Protein AF-0000000080312761 (afdb_homodimer)

pLDDT: mean 96.15, std 4.7, range [46.03, 98.94]

Secondary structure (DSSP, 8-state):
-EEE-TTS-EEEEEEE---SEEEEEE--TT--GGGGHHHHHT---TTEEEEEEPPTTSTTS---SS--SHHHHHHHHHHHHHHTT-SSEEEEEETHHHHHHHHHHHH-TTTEEEEEEESPPPTT-----HHHHHHHHT-TT-HHHHHHHHHHH-SS--HHHHHHHHHHHHHS-HHHHHHHHHHHHH---GGGGGG--S-EEEEE-S-SSS-HHHHIIIIITTSTTEEEEE--S--S-HHHHSHHHHHHHHHHHHHHS-S--/-EEE-TTS-EEEEEEE---SEEEEEE--TT--GGGGHHHHHT---TTEEEEEEPPTTSTTS---SS--SHHHHHHHHHHHHHHTT-SSEEEEEETHHHHHHHHHHHH-TTTEEEEEEESPPPTT-----HHHHHHHHT-TT-HHHHHHHHHHH-SS--HHHHHHHHHHHHHS-HHHHHHHHHHHHH---GGGGGG--S-EEEEE-S-SSS-HHHHIIIIITTSTTEEEEE--S--S-HHHHSHHHHHHHHHHHHHHS-S--

Sequence (522 aa):
MRVRTSDGHELSVRTIGEGRLPVLFVHGWMVSSSVWDEMLEAMQPRDQRWILPDLRGTGASDRPSQGHGIEQHAEDLIAVADAVGASRFAIVGHSMGGQLAQLLAARHPDRVLGVVLLSPVPASGIPLPPEVVELFSTCAGDRAKQTGILGAACKDLSEASRERLLEHSLQTSDAAIREGFDSWRAGGFAHELAAVRAPVLCVACDDPFLPPEFLRATVVDPIARGTLVHLPGPGHYLPNERPRETAAIVAAFLAALPTDAMRVRTSDGHELSVRTIGEGRLPVLFVHGWMVSSSVWDEMLEAMQPRDQRWILPDLRGTGASDRPSQGHGIEQHAEDLIAVADAVGASRFAIVGHSMGGQLAQLLAARHPDRVLGVVLLSPVPASGIPLPPEVVELFSTCAGDRAKQTGILGAACKDLSEASRERLLEHSLQTSDAAIREGFDSWRAGGFAHELAAVRAPVLCVACDDPFLPPEFLRATVVDPIARGTLVHLPGPGHYLPNERPRETAAIVAAFLAALPTDA

Radius of gyration: 24.12 Å; Cα contacts (8 Å, |Δi|>4): 1260; chains: 2; bounding box: 36×73×58 Å

Nearest PDB structures (foldseek):
  8ynv-assembly4_D  TM=8.781E-01  e=1.503E-18  Bacillus thuringiensis
  3om8-assembly1_B  TM=8.484E-01  e=5.953E-19  Pseudomonas aeruginosa PAO1
  8ynw-assembly4_D  TM=8.602E-01  e=4.860E-18  Bacillus thuringiensis
  4f5z-assembly1_A  TM=8.083E-01  e=1.643E-16  Rhodococcus rhodochrous
  8zex-assembly1_A  TM=7.132E-01  e=3.766E-14  Escherichia coli

Structure (mmCIF, N/CA/C/O backbone):
data_AF-0000000080312761-model_v1
#
loop_
_entity.id
_entity.type
_entity.pdbx_description
1 polymer 'Hydrolase, alpha/beta fold family'
#
loop_
_atom_site.group_PDB
_atom_site.id
_atom_site.type_symbol
_atom_site.label_atom_id
_atom_site.label_alt_id
_atom_site.label_comp_id
_atom_site.label_asym_id
_atom_site.label_entity_id
_atom_site.label_seq_id
_atom_site.pdbx_PDB_ins_code
_atom_site.Cartn_x
_atom_site.Cartn_y
_atom_site.Cartn_z
_atom_site.occupancy
_atom_site.B_iso_or_equiv
_atom_site.auth_seq_id
_atom_site.auth_comp_id
_atom_site.auth_asym_id
_atom_site.auth_atom_id
_atom_site.pdbx_PDB_model_num
ATOM 1 N N . MET A 1 1 ? 18.453 21.719 4.539 1 96.19 1 MET A N 1
ATOM 2 C CA . MET A 1 1 ? 18.578 23.031 3.916 1 96.19 1 MET A CA 1
ATOM 3 C C . MET A 1 1 ? 17.562 24.016 4.492 1 96.19 1 MET A C 1
ATOM 5 O O . MET A 1 1 ? 16.641 23.609 5.215 1 96.19 1 MET A O 1
ATOM 9 N N . ARG A 1 2 ? 17.703 25.219 4.176 1 98.06 2 ARG A N 1
ATOM 10 C CA . ARG A 1 2 ? 16.766 26.266 4.562 1 98.06 2 ARG A CA 1
ATOM 11 C C . ARG A 1 2 ? 16.062 26.844 3.34 1 98.06 2 ARG A C 1
ATOM 13 O O . ARG A 1 2 ? 16.688 27.062 2.301 1 98.06 2 ARG A O 1
ATOM 20 N N . VAL A 1 3 ? 14.82 27.016 3.488 1 98.31 3 VAL A N 1
ATOM 21 C CA . VAL A 1 3 ? 14.023 27.578 2.406 1 98.31 3 VAL A CA 1
ATOM 22 C C . VAL A 1 3 ? 13.352 28.875 2.879 1 98.31 3 VAL A C 1
ATOM 24 O O . VAL A 1 3 ? 12.703 28.891 3.928 1 98.31 3 VAL A O 1
ATOM 27 N N . ARG A 1 4 ? 13.477 29.891 2.15 1 97.56 4 ARG A N 1
ATOM 28 C CA . ARG A 1 4 ? 12.867 31.172 2.494 1 97.56 4 ARG A CA 1
ATOM 29 C C . ARG A 1 4 ? 11.438 31.234 1.981 1 97.56 4 ARG A C 1
ATOM 31 O O . ARG A 1 4 ? 11.164 30.922 0.821 1 97.56 4 ARG A O 1
ATOM 38 N N . THR A 1 5 ? 10.602 31.609 2.871 1 96.25 5 THR A N 1
ATOM 39 C CA . THR A 1 5 ? 9.195 31.75 2.516 1 96.25 5 THR A CA 1
ATOM 40 C C . THR A 1 5 ? 8.922 33.125 1.935 1 96.25 5 THR A C 1
ATOM 42 O O . THR A 1 5 ? 9.789 34 1.966 1 96.25 5 THR A O 1
ATOM 45 N N . SER A 1 6 ? 7.734 33.281 1.391 1 92.5 6 SER A N 1
ATOM 46 C CA . SER A 1 6 ? 7.375 34.531 0.718 1 92.5 6 SER A CA 1
ATOM 47 C C . SER A 1 6 ? 7.34 35.688 1.699 1 92.5 6 SER A C 1
ATOM 49 O O . SER A 1 6 ? 7.598 36.812 1.319 1 92.5 6 SER A O 1
ATOM 51 N N . ASP A 1 7 ? 7.051 35.375 2.959 1 94.62 7 ASP A N 1
ATOM 52 C CA . ASP A 1 7 ? 6.941 36.438 3.938 1 94.62 7 ASP A CA 1
ATOM 53 C C . ASP A 1 7 ? 8.219 36.562 4.762 1 94.62 7 ASP A C 1
ATOM 55 O O . ASP A 1 7 ? 8.227 37.219 5.816 1 94.62 7 ASP A O 1
ATOM 59 N N . GLY A 1 8 ? 9.258 35.906 4.367 1 95.12 8 GLY A N 1
ATOM 60 C CA . GLY A 1 8 ? 10.594 36.25 4.836 1 95.12 8 GLY A CA 1
ATOM 61 C C . GLY A 1 8 ? 11.086 35.312 5.926 1 95.12 8 GLY A C 1
ATOM 62 O O . GLY A 1 8 ? 12.18 35.5 6.469 1 95.12 8 GLY A O 1
ATOM 63 N N . HIS A 1 9 ? 10.398 34.281 6.25 1 97.12 9 HIS A N 1
ATOM 64 C CA . HIS A 1 9 ? 10.852 33.312 7.246 1 97.12 9 HIS A CA 1
ATOM 65 C C . HIS A 1 9 ? 11.609 32.156 6.59 1 97.12 9 HIS A C 1
ATOM 67 O O . HIS A 1 9 ? 11.586 32 5.367 1 97.12 9 HIS A O 1
ATOM 73 N N . GLU A 1 10 ? 12.234 31.422 7.457 1 98.31 10 GLU A N 1
ATOM 74 C CA . GLU A 1 10 ? 13.016 30.297 6.949 1 98.31 10 GLU A CA 1
ATOM 75 C C . GLU A 1 10 ? 12.484 28.984 7.492 1 98.31 10 GLU A C 1
ATOM 77 O O . GLU A 1 10 ? 12.258 28.844 8.695 1 98.31 10 GLU A O 1
ATOM 82 N N . LEU A 1 11 ? 12.336 28.078 6.625 1 98.75 11 LEU A N 1
ATOM 83 C CA . LEU A 1 11 ? 11.953 26.719 6.988 1 98.75 11 LEU A CA 1
ATOM 84 C C . LEU A 1 11 ? 13.141 25.766 6.898 1 98.75 11 LEU A C 1
ATOM 86 O O . LEU A 1 11 ? 13.945 25.859 5.969 1 98.75 11 LEU A O 1
ATOM 90 N N . SER A 1 12 ? 13.234 24.953 7.918 1 98.75 12 SER A N 1
ATOM 91 C CA . SER A 1 12 ? 14.195 23.844 7.848 1 98.75 12 SER A CA 1
ATOM 92 C C . SER A 1 12 ? 13.633 22.672 7.051 1 98.75 12 SER A C 1
ATOM 94 O O . SER A 1 12 ? 12.492 22.25 7.281 1 98.75 12 SER A O 1
ATOM 96 N N . VAL A 1 13 ? 14.422 22.141 6.094 1 98.69 13 VAL A N 1
ATOM 97 C CA . VAL A 1 13 ? 13.984 21.047 5.23 1 98.69 13 VAL A CA 1
ATOM 98 C C . VAL A 1 13 ? 15.062 19.969 5.164 1 98.69 13 VAL A C 1
ATOM 100 O O . VAL A 1 13 ? 16.203 20.25 4.785 1 98.69 13 VAL A O 1
ATOM 103 N N . ARG A 1 14 ? 14.711 18.766 5.605 1 97.94 14 ARG A N 1
ATOM 104 C CA . ARG A 1 14 ? 15.555 17.594 5.395 1 97.94 14 ARG A CA 1
ATOM 105 C C . ARG A 1 14 ? 15.25 16.922 4.062 1 97.94 14 ARG A C 1
ATOM 107 O O . ARG A 1 14 ? 14.086 16.828 3.666 1 97.94 14 ARG A O 1
ATOM 114 N N . THR A 1 15 ? 16.297 16.516 3.357 1 96.56 15 THR A N 1
ATOM 115 C CA . THR A 1 15 ? 16.125 15.75 2.123 1 96.56 15 THR A CA 1
ATOM 116 C C . THR A 1 15 ? 16.844 14.406 2.209 1 96.56 15 THR A C 1
ATOM 118 O O . THR A 1 15 ? 17.969 14.336 2.703 1 96.56 15 THR A O 1
ATOM 121 N N . ILE A 1 16 ? 16.203 13.391 1.831 1 96.12 16 ILE A N 1
ATOM 122 C CA . ILE A 1 16 ? 16.75 12.039 1.834 1 96.12 16 ILE A CA 1
ATOM 123 C C . ILE A 1 16 ? 16.547 11.398 0.466 1 96.12 16 ILE A C 1
ATOM 125 O O . ILE A 1 16 ? 15.43 11.398 -0.067 1 96.12 16 ILE A O 1
ATOM 129 N N . GLY A 1 17 ? 17.578 10.844 -0.113 1 93.88 17 GLY A N 1
ATOM 130 C CA . GLY A 1 17 ? 17.484 10.211 -1.421 1 93.88 17 GLY A CA 1
ATOM 131 C C . GLY A 1 17 ? 17.703 11.18 -2.566 1 93.88 17 GLY A C 1
ATOM 132 O O . GLY A 1 17 ? 17.656 12.398 -2.371 1 93.88 17 GLY A O 1
ATOM 133 N N . GLU A 1 18 ? 17.938 10.656 -3.768 1 90.88 18 GLU A N 1
ATOM 134 C CA . GLU A 1 18 ? 18.234 11.461 -4.949 1 90.88 18 GLU A CA 1
ATOM 135 C C . GLU A 1 18 ? 17.391 11.008 -6.141 1 90.88 18 GLU A C 1
ATOM 137 O O . GLU A 1 18 ? 17.703 11.336 -7.289 1 90.88 18 GLU A O 1
ATOM 142 N N . GLY A 1 19 ? 16.375 10.305 -5.855 1 91.38 19 GLY A N 1
ATOM 143 C CA . GLY A 1 19 ? 15.57 9.734 -6.926 1 91.38 19 GLY A CA 1
ATOM 144 C C . GLY A 1 19 ? 14.742 10.766 -7.672 1 91.38 19 GLY A C 1
ATOM 145 O O . GLY A 1 19 ? 14.766 11.953 -7.332 1 91.38 19 GLY A O 1
ATOM 146 N N . ARG A 1 20 ? 14.039 10.289 -8.695 1 91.75 20 ARG A N 1
ATOM 147 C CA . ARG A 1 20 ? 13.367 11.164 -9.656 1 91.75 20 ARG A CA 1
ATOM 148 C C . ARG A 1 20 ? 11.977 11.555 -9.164 1 91.75 20 ARG A C 1
ATOM 150 O O . ARG A 1 20 ? 11.383 12.508 -9.664 1 91.75 20 ARG A O 1
ATOM 157 N N . LEU A 1 21 ? 11.445 10.828 -8.211 1 95 21 LEU A N 1
ATOM 158 C CA . LEU A 1 21 ? 10.133 11.156 -7.676 1 95 21 LEU A CA 1
ATOM 159 C C . LEU A 1 21 ? 10.258 11.945 -6.375 1 95 21 LEU A C 1
ATOM 161 O O . LEU A 1 21 ? 10.523 11.375 -5.316 1 95 21 LEU A O 1
ATOM 165 N N . PRO A 1 22 ? 10.102 13.25 -6.406 1 97.12 22 PRO A N 1
ATOM 166 C CA . PRO A 1 22 ? 10.039 14 -5.152 1 97.12 22 PRO A CA 1
ATOM 167 C C . PRO A 1 22 ? 8.781 13.688 -4.34 1 97.12 22 PRO A C 1
ATOM 169 O O . PRO A 1 22 ? 7.68 13.641 -4.898 1 97.12 22 PRO A O 1
ATOM 172 N N . VAL A 1 23 ? 8.969 13.414 -3.113 1 98.25 23 VAL A N 1
ATOM 173 C CA . VAL A 1 23 ? 7.859 13.148 -2.209 1 98.25 23 VAL A CA 1
ATOM 174 C C . VAL A 1 23 ? 7.91 14.117 -1.025 1 98.25 23 VAL A C 1
ATOM 176 O O . VAL A 1 23 ? 8.875 14.102 -0.252 1 98.25 23 VAL A O 1
ATOM 179 N N . LEU A 1 24 ? 6.934 14.969 -0.883 1 98.75 24 LEU A N 1
ATOM 180 C CA . LEU A 1 24 ? 6.812 15.891 0.24 1 98.75 24 LEU A CA 1
ATOM 181 C C . LEU A 1 24 ? 6.133 15.211 1.427 1 98.75 24 LEU A C 1
ATOM 183 O O . LEU A 1 24 ? 5 14.734 1.312 1 98.75 24 LEU A O 1
ATOM 187 N N . PHE A 1 25 ? 6.809 15.078 2.551 1 98.88 25 PHE A N 1
ATOM 188 C CA . PHE A 1 25 ? 6.238 14.57 3.791 1 98.88 25 PHE A CA 1
ATOM 189 C C . PHE A 1 25 ? 5.809 15.711 4.703 1 98.88 25 PHE A C 1
ATOM 191 O O . PHE A 1 25 ? 6.648 16.453 5.207 1 98.88 25 PHE A O 1
ATOM 198 N N . VAL A 1 26 ? 4.523 15.805 4.977 1 98.94 26 VAL A N 1
ATOM 199 C CA . VAL A 1 26 ? 3.975 16.953 5.703 1 98.94 26 VAL A CA 1
ATOM 200 C C . VAL A 1 26 ? 3.416 16.484 7.047 1 98.94 26 VAL A C 1
ATOM 202 O O . VAL A 1 26 ? 2.424 15.758 7.098 1 98.94 26 VAL A O 1
ATOM 205 N N . HIS A 1 27 ? 4.023 16.938 8.141 1 98.69 27 HIS A N 1
ATOM 206 C CA . HIS A 1 27 ? 3.654 16.484 9.477 1 98.69 27 HIS A CA 1
ATOM 207 C C . HIS A 1 27 ? 2.434 17.234 10 1 98.69 27 HIS A C 1
ATOM 209 O O . HIS A 1 27 ? 2.014 18.234 9.398 1 98.69 27 HIS A O 1
ATOM 215 N N . GLY A 1 28 ? 1.877 16.766 11.07 1 98.06 28 GLY A N 1
ATOM 216 C CA . GLY A 1 28 ? 0.645 17.281 11.633 1 98.06 28 GLY A CA 1
ATOM 217 C C . GLY A 1 28 ? 0.881 18.297 12.734 1 98.06 28 GLY A C 1
ATOM 218 O O . GLY A 1 28 ? 1.947 18.906 12.805 1 98.06 28 GLY A O 1
ATOM 219 N N . TRP A 1 29 ? -0.114 18.5 13.539 1 96.75 29 TRP A N 1
ATOM 220 C CA . TRP A 1 29 ? -0.174 19.469 14.625 1 96.75 29 TRP A CA 1
ATOM 221 C C . TRP A 1 29 ? 0.663 19.016 15.812 1 96.75 29 TRP A C 1
ATOM 223 O O . TRP A 1 29 ? 0.652 17.828 16.172 1 96.75 29 TRP A O 1
ATOM 233 N N . MET A 1 30 ? 1.502 19.828 16.422 1 96.12 30 MET A N 1
ATOM 234 C CA . MET A 1 30 ? 2.234 19.656 17.672 1 96.12 30 MET A CA 1
ATOM 235 C C . MET A 1 30 ? 3.404 18.688 17.484 1 96.12 30 MET A C 1
ATOM 237 O O . MET A 1 30 ? 3.807 18.016 18.438 1 96.12 30 MET A O 1
ATOM 241 N N . VAL A 1 31 ? 3.84 18.5 16.266 1 96.44 31 VAL A N 1
ATOM 242 C CA . VAL A 1 31 ? 5.023 17.688 16 1 96.44 31 VAL A CA 1
ATOM 243 C C . VAL A 1 31 ? 5.891 18.359 14.945 1 96.44 31 VAL A C 1
ATOM 245 O O . VAL A 1 31 ? 5.648 19.516 14.578 1 96.44 31 VAL A O 1
ATOM 248 N N . SER A 1 32 ? 6.977 17.688 14.531 1 97.38 32 SER A N 1
ATOM 249 C CA . SER A 1 32 ? 7.895 18.109 13.469 1 97.38 32 SER A CA 1
ATOM 250 C C . SER A 1 32 ? 8.141 16.969 12.477 1 97.38 32 SER A C 1
ATOM 252 O O . SER A 1 32 ? 7.496 15.922 12.555 1 97.38 32 SER A O 1
ATOM 254 N N . SER A 1 33 ? 9.047 17.203 11.555 1 97.81 33 SER A N 1
ATOM 255 C CA . SER A 1 33 ? 9.344 16.203 10.539 1 97.81 33 SER A CA 1
ATOM 256 C C . SER A 1 33 ? 9.914 14.93 11.172 1 97.81 33 SER A C 1
ATOM 258 O O . SER A 1 33 ? 9.969 13.883 10.531 1 97.81 33 SER A O 1
ATOM 260 N N . SER A 1 34 ? 10.297 14.961 12.43 1 95.25 34 SER A N 1
ATOM 261 C CA . SER A 1 34 ? 10.859 13.805 13.109 1 95.25 34 SER A CA 1
ATOM 262 C C . SER A 1 34 ? 9.805 12.719 13.312 1 95.25 34 SER A C 1
ATOM 264 O O . SER A 1 34 ? 10.133 11.57 13.625 1 95.25 34 SER A O 1
ATOM 266 N N . VAL A 1 35 ? 8.539 13.094 13.172 1 97.25 35 VAL A N 1
ATOM 267 C CA . VAL A 1 35 ? 7.449 12.141 13.336 1 97.25 35 VAL A CA 1
ATOM 268 C C . VAL A 1 35 ? 7.582 11.016 12.312 1 97.25 35 VAL A C 1
ATOM 270 O O . VAL A 1 35 ? 7.094 9.906 12.531 1 97.25 35 VAL A O 1
ATOM 273 N N . TRP A 1 36 ? 8.297 11.289 11.242 1 97.94 36 TRP A N 1
ATOM 274 C CA . TRP A 1 36 ? 8.398 10.359 10.125 1 97.94 36 TRP A CA 1
ATOM 275 C C . TRP A 1 36 ? 9.539 9.375 10.328 1 97.94 36 TRP A C 1
ATOM 277 O O . TRP A 1 36 ? 9.617 8.352 9.641 1 97.94 36 TRP A O 1
ATOM 287 N N . ASP A 1 37 ? 10.461 9.586 11.266 1 96.25 37 ASP A N 1
ATOM 288 C CA . ASP A 1 37 ? 11.766 8.938 11.305 1 96.25 37 ASP A CA 1
ATOM 289 C C . ASP A 1 37 ? 11.625 7.422 11.438 1 96.25 37 ASP A C 1
ATOM 291 O O . ASP A 1 37 ? 12.25 6.668 10.695 1 96.25 37 ASP A O 1
ATOM 295 N N . GLU A 1 38 ? 10.766 6.973 12.328 1 95.56 38 GLU A N 1
ATOM 296 C CA . GLU A 1 38 ? 10.609 5.535 12.547 1 95.56 38 GLU A CA 1
ATOM 297 C C . GLU A 1 38 ? 10.055 4.848 11.305 1 95.56 38 GLU A C 1
ATOM 299 O O . GLU A 1 38 ? 10.516 3.771 10.922 1 95.56 38 GLU A O 1
ATOM 304 N N . MET A 1 39 ? 9.07 5.453 10.711 1 96.94 39 MET A N 1
ATOM 305 C CA . MET A 1 39 ? 8.461 4.895 9.508 1 96.94 39 MET A CA 1
ATOM 306 C C . MET A 1 39 ? 9.445 4.879 8.352 1 96.94 39 MET A C 1
ATOM 308 O O . MET A 1 39 ? 9.562 3.881 7.633 1 96.94 39 MET A O 1
ATOM 312 N N . LEU A 1 40 ? 10.18 5.977 8.148 1 96.94 40 LEU A N 1
ATOM 313 C CA . LEU A 1 40 ? 11.078 6.121 7.012 1 96.94 40 LEU A CA 1
ATOM 314 C C . LEU A 1 40 ? 12.266 5.172 7.141 1 96.94 40 LEU A C 1
ATOM 316 O O . LEU A 1 40 ? 12.828 4.73 6.133 1 96.94 40 LEU A O 1
ATOM 320 N N . GLU A 1 41 ? 12.633 4.852 8.406 1 94.69 41 GLU A N 1
ATOM 321 C CA . GLU A 1 41 ? 13.695 3.873 8.617 1 94.69 41 GLU A CA 1
ATOM 322 C C . GLU A 1 41 ? 13.328 2.518 8.023 1 94.69 41 GLU A C 1
ATOM 324 O O . GLU A 1 41 ? 14.203 1.754 7.613 1 94.69 41 GLU A O 1
ATOM 329 N N . ALA A 1 42 ? 12.07 2.281 7.949 1 92.94 42 ALA A N 1
ATOM 330 C CA . ALA A 1 42 ? 11.586 1.001 7.441 1 92.94 42 ALA A CA 1
ATOM 331 C C . ALA A 1 42 ? 11.398 1.046 5.926 1 92.94 42 ALA A C 1
ATOM 333 O O . ALA A 1 42 ? 11.07 0.034 5.305 1 92.94 42 ALA A O 1
ATOM 334 N N . MET A 1 43 ? 11.594 2.197 5.328 1 93.25 43 MET A N 1
ATOM 335 C CA . MET A 1 43 ? 11.422 2.371 3.889 1 93.25 43 MET A CA 1
ATOM 336 C C . MET A 1 43 ? 12.758 2.59 3.199 1 93.25 43 MET A C 1
ATOM 338 O O . MET A 1 43 ? 13.734 2.992 3.84 1 93.25 43 MET A O 1
ATOM 342 N N . GLN A 1 44 ? 12.852 2.205 2.016 1 82.38 44 GLN A N 1
ATOM 343 C CA . GLN A 1 44 ? 14 2.539 1.174 1 82.38 44 GLN A CA 1
ATOM 344 C C . GLN A 1 44 ? 13.578 3.418 -0 1 82.38 44 GLN A C 1
ATOM 346 O O . GLN A 1 44 ? 12.641 3.086 -0.728 1 82.38 44 GLN A O 1
ATOM 351 N N . PRO A 1 45 ? 14.156 4.523 -0.069 1 77.94 45 PRO A N 1
ATOM 352 C CA . PRO A 1 45 ? 13.766 5.395 -1.179 1 77.94 45 PRO A CA 1
ATOM 353 C C . PRO A 1 45 ? 14.359 4.957 -2.514 1 77.94 45 PRO A C 1
ATOM 355 O O . PRO A 1 45 ? 15.352 5.535 -2.971 1 77.94 45 PRO A O 1
ATOM 358 N N . ARG A 1 46 ? 13.805 3.91 -3.041 1 79.19 46 ARG A N 1
ATOM 359 C CA . ARG A 1 46 ? 14.266 3.617 -4.395 1 79.19 46 ARG A CA 1
ATOM 360 C C . ARG A 1 46 ? 13.641 4.574 -5.402 1 79.19 46 ARG A C 1
ATOM 362 O O . ARG A 1 46 ? 12.422 4.758 -5.422 1 79.19 46 ARG A O 1
ATOM 369 N N . ASP A 1 47 ? 14.398 5.402 -6.098 1 88.56 47 ASP A N 1
ATOM 370 C CA . ASP A 1 47 ? 14.016 6.328 -7.156 1 88.56 47 ASP A CA 1
ATOM 371 C C . ASP A 1 47 ? 13.164 7.469 -6.609 1 88.56 47 ASP A C 1
ATOM 373 O O . ASP A 1 47 ? 12.266 7.961 -7.285 1 88.56 47 ASP A O 1
ATOM 377 N N . GLN A 1 48 ? 13.273 7.676 -5.281 1 94.88 48 GLN A N 1
ATOM 378 C CA . GLN A 1 48 ? 12.523 8.758 -4.648 1 94.88 48 GLN A CA 1
ATOM 379 C C . GLN A 1 48 ? 13.461 9.758 -3.984 1 94.88 48 GLN A C 1
ATOM 381 O O . GLN A 1 48 ? 14.594 9.422 -3.637 1 94.88 48 GLN A O 1
ATOM 386 N N . ARG A 1 49 ? 13.023 10.898 -3.875 1 96.06 49 ARG A N 1
ATOM 387 C CA . ARG A 1 49 ? 13.609 11.961 -3.064 1 96.06 49 ARG A CA 1
ATOM 388 C C . ARG A 1 49 ? 12.609 12.484 -2.039 1 96.06 49 ARG A C 1
ATOM 390 O O . ARG A 1 49 ? 11.594 13.086 -2.402 1 96.06 49 ARG A O 1
ATOM 397 N N . TRP A 1 50 ? 12.93 12.172 -0.773 1 98.06 50 TRP A N 1
ATOM 398 C CA . TRP A 1 50 ? 12.031 12.578 0.298 1 98.06 50 TRP A CA 1
ATOM 399 C C . TRP A 1 50 ? 12.344 13.992 0.771 1 98.06 50 TRP A C 1
ATOM 401 O O . TRP A 1 50 ? 13.5 14.32 1.051 1 98.06 50 TRP A O 1
ATOM 411 N N . ILE A 1 51 ? 11.359 14.844 0.738 1 98.5 51 ILE A N 1
ATOM 412 C CA . ILE A 1 51 ? 11.438 16.219 1.204 1 98.5 51 ILE A CA 1
ATOM 413 C C . ILE A 1 51 ? 10.633 16.375 2.496 1 98.5 51 ILE A C 1
ATOM 415 O O . ILE A 1 51 ? 9.406 16.234 2.494 1 98.5 51 ILE A O 1
ATOM 419 N N . LEU A 1 52 ? 11.336 16.672 3.627 1 98.62 52 LEU A N 1
ATOM 420 C CA . LEU A 1 52 ? 10.727 16.672 4.953 1 98.62 52 LEU A CA 1
ATOM 421 C C . LEU A 1 52 ? 10.852 18.047 5.602 1 98.62 52 LEU A C 1
ATOM 423 O O . LEU A 1 52 ? 11.766 18.297 6.395 1 98.62 52 LEU A O 1
ATOM 427 N N . PRO A 1 53 ? 9.945 18.922 5.383 1 98.81 53 PRO A N 1
ATOM 428 C CA . PRO A 1 53 ? 9.992 20.234 6.035 1 98.81 53 PRO A CA 1
ATOM 429 C C . PRO A 1 53 ? 9.484 20.203 7.473 1 98.81 53 PRO A C 1
ATOM 431 O O . PRO A 1 53 ? 8.555 19.453 7.785 1 98.81 53 PRO A O 1
ATOM 434 N N . ASP A 1 54 ? 10.094 20.984 8.312 1 98.75 54 ASP A N 1
ATOM 435 C CA . ASP A 1 54 ? 9.43 21.469 9.531 1 98.75 54 ASP A CA 1
ATOM 436 C C . ASP A 1 54 ? 8.516 22.641 9.227 1 98.75 54 ASP A C 1
ATOM 438 O O . ASP A 1 54 ? 8.961 23.672 8.734 1 98.75 54 ASP A O 1
ATOM 442 N N . LEU A 1 55 ? 7.301 22.469 9.484 1 98.62 55 LEU A N 1
ATOM 443 C CA . LEU A 1 55 ? 6.402 23.609 9.312 1 98.62 55 LEU A CA 1
ATOM 444 C C . LEU A 1 55 ? 6.812 24.766 10.211 1 98.62 55 LEU A C 1
ATOM 446 O O . LEU A 1 55 ? 7.465 24.562 11.242 1 98.62 55 LEU A O 1
ATOM 450 N N . ARG A 1 56 ? 6.453 25.984 9.812 1 98.5 56 ARG A N 1
ATOM 451 C CA . ARG A 1 56 ? 6.77 27.141 10.656 1 98.5 56 ARG A CA 1
ATOM 452 C C . ARG A 1 56 ? 6.25 26.922 12.078 1 98.5 56 ARG A C 1
ATOM 454 O O . ARG A 1 56 ? 5.164 26.375 12.273 1 98.5 56 ARG A O 1
ATOM 461 N N . GLY A 1 57 ? 7.074 27.328 13.047 1 98.12 57 GLY A N 1
ATOM 462 C CA . GLY A 1 57 ? 6.711 27.188 14.445 1 98.12 57 GLY A CA 1
ATOM 463 C C . GLY A 1 57 ? 7.098 25.844 15.031 1 98.12 57 GLY A C 1
ATOM 464 O O . GLY A 1 57 ? 6.914 25.594 16.219 1 98.12 57 GLY A O 1
ATOM 465 N N . THR A 1 58 ? 7.695 24.922 14.227 1 97.88 58 THR A N 1
ATOM 466 C CA . THR A 1 58 ? 8.039 23.578 14.688 1 97.88 58 THR A CA 1
ATOM 467 C C . THR A 1 58 ? 9.484 23.25 14.336 1 97.88 58 THR A C 1
ATOM 469 O O . THR A 1 58 ? 10.078 23.875 13.461 1 97.88 58 THR A O 1
ATOM 472 N N . GLY A 1 59 ? 10.055 22.281 15.117 1 97.38 59 GLY A N 1
ATOM 473 C CA . GLY A 1 59 ? 11.383 21.781 14.812 1 97.38 59 GLY A CA 1
ATOM 474 C C . GLY A 1 59 ? 12.43 22.875 14.711 1 97.38 59 GLY A C 1
ATOM 475 O O . GLY A 1 59 ? 12.547 23.703 15.609 1 97.38 59 GLY A O 1
ATOM 476 N N . ALA A 1 60 ? 13.125 22.891 13.523 1 97.62 60 ALA A N 1
ATOM 477 C CA . ALA A 1 60 ? 14.242 23.812 13.367 1 97.62 60 ALA A CA 1
ATOM 478 C C . ALA A 1 60 ? 13.852 25 12.5 1 97.62 60 ALA A C 1
ATOM 480 O O . ALA A 1 60 ? 14.703 25.812 12.125 1 97.62 60 ALA A O 1
ATOM 481 N N . SER A 1 61 ? 12.578 25.125 12.195 1 98.56 61 SER A N 1
ATOM 482 C CA . SER A 1 61 ? 12.094 26.25 11.398 1 98.56 61 SER A CA 1
ATOM 483 C C . SER A 1 61 ? 11.859 27.484 12.266 1 98.56 61 SER A C 1
ATOM 485 O O . SER A 1 61 ? 11.812 27.391 13.492 1 98.56 61 SER A O 1
ATOM 487 N N . ASP A 1 62 ? 11.711 28.609 11.57 1 98.25 62 ASP A N 1
ATOM 488 C CA . ASP A 1 62 ? 11.414 29.859 12.273 1 98.25 62 ASP A CA 1
ATOM 489 C C . ASP A 1 62 ? 10.086 29.766 13.023 1 98.25 62 ASP A C 1
ATOM 491 O O . ASP A 1 62 ? 9.203 29 12.633 1 98.25 62 ASP A O 1
ATOM 495 N N . ARG A 1 63 ? 9.961 30.578 14.023 1 97.44 63 ARG A N 1
ATOM 496 C CA . ARG A 1 63 ? 8.789 30.578 14.891 1 97.44 63 ARG A CA 1
ATOM 497 C C . ARG A 1 63 ? 8.133 31.953 14.922 1 97.44 63 ARG A C 1
ATOM 499 O O . ARG A 1 63 ? 8.109 32.625 15.961 1 97.44 63 ARG A O 1
ATOM 506 N N . PRO A 1 64 ? 7.586 32.312 13.82 1 97.25 64 PRO A N 1
ATOM 507 C CA . PRO A 1 64 ? 6.887 33.594 13.812 1 97.25 64 PRO A CA 1
ATOM 508 C C . PRO A 1 64 ? 5.777 33.656 14.859 1 97.25 64 PRO A C 1
ATOM 510 O O . PRO A 1 64 ? 5.207 32.625 15.227 1 97.25 64 PRO A O 1
ATOM 513 N N . SER A 1 65 ? 5.422 34.875 15.273 1 96.5 65 SER A N 1
ATOM 514 C CA . SER A 1 65 ? 4.426 35.062 16.312 1 96.5 65 SER A CA 1
ATOM 515 C C . SER A 1 65 ? 3.01 34.906 15.773 1 96.5 65 SER A C 1
ATOM 517 O O . SER A 1 65 ? 2.051 34.812 16.531 1 96.5 65 SER A O 1
ATOM 519 N N . GLN A 1 66 ? 2.928 34.906 14.43 1 96.25 66 GLN A N 1
ATOM 520 C CA . GLN A 1 66 ? 1.63 34.75 13.781 1 96.25 66 GLN A CA 1
ATOM 521 C C . GLN A 1 66 ? 1.774 34.094 12.414 1 96.25 66 GLN A C 1
ATOM 523 O O . GLN A 1 66 ? 2.889 33.812 11.977 1 96.25 66 GLN A O 1
ATOM 528 N N . GLY A 1 67 ? 0.619 33.719 11.758 1 96.81 67 GLY A N 1
ATOM 529 C CA . GLY A 1 67 ? 0.653 33.188 10.406 1 96.81 67 GLY A CA 1
ATOM 530 C C . GLY A 1 67 ? 0.771 31.688 10.352 1 96.81 67 GLY A C 1
ATOM 531 O O . GLY A 1 67 ? 1.515 31.141 9.531 1 96.81 67 GLY A O 1
ATOM 532 N N . HIS A 1 68 ? 0.063 30.984 11.242 1 97.38 68 HIS A N 1
ATOM 533 C CA . HIS A 1 68 ? 0.157 29.531 11.305 1 97.38 68 HIS A CA 1
ATOM 534 C C . HIS A 1 68 ? -1.118 28.875 10.781 1 97.38 68 HIS A C 1
ATOM 536 O O . HIS A 1 68 ? -1.457 27.766 11.188 1 97.38 68 HIS A O 1
ATOM 542 N N . GLY A 1 69 ? -1.8 29.562 9.898 1 97.12 69 GLY A N 1
ATOM 543 C CA . GLY A 1 69 ? -2.99 29 9.281 1 97.12 69 GLY A CA 1
ATOM 544 C C . GLY A 1 69 ? -2.684 28.094 8.102 1 97.12 69 GLY A C 1
ATOM 545 O O . GLY A 1 69 ? -1.549 28.062 7.621 1 97.12 69 GLY A O 1
ATOM 546 N N . ILE A 1 70 ? -3.705 27.375 7.629 1 97.19 70 ILE A N 1
ATOM 547 C CA . ILE A 1 70 ? -3.535 26.359 6.598 1 97.19 70 ILE A CA 1
ATOM 548 C C . ILE A 1 70 ? -3.096 27.016 5.293 1 97.19 70 ILE A C 1
ATOM 550 O O . ILE A 1 70 ? -2.303 26.453 4.535 1 97.19 70 ILE A O 1
ATOM 554 N N . GLU A 1 71 ? -3.551 28.266 5.031 1 97.25 71 GLU A N 1
ATOM 555 C CA . GLU A 1 71 ? -3.205 28.953 3.799 1 97.25 71 GLU A CA 1
ATOM 556 C C . GLU A 1 71 ? -1.72 29.297 3.758 1 97.25 71 GLU A C 1
ATOM 558 O O . GLU A 1 71 ? -1.059 29.109 2.736 1 97.25 71 GLU A O 1
ATOM 563 N N . GLN A 1 72 ? -1.267 29.812 4.82 1 97.88 72 GLN A N 1
ATOM 564 C CA . GLN A 1 72 ? 0.148 30.172 4.891 1 97.88 72 GLN A CA 1
ATOM 565 C C . GLN A 1 72 ? 1.025 28.922 4.82 1 97.88 72 GLN A C 1
ATOM 567 O O . GLN A 1 72 ? 2.062 28.922 4.152 1 97.88 72 GLN A O 1
ATOM 572 N N . HIS A 1 73 ? 0.665 27.859 5.539 1 98.38 73 HIS A N 1
ATOM 573 C CA . HIS A 1 73 ? 1.398 26.609 5.457 1 98.38 73 HIS A CA 1
ATOM 574 C C . HIS A 1 73 ? 1.459 26.094 4.02 1 98.38 73 HIS A C 1
ATOM 576 O O . HIS A 1 73 ? 2.496 25.594 3.578 1 98.38 73 HIS A O 1
ATOM 582 N N . ALA A 1 74 ? 0.308 26.188 3.314 1 98.38 74 ALA A N 1
ATOM 583 C CA . ALA A 1 74 ? 0.258 25.75 1.925 1 98.38 74 ALA A CA 1
ATOM 584 C C . ALA A 1 74 ? 1.237 26.531 1.06 1 98.38 74 ALA A C 1
ATOM 586 O O . ALA A 1 74 ? 1.958 25.953 0.244 1 98.38 74 ALA A O 1
ATOM 587 N N . GLU A 1 75 ? 1.264 27.828 1.258 1 98.19 75 GLU A N 1
ATOM 588 C CA . GLU A 1 75 ? 2.209 28.672 0.529 1 98.19 75 GLU A CA 1
ATOM 589 C C . GLU A 1 75 ? 3.65 28.281 0.849 1 98.19 75 GLU A C 1
ATOM 591 O O . GLU A 1 75 ? 4.5 28.234 -0.044 1 98.19 75 GLU A O 1
ATOM 596 N N . ASP A 1 76 ? 3.902 28.062 2.084 1 98.75 76 ASP A N 1
ATOM 597 C CA . ASP A 1 76 ? 5.23 27.641 2.518 1 98.75 76 ASP A CA 1
ATOM 598 C C . ASP A 1 76 ? 5.652 26.344 1.827 1 98.75 76 ASP A C 1
ATOM 600 O O . ASP A 1 76 ? 6.793 26.219 1.38 1 98.75 76 ASP A O 1
ATOM 604 N N . LEU A 1 77 ? 4.746 25.391 1.761 1 98.75 77 LEU A N 1
ATOM 605 C CA . LEU A 1 77 ? 5.062 24.094 1.202 1 98.75 77 LEU A CA 1
ATOM 606 C C . LEU A 1 77 ? 5.332 24.188 -0.295 1 98.75 77 LEU A C 1
ATOM 608 O O . LEU A 1 77 ? 6.18 23.469 -0.826 1 98.75 77 LEU A O 1
ATOM 612 N N . ILE A 1 78 ? 4.621 25.047 -1.01 1 98.44 78 ILE A N 1
ATOM 613 C CA . ILE A 1 78 ? 4.887 25.266 -2.426 1 98.44 78 ILE A CA 1
ATOM 614 C C . ILE A 1 78 ? 6.262 25.906 -2.598 1 98.44 78 ILE A C 1
ATOM 616 O O . ILE A 1 78 ? 7.016 25.547 -3.502 1 98.44 78 ILE A O 1
ATOM 620 N N . ALA A 1 79 ? 6.586 26.828 -1.675 1 98.44 79 ALA A N 1
ATOM 621 C CA . ALA A 1 79 ? 7.922 27.422 -1.7 1 98.44 79 ALA A CA 1
ATOM 622 C C . ALA A 1 79 ? 9 26.359 -1.517 1 98.44 79 ALA A C 1
ATOM 624 O O . ALA A 1 79 ? 10.055 26.406 -2.158 1 98.44 79 ALA A O 1
ATOM 625 N N . VAL A 1 80 ? 8.75 25.422 -0.65 1 98.69 80 VAL A N 1
ATOM 626 C CA . VAL A 1 80 ? 9.688 24.328 -0.423 1 98.69 80 VAL A CA 1
ATOM 627 C C . VAL A 1 80 ? 9.836 23.5 -1.698 1 98.69 80 VAL A C 1
ATOM 629 O O . VAL A 1 80 ? 10.953 23.203 -2.127 1 98.69 80 VAL A O 1
ATOM 632 N N . ALA A 1 81 ? 8.68 23.094 -2.311 1 98.12 81 ALA A N 1
ATOM 633 C CA . ALA A 1 81 ? 8.719 22.328 -3.547 1 98.12 81 ALA A CA 1
ATOM 634 C C . ALA A 1 81 ? 9.516 23.047 -4.629 1 98.12 81 ALA A C 1
ATOM 636 O O . ALA A 1 81 ? 10.352 22.438 -5.301 1 98.12 81 ALA A O 1
ATOM 637 N N . ASP A 1 82 ? 9.297 24.344 -4.75 1 97.56 82 ASP A N 1
ATOM 638 C CA . ASP A 1 82 ? 9.992 25.141 -5.75 1 97.56 82 ASP A CA 1
ATOM 639 C C . ASP A 1 82 ? 11.492 25.203 -5.457 1 97.56 82 ASP A C 1
ATOM 641 O O . ASP A 1 82 ? 12.312 25.094 -6.367 1 97.56 82 ASP A O 1
ATOM 645 N N . ALA A 1 83 ? 11.789 25.375 -4.238 1 97.44 83 ALA A N 1
ATOM 646 C CA . ALA A 1 83 ? 13.18 25.531 -3.836 1 97.44 83 ALA A CA 1
ATOM 647 C C . ALA A 1 83 ? 13.984 24.266 -4.141 1 97.44 83 ALA A C 1
ATOM 649 O O . ALA A 1 83 ? 15.172 24.344 -4.461 1 97.44 83 ALA A O 1
ATOM 650 N N . VAL A 1 84 ? 13.352 23.109 -4.086 1 95.88 84 VAL A N 1
ATOM 651 C CA . VAL A 1 84 ? 14.078 21.859 -4.309 1 95.88 84 VAL A CA 1
ATOM 652 C C . VAL A 1 84 ? 13.945 21.438 -5.77 1 95.88 84 VAL A C 1
ATOM 654 O O . VAL A 1 84 ? 14.398 20.359 -6.148 1 95.88 84 VAL A O 1
ATOM 657 N N . GLY A 1 85 ? 13.242 22.203 -6.504 1 95.69 85 GLY A N 1
ATOM 658 C CA . GLY A 1 85 ? 13.133 21.938 -7.93 1 95.69 85 GLY A CA 1
ATOM 659 C C . GLY A 1 85 ? 12.094 20.875 -8.273 1 95.69 85 GLY A C 1
ATOM 660 O O . GLY A 1 85 ? 12.211 20.203 -9.289 1 95.69 85 GLY A O 1
ATOM 661 N N . ALA A 1 86 ? 11.141 20.703 -7.438 1 96.06 86 ALA A N 1
ATOM 662 C CA . ALA A 1 86 ? 10.086 19.719 -7.68 1 96.06 86 ALA A CA 1
ATOM 663 C C . ALA A 1 86 ? 8.883 20.359 -8.367 1 96.06 86 ALA A C 1
ATOM 665 O O . ALA A 1 86 ? 7.957 20.828 -7.703 1 96.06 86 ALA A O 1
ATOM 666 N N . SER A 1 87 ? 8.891 20.312 -9.68 1 96.25 87 SER A N 1
ATOM 667 C CA . SER A 1 87 ? 7.762 20.859 -10.422 1 96.25 87 SER A CA 1
ATOM 668 C C . SER A 1 87 ? 6.508 20.016 -10.219 1 96.25 87 SER A C 1
ATOM 670 O O . SER A 1 87 ? 5.398 20.547 -10.164 1 96.25 87 SER A O 1
ATOM 672 N N . ARG A 1 88 ? 6.727 18.75 -10.188 1 97.38 88 ARG A N 1
ATOM 673 C CA . ARG A 1 88 ? 5.695 17.781 -9.812 1 97.38 88 ARG A CA 1
ATOM 674 C C . ARG A 1 88 ? 6.156 16.922 -8.641 1 97.38 88 ARG A C 1
ATOM 676 O O . ARG A 1 88 ? 7.352 16.656 -8.492 1 97.38 88 ARG A O 1
ATOM 683 N N . PHE A 1 89 ? 5.254 16.547 -7.781 1 97.94 89 PHE A N 1
ATOM 684 C CA . PHE A 1 89 ? 5.652 15.828 -6.578 1 97.94 89 PHE A CA 1
ATOM 685 C C . PHE A 1 89 ? 4.48 15.039 -6 1 97.94 89 PHE A C 1
ATOM 687 O O . PHE A 1 89 ? 3.324 15.312 -6.332 1 97.94 89 PHE A O 1
ATOM 694 N N . ALA A 1 90 ? 4.754 14.008 -5.258 1 98.5 90 ALA A N 1
ATOM 695 C CA . ALA A 1 90 ? 3.777 13.32 -4.418 1 98.5 90 ALA A CA 1
ATOM 696 C C . ALA A 1 90 ? 3.762 13.906 -3.008 1 98.5 90 ALA A C 1
ATOM 698 O O . ALA A 1 90 ? 4.699 14.602 -2.607 1 98.5 90 ALA A O 1
ATOM 699 N N . ILE A 1 91 ? 2.701 13.664 -2.258 1 98.88 91 ILE A N 1
ATOM 700 C CA . ILE A 1 91 ? 2.598 14.188 -0.9 1 98.88 91 ILE A CA 1
ATOM 701 C C . ILE A 1 91 ? 2.168 13.07 0.052 1 98.88 91 ILE A C 1
ATOM 703 O O . ILE A 1 91 ? 1.261 12.297 -0.259 1 98.88 91 ILE A O 1
ATOM 707 N N . VAL A 1 92 ? 2.838 12.938 1.103 1 98.94 92 VAL A N 1
ATOM 708 C CA . VAL A 1 92 ? 2.404 12.148 2.254 1 98.94 92 VAL A CA 1
ATOM 709 C C . VAL A 1 92 ? 2.107 13.078 3.43 1 98.94 92 VAL A C 1
ATOM 711 O O . VAL A 1 92 ? 3 13.773 3.918 1 98.94 92 VAL A O 1
ATOM 714 N N . GLY A 1 93 ? 0.882 13.094 3.861 1 98.94 93 GLY A N 1
ATOM 715 C CA . GLY A 1 93 ? 0.48 13.977 4.945 1 98.94 93 GLY A CA 1
ATOM 716 C C . GLY A 1 93 ? -0.169 13.242 6.102 1 98.94 93 GLY A C 1
ATOM 717 O O . GLY A 1 93 ? -0.958 12.32 5.895 1 98.94 93 GLY A O 1
ATOM 718 N N . HIS A 1 94 ? 0.121 13.641 7.316 1 98.75 94 HIS A N 1
ATOM 719 C CA . HIS A 1 94 ? -0.475 13.07 8.523 1 98.75 94 HIS A CA 1
ATOM 720 C C . HIS A 1 94 ? -1.295 14.117 9.273 1 98.75 94 HIS A C 1
ATOM 722 O O . HIS A 1 94 ? -0.821 15.227 9.516 1 98.75 94 HIS A O 1
ATOM 728 N N . SER A 1 95 ? -2.543 13.703 9.625 1 98.25 95 SER A N 1
ATOM 729 C CA . SER A 1 95 ? -3.396 14.547 10.461 1 98.25 95 SER A CA 1
ATOM 730 C C . SER A 1 95 ? -3.596 15.922 9.836 1 98.25 95 SER A C 1
ATOM 732 O O . SER A 1 95 ? -4.07 16.031 8.703 1 98.25 95 SER A O 1
ATOM 734 N N . MET A 1 96 ? -3.129 17.047 10.43 1 98.31 96 MET A N 1
ATOM 735 C CA . MET A 1 96 ? -3.156 18.391 9.852 1 98.31 96 MET A CA 1
ATOM 736 C C . MET A 1 96 ? -2.373 18.438 8.539 1 98.31 96 MET A C 1
ATOM 738 O O . MET A 1 96 ? -2.773 19.125 7.598 1 98.31 96 MET A O 1
ATOM 742 N N . GLY A 1 97 ? -1.259 17.703 8.492 1 98.81 97 GLY A N 1
ATOM 743 C CA . GLY A 1 97 ? -0.5 17.594 7.262 1 98.81 97 GLY A CA 1
ATOM 744 C C . GLY A 1 97 ? -1.281 16.938 6.137 1 98.81 97 GLY A C 1
ATOM 745 O O . GLY A 1 97 ? -1.067 17.25 4.961 1 98.81 97 GLY A O 1
ATOM 746 N N . GLY A 1 98 ? -2.162 16 6.512 1 98.88 98 GLY A N 1
ATOM 747 C CA . GLY A 1 98 ? -3.076 15.43 5.539 1 98.88 98 GLY A CA 1
ATOM 748 C C . GLY A 1 98 ? -4.078 16.422 4.996 1 98.88 98 GLY A C 1
ATOM 749 O O . GLY A 1 98 ? -4.441 16.375 3.82 1 98.88 98 GLY A O 1
ATOM 750 N N . GLN A 1 99 ? -4.566 17.312 5.855 1 98.88 99 GLN A N 1
ATOM 751 C CA . GLN A 1 99 ? -5.445 18.391 5.402 1 98.88 99 GLN A CA 1
ATOM 752 C C . GLN A 1 99 ? -4.727 19.312 4.422 1 98.88 99 GLN A C 1
ATOM 754 O O . GLN A 1 99 ? -5.285 19.688 3.385 1 98.88 99 GLN A O 1
ATOM 759 N N . LEU A 1 100 ? -3.496 19.609 4.711 1 98.81 100 LEU A N 1
ATOM 760 C CA . LEU A 1 100 ? -2.674 20.438 3.836 1 98.81 100 LEU A CA 1
ATOM 761 C C . LEU A 1 100 ? -2.441 19.75 2.498 1 98.81 100 LEU A C 1
ATOM 763 O O . LEU A 1 100 ? -2.477 20.391 1.446 1 98.81 100 LEU A O 1
ATOM 767 N N . ALA A 1 101 ? -2.234 18.484 2.543 1 98.94 101 ALA A N 1
ATOM 768 C CA . ALA A 1 101 ? -2.043 17.703 1.321 1 98.94 101 ALA A CA 1
ATOM 769 C C . ALA A 1 101 ? -3.281 17.766 0.432 1 98.94 101 ALA A C 1
ATOM 771 O O . ALA A 1 101 ? -3.17 17.891 -0.789 1 98.94 101 ALA A O 1
ATOM 772 N N . GLN A 1 102 ? -4.438 17.641 1.068 1 98.94 102 GLN A N 1
ATOM 773 C CA . GLN A 1 102 ? -5.691 17.797 0.334 1 98.94 102 GLN A CA 1
ATOM 774 C C . GLN A 1 102 ? -5.77 19.156 -0.355 1 98.94 102 GLN A C 1
ATOM 776 O O . GLN A 1 102 ? -6.129 19.234 -1.53 1 98.94 102 GLN A O 1
ATOM 781 N N . LEU A 1 103 ? -5.414 20.141 0.357 1 98.88 103 LEU A N 1
ATOM 782 C CA . LEU A 1 103 ? -5.473 21.5 -0.164 1 98.88 103 LEU A CA 1
ATOM 783 C C . LEU A 1 103 ? -4.527 21.672 -1.35 1 98.88 103 LEU A C 1
ATOM 785 O O . LEU A 1 103 ? -4.918 22.203 -2.391 1 98.88 103 LEU A O 1
ATOM 789 N N . LEU A 1 104 ? -3.293 21.188 -1.203 1 98.88 104 LEU A N 1
ATOM 790 C CA . LEU A 1 104 ? -2.314 21.297 -2.281 1 98.88 104 LEU A CA 1
ATOM 791 C C . LEU A 1 104 ? -2.781 20.531 -3.512 1 98.88 104 LEU A C 1
ATOM 793 O O . LEU A 1 104 ? -2.645 21 -4.641 1 98.88 104 LEU A O 1
ATOM 797 N N . ALA A 1 105 ? -3.35 19.391 -3.322 1 98.88 105 ALA A N 1
ATOM 798 C CA . ALA A 1 105 ? -3.814 18.562 -4.441 1 98.88 105 ALA A CA 1
ATOM 799 C C . ALA A 1 105 ? -4.969 19.25 -5.172 1 98.88 105 ALA A C 1
ATOM 801 O O . ALA A 1 105 ? -5.098 19.125 -6.395 1 98.88 105 ALA A O 1
ATOM 802 N N . ALA A 1 106 ? -5.797 19.922 -4.43 1 98.88 106 ALA A N 1
ATOM 803 C CA . ALA A 1 106 ? -6.953 20.594 -5.016 1 98.88 106 ALA A CA 1
ATOM 804 C C . ALA A 1 106 ? -6.527 21.844 -5.797 1 98.88 106 ALA A C 1
ATOM 806 O O . ALA A 1 106 ? -7.062 22.109 -6.875 1 98.88 106 ALA A O 1
ATOM 807 N N . ARG A 1 107 ? -5.566 22.516 -5.305 1 98.75 107 ARG A N 1
ATOM 808 C CA . ARG A 1 107 ? -5.242 23.828 -5.848 1 98.75 107 ARG A CA 1
ATOM 809 C C . ARG A 1 107 ? -4.105 23.734 -6.863 1 98.75 107 ARG A C 1
ATOM 811 O O . ARG A 1 107 ? -3.891 24.656 -7.648 1 98.75 107 ARG A O 1
ATOM 818 N N . HIS A 1 108 ? -3.35 22.672 -6.805 1 98.44 108 HIS A N 1
ATOM 819 C CA . HIS A 1 108 ? -2.26 22.438 -7.742 1 98.44 108 HIS A CA 1
ATOM 820 C C . HIS A 1 108 ? -2.381 21.062 -8.398 1 98.44 108 HIS A C 1
ATOM 822 O O . HIS A 1 108 ? -1.426 20.281 -8.391 1 98.44 108 HIS A O 1
ATOM 828 N N . PRO A 1 109 ? -3.527 20.812 -9.07 1 98.12 109 PRO A N 1
ATOM 829 C CA . PRO A 1 109 ? -3.768 19.484 -9.625 1 98.12 109 PRO A CA 1
ATOM 830 C C . PRO A 1 109 ? -2.746 19.094 -10.695 1 98.12 109 PRO A C 1
ATOM 832 O O . PRO A 1 109 ? -2.531 17.906 -10.953 1 98.12 109 PRO A O 1
ATOM 835 N N . ASP A 1 110 ? -2.049 20.047 -11.25 1 97.31 110 ASP A N 1
ATOM 836 C CA . ASP A 1 110 ? -1.076 19.781 -12.305 1 97.31 110 ASP A CA 1
ATOM 837 C C . ASP A 1 110 ? 0.287 19.422 -11.711 1 97.31 110 ASP A C 1
ATOM 839 O O . ASP A 1 110 ? 1.145 18.875 -12.398 1 97.31 110 ASP A O 1
ATOM 843 N N . ARG A 1 111 ? 0.475 19.703 -10.438 1 97.69 111 ARG A N 1
ATOM 844 C CA . ARG A 1 111 ? 1.783 19.5 -9.828 1 97.69 111 ARG A CA 1
ATOM 845 C C . ARG A 1 111 ? 1.79 18.234 -8.969 1 97.69 111 ARG A C 1
ATOM 847 O O . ARG A 1 111 ? 2.846 17.656 -8.727 1 97.69 111 ARG A O 1
ATOM 854 N N . VAL A 1 112 ? 0.622 17.844 -8.508 1 98.25 112 VAL A N 1
ATOM 855 C CA . VAL A 1 112 ? 0.567 16.75 -7.547 1 98.25 112 VAL A CA 1
ATOM 856 C C . VAL A 1 112 ? 0.347 15.43 -8.281 1 98.25 112 VAL A C 1
ATOM 858 O O . VAL A 1 112 ? -0.665 15.25 -8.961 1 98.25 112 VAL A O 1
ATOM 861 N N . LEU A 1 113 ? 1.242 14.469 -8.062 1 97.5 113 LEU A N 1
ATOM 862 C CA . LEU A 1 113 ? 1.253 13.203 -8.797 1 97.5 113 LEU A CA 1
ATOM 863 C C . LEU A 1 113 ? 0.453 12.141 -8.047 1 97.5 113 LEU A C 1
ATOM 865 O O . LEU A 1 113 ? -0.036 11.188 -8.656 1 97.5 113 LEU A O 1
ATOM 869 N N . GLY A 1 114 ? 0.37 12.242 -6.746 1 98.31 114 GLY A N 1
ATOM 870 C CA . GLY A 1 114 ? -0.286 11.312 -5.844 1 98.31 114 GLY A CA 1
ATOM 871 C C . GLY A 1 114 ? -0.272 11.773 -4.398 1 98.31 114 GLY A C 1
ATOM 872 O O . GLY A 1 114 ? 0.585 12.562 -4 1 98.31 114 GLY A O 1
ATOM 873 N N . VAL A 1 115 ? -1.22 11.312 -3.648 1 98.88 115 VAL A N 1
ATOM 874 C CA . VAL A 1 115 ? -1.354 11.781 -2.271 1 98.88 115 VAL A CA 1
ATOM 875 C C . VAL A 1 115 ? -1.632 10.594 -1.353 1 98.88 115 VAL A C 1
ATOM 877 O O . VAL A 1 115 ? -2.518 9.773 -1.63 1 98.88 115 VAL A O 1
ATOM 880 N N . VAL A 1 116 ? -0.859 10.461 -0.307 1 98.94 116 VAL A N 1
ATOM 881 C CA . VAL A 1 116 ? -1.162 9.555 0.792 1 98.94 116 VAL A CA 1
ATOM 882 C C . VAL A 1 116 ? -1.558 10.352 2.031 1 98.94 116 VAL A C 1
ATOM 884 O O . VAL A 1 116 ? -0.809 11.227 2.479 1 98.94 116 VAL A O 1
ATOM 887 N N . LEU A 1 117 ? -2.688 10.047 2.541 1 98.94 117 LEU A N 1
ATOM 888 C CA . LEU A 1 117 ? -3.209 10.695 3.74 1 98.94 117 LEU A CA 1
ATOM 889 C C . LEU A 1 117 ? -3.248 9.719 4.91 1 98.94 117 LEU A C 1
ATOM 891 O O . LEU A 1 117 ? -3.977 8.727 4.871 1 98.94 117 LEU A O 1
ATOM 895 N N . LEU A 1 118 ? -2.51 10 5.914 1 98.81 118 LEU A N 1
ATOM 896 C CA . LEU A 1 118 ? -2.479 9.18 7.125 1 98.81 118 LEU A CA 1
ATOM 897 C C . LEU A 1 118 ? -3.301 9.828 8.234 1 98.81 118 LEU A C 1
ATOM 899 O O . LEU A 1 118 ? -2.902 10.844 8.797 1 98.81 118 LEU A O 1
ATOM 903 N N . SER A 1 119 ? -4.504 9.289 8.539 1 98.38 119 SER A N 1
ATOM 904 C CA . SER A 1 119 ? -5.426 9.844 9.531 1 98.38 119 SER A CA 1
ATOM 905 C C . SER A 1 119 ? -5.605 11.344 9.336 1 98.38 119 SER A C 1
ATOM 907 O O . SER A 1 119 ? -5.422 12.125 10.273 1 98.38 119 SER A O 1
ATOM 909 N N . PRO A 1 120 ? -6.086 11.711 8.164 1 98.75 120 PRO A N 1
ATOM 910 C CA . PRO A 1 120 ? -6.105 13.133 7.828 1 98.75 120 PRO A CA 1
ATOM 911 C C . PRO A 1 120 ? -7.258 13.883 8.5 1 98.75 120 PRO A C 1
ATOM 913 O O . PRO A 1 120 ? -8.359 13.344 8.633 1 98.75 120 PRO A O 1
ATOM 916 N N . VAL A 1 121 ? -6.957 15.109 8.859 1 98.56 121 VAL A N 1
ATOM 917 C CA . VAL A 1 121 ? -8.047 16.047 9.102 1 98.56 121 VAL A CA 1
ATOM 918 C C . VAL A 1 121 ? -8.758 16.359 7.789 1 98.56 121 VAL A C 1
ATOM 920 O O . VAL A 1 121 ? -8.117 16.656 6.781 1 98.56 121 VAL A O 1
ATOM 923 N N . PRO A 1 122 ? -10.07 16.297 7.766 1 98.69 122 PRO A N 1
ATOM 924 C CA . PRO A 1 122 ? -10.797 16.609 6.527 1 98.69 122 PRO A CA 1
ATOM 925 C C . PRO A 1 122 ? -10.719 18.078 6.148 1 98.69 122 PRO A C 1
ATOM 927 O O . PRO A 1 122 ? -10.516 18.938 7.016 1 98.69 122 PRO A O 1
ATOM 930 N N . ALA A 1 123 ? -10.969 18.359 4.895 1 98.69 123 ALA A N 1
ATOM 931 C CA . ALA A 1 123 ? -11.023 19.719 4.371 1 98.69 123 ALA A CA 1
ATOM 932 C C . ALA A 1 123 ? -12.133 20.516 5.047 1 98.69 123 ALA A C 1
ATOM 934 O O . ALA A 1 123 ? -12.07 21.75 5.113 1 98.69 123 ALA A O 1
ATOM 935 N N . SER A 1 124 ? -13.117 19.844 5.555 1 97.75 124 SER A N 1
ATOM 936 C CA . SER A 1 124 ? -14.25 20.484 6.227 1 97.75 124 SER A CA 1
ATOM 937 C C . SER A 1 124 ? -13.914 20.812 7.676 1 97.75 124 SER A C 1
ATOM 939 O O . SER A 1 124 ? -14.688 21.5 8.352 1 97.75 124 SER A O 1
ATOM 941 N N . GLY A 1 125 ? -12.773 20.375 8.102 1 97.06 125 GLY A N 1
ATOM 942 C CA . GLY A 1 125 ? -12.484 20.438 9.523 1 97.06 125 GLY A CA 1
ATOM 943 C C . GLY A 1 125 ? -13.102 19.281 10.305 1 97.06 125 GLY A C 1
ATOM 944 O O . GLY A 1 125 ? -13.539 18.297 9.719 1 97.06 125 GLY A O 1
ATOM 945 N N . ILE A 1 126 ? -12.93 19.391 11.641 1 94.88 126 ILE A N 1
ATOM 946 C CA . ILE A 1 126 ? -13.414 18.328 12.516 1 94.88 126 ILE A CA 1
ATOM 947 C C . ILE A 1 126 ? -14.219 18.938 13.664 1 94.88 126 ILE A C 1
ATOM 949 O O . ILE A 1 126 ? -13.711 19.766 14.414 1 94.88 126 ILE A O 1
ATOM 953 N N . PRO A 1 127 ? -15.43 18.547 13.711 1 90.31 127 PRO A N 1
ATOM 954 C CA . PRO A 1 127 ? -16.156 18.922 14.922 1 90.31 127 PRO A CA 1
ATOM 955 C C . PRO A 1 127 ? -15.68 18.188 16.172 1 90.31 127 PRO A C 1
ATOM 957 O O . PRO A 1 127 ? -15.57 16.953 16.156 1 90.31 127 PRO A O 1
ATOM 960 N N . LEU A 1 128 ? -15.258 18.906 17.172 1 92.12 128 LEU A N 1
ATOM 961 C CA . LEU A 1 128 ? -14.789 18.312 18.406 1 92.12 128 LEU A CA 1
ATOM 962 C C . LEU A 1 128 ? -15.672 18.734 19.578 1 92.12 128 LEU A C 1
ATOM 964 O O . LEU A 1 128 ? -16.203 19.844 19.594 1 92.12 128 LEU A O 1
ATOM 968 N N . PRO A 1 129 ? -15.773 17.859 20.547 1 92.06 129 PRO A N 1
ATOM 969 C CA . PRO A 1 129 ? -16.484 18.266 21.766 1 92.06 129 PRO A CA 1
ATOM 970 C C . PRO A 1 129 ? -15.82 19.438 22.484 1 92.06 129 PRO A C 1
ATOM 972 O O . PRO A 1 129 ? -14.594 19.578 22.438 1 92.06 129 PRO A O 1
ATOM 975 N N . PRO A 1 130 ? -16.625 20.203 23.188 1 93.75 130 PRO A N 1
ATOM 976 C CA . PRO A 1 130 ? -16.094 21.391 23.844 1 93.75 130 PRO A CA 1
ATOM 977 C C . PRO A 1 130 ? -14.938 21.078 24.797 1 93.75 130 PRO A C 1
ATOM 979 O O . PRO A 1 130 ? -13.984 21.859 24.891 1 93.75 130 PRO A O 1
ATOM 982 N N . GLU A 1 131 ? -15.023 19.969 25.469 1 92.81 131 GLU A N 1
ATOM 983 C CA . GLU A 1 131 ? -13.969 19.609 26.406 1 92.81 131 GLU A CA 1
ATOM 984 C C . GLU A 1 131 ? -12.648 19.328 25.703 1 92.81 131 GLU A C 1
ATOM 986 O O . GLU A 1 131 ? -11.578 19.656 26.219 1 92.81 131 GLU A O 1
ATOM 991 N N . VAL A 1 132 ? -12.727 18.781 24.547 1 92.56 132 VAL A N 1
ATOM 992 C CA . VAL A 1 132 ? -11.539 18.5 23.734 1 92.56 132 VAL A CA 1
ATOM 993 C C . VAL A 1 132 ? -10.977 19.797 23.172 1 92.56 132 VAL A C 1
ATOM 995 O O . VAL A 1 132 ? -9.758 20 23.172 1 92.56 132 VAL A O 1
ATOM 998 N N . VAL A 1 133 ? -11.906 20.656 22.734 1 94.44 133 VAL A N 1
ATOM 999 C CA . VAL A 1 133 ? -11.484 21.953 22.219 1 94.44 133 VAL A CA 1
ATOM 1000 C C . VAL A 1 133 ? -10.711 22.719 23.281 1 94.44 133 VAL A C 1
ATOM 1002 O O . VAL A 1 133 ? -9.664 23.312 23 1 94.44 133 VAL A O 1
ATOM 1005 N N . GLU A 1 134 ? -11.258 22.703 24.438 1 94.75 134 GLU A N 1
ATOM 1006 C CA . GLU A 1 134 ? -10.602 23.391 25.547 1 94.75 134 GLU A CA 1
ATOM 1007 C C . GLU A 1 134 ? -9.227 22.812 25.828 1 94.75 134 GLU A C 1
ATOM 1009 O O . GLU A 1 134 ? -8.25 23.547 26 1 94.75 134 GLU A O 1
ATOM 1014 N N . LEU A 1 135 ? -9.156 21.531 25.891 1 95 135 LEU A N 1
ATOM 1015 C CA . LEU A 1 135 ? -7.898 20.844 26.141 1 95 135 LEU A CA 1
ATOM 1016 C C . LEU A 1 135 ? -6.867 21.172 25.062 1 95 135 LEU A C 1
ATOM 1018 O O . LEU A 1 135 ? -5.73 21.531 25.375 1 95 135 LEU A O 1
ATOM 1022 N N . PHE A 1 136 ? -7.227 21.094 23.797 1 95.69 136 PHE A N 1
ATOM 1023 C CA . PHE A 1 136 ? -6.32 21.297 22.672 1 95.69 136 PHE A CA 1
ATOM 1024 C C . PHE A 1 136 ? -5.891 22.75 22.578 1 95.69 136 PHE A C 1
ATOM 1026 O O . PHE A 1 136 ? -4.73 23.047 22.281 1 95.69 136 PHE A O 1
ATOM 1033 N N . SER A 1 137 ? -6.812 23.688 22.938 1 95.06 137 SER A N 1
ATOM 1034 C CA . SER A 1 137 ? -6.539 25.109 22.797 1 95.06 137 SER A CA 1
ATOM 1035 C C . SER A 1 137 ? -5.617 25.625 23.906 1 95.06 137 SER A C 1
ATOM 1037 O O . SER A 1 137 ? -4.992 26.672 23.766 1 95.06 137 SER A O 1
ATOM 1039 N N . THR A 1 138 ? -5.48 24.828 25.016 1 95.88 138 THR A N 1
ATOM 1040 C CA . THR A 1 138 ? -4.738 25.344 26.156 1 95.88 138 THR A CA 1
ATOM 1041 C C . THR A 1 138 ? -3.527 24.453 26.453 1 95.88 138 THR A C 1
ATOM 1043 O O . THR A 1 138 ? -2.926 24.562 27.531 1 95.88 138 THR A O 1
ATOM 1046 N N . CYS A 1 139 ? -3.184 23.656 25.547 1 96.5 139 CYS A N 1
ATOM 1047 C CA . CYS A 1 139 ? -2.203 22.625 25.875 1 96.5 139 CYS A CA 1
ATOM 1048 C C . CYS A 1 139 ? -0.784 23.125 25.625 1 96.5 139 CYS A C 1
ATOM 1050 O O . CYS A 1 139 ? 0.186 22.453 25.984 1 96.5 139 CYS A O 1
ATOM 1052 N N . ALA A 1 140 ? -0.59 24.344 25.016 1 95.31 140 ALA A N 1
ATOM 1053 C CA . ALA A 1 140 ? 0.745 24.828 24.688 1 95.31 140 ALA A CA 1
ATOM 1054 C C . ALA A 1 140 ? 1.621 24.922 25.922 1 95.31 140 ALA A C 1
ATOM 1056 O O . ALA A 1 140 ? 1.23 25.531 26.922 1 95.31 140 ALA A O 1
ATOM 1057 N N . GLY A 1 141 ? 2.771 24.219 25.875 1 93.75 141 GLY A N 1
ATOM 1058 C CA . GLY A 1 141 ? 3.748 24.281 26.953 1 93.75 141 GLY A CA 1
ATOM 1059 C C . GLY A 1 141 ? 3.35 23.469 28.156 1 93.75 141 GLY A C 1
ATOM 1060 O O . GLY A 1 141 ? 4.047 23.484 29.172 1 93.75 141 GLY A O 1
ATOM 1061 N N . ASP A 1 142 ? 2.256 22.766 28.109 1 96.75 142 ASP A N 1
ATOM 1062 C CA . ASP A 1 142 ? 1.751 22 29.25 1 96.75 142 ASP A CA 1
ATOM 1063 C C . ASP A 1 142 ? 1.968 20.5 29.047 1 96.75 142 ASP A C 1
ATOM 1065 O O . ASP A 1 142 ? 1.148 19.844 28.406 1 96.75 142 ASP A O 1
ATOM 1069 N N . ARG A 1 143 ? 2.918 20.031 29.672 1 96.62 143 ARG A N 1
ATOM 1070 C CA . ARG A 1 143 ? 3.32 18.641 29.484 1 96.62 143 ARG A CA 1
ATOM 1071 C C . ARG A 1 143 ? 2.189 17.688 29.859 1 96.62 143 ARG A C 1
ATOM 1073 O O . ARG A 1 143 ? 1.961 16.688 29.188 1 96.62 143 ARG A O 1
ATOM 1080 N N . ALA A 1 144 ? 1.55 17.953 30.922 1 97.12 144 ALA A N 1
ATOM 1081 C CA . ALA A 1 144 ? 0.479 17.078 31.406 1 97.12 144 ALA A CA 1
ATOM 1082 C C . ALA A 1 144 ? -0.668 17.016 30.391 1 97.12 144 ALA A C 1
ATOM 1084 O O . ALA A 1 144 ? -1.184 15.938 30.094 1 97.12 144 ALA A O 1
ATOM 1085 N N . LYS A 1 145 ? -1.052 18.125 29.922 1 97.12 145 LYS A N 1
ATOM 1086 C CA . LYS A 1 145 ? -2.133 18.172 28.938 1 97.12 145 LYS A CA 1
ATOM 1087 C C . LYS A 1 145 ? -1.719 17.484 27.641 1 97.12 145 LYS A C 1
ATOM 1089 O O . LYS A 1 145 ? -2.496 16.734 27.047 1 97.12 145 LYS A O 1
ATOM 1094 N N . GLN A 1 146 ? -0.509 17.766 27.188 1 96.88 146 GLN A N 1
ATOM 1095 C CA . GLN A 1 146 ? -0.024 17.156 25.953 1 96.88 146 GLN A CA 1
ATOM 1096 C C . GLN A 1 146 ? 0.109 15.641 26.094 1 96.88 146 GLN A C 1
ATOM 1098 O O . GLN A 1 146 ? -0.17 14.898 25.156 1 96.88 146 GLN A O 1
ATOM 1103 N N . THR A 1 147 ? 0.5 15.203 27.312 1 96.12 147 THR A N 1
ATOM 1104 C CA . THR A 1 147 ? 0.532 13.773 27.609 1 96.12 147 THR A CA 1
ATOM 1105 C C . THR A 1 147 ? -0.868 13.172 27.516 1 96.12 147 THR A C 1
ATOM 1107 O O . THR A 1 147 ? -1.047 12.078 26.984 1 96.12 147 THR A O 1
ATOM 1110 N N . GLY A 1 148 ? -1.776 13.883 28.094 1 94.69 148 GLY A N 1
ATOM 1111 C CA . GLY A 1 148 ? -3.158 13.438 28.031 1 94.69 148 GLY A CA 1
ATOM 1112 C C . GLY A 1 148 ? -3.686 13.328 26.609 1 94.69 148 GLY A C 1
ATOM 1113 O O . GLY A 1 148 ? -4.391 12.375 26.281 1 94.69 148 GLY A O 1
ATOM 1114 N N . ILE A 1 149 ? -3.361 14.273 25.734 1 94.88 149 ILE A N 1
ATOM 1115 C CA . ILE A 1 149 ? -3.781 14.289 24.344 1 94.88 149 ILE A CA 1
ATOM 1116 C C . ILE A 1 149 ? -3.193 13.078 23.609 1 94.88 149 ILE A C 1
ATOM 1118 O O . ILE A 1 149 ? -3.912 12.344 22.938 1 94.88 149 ILE A O 1
ATOM 1122 N N . LEU A 1 150 ? -1.886 12.844 23.781 1 94.31 150 LEU A N 1
ATOM 1123 C CA . LEU A 1 150 ? -1.223 11.703 23.156 1 94.31 150 LEU A CA 1
ATOM 1124 C C . LEU A 1 150 ? -1.816 10.391 23.641 1 94.31 150 LEU A C 1
ATOM 1126 O O . LEU A 1 150 ? -1.979 9.445 22.875 1 94.31 150 LEU A O 1
ATOM 1130 N N . GLY A 1 151 ? -2.09 10.32 24.938 1 93.38 151 GLY A N 1
ATOM 1131 C CA . GLY A 1 151 ? -2.697 9.133 25.516 1 93.38 151 GLY A CA 1
ATOM 1132 C C . GLY A 1 151 ? -4.066 8.828 24.938 1 93.38 151 GLY A C 1
ATOM 1133 O O . GLY A 1 151 ? -4.41 7.66 24.734 1 93.38 151 GLY A O 1
ATOM 1134 N N . ALA A 1 152 ? -4.82 9.883 24.672 1 92 152 ALA A N 1
ATOM 1135 C CA . ALA A 1 152 ? -6.156 9.719 24.109 1 92 152 ALA A CA 1
ATOM 1136 C C . ALA A 1 152 ? -6.09 9.359 22.625 1 92 152 ALA A C 1
ATOM 1138 O O . ALA A 1 152 ? -6.961 8.648 22.125 1 92 152 ALA A O 1
ATOM 1139 N N . ALA A 1 153 ? -5.086 9.781 21.969 1 93.81 153 ALA A N 1
ATOM 1140 C CA . ALA A 1 153 ? -4.992 9.672 20.516 1 93.81 153 ALA A CA 1
ATOM 1141 C C . ALA A 1 153 ? -4.348 8.344 20.109 1 93.81 153 ALA A C 1
ATOM 1143 O O . ALA A 1 153 ? -4.559 7.863 19 1 93.81 153 ALA A O 1
ATOM 1144 N N . CYS A 1 154 ? -3.562 7.699 21 1 95.38 154 CYS A N 1
ATOM 1145 C CA . CYS A 1 154 ? -2.771 6.523 20.641 1 95.38 154 CYS A CA 1
ATOM 1146 C C . CYS A 1 154 ? -3.34 5.27 21.312 1 95.38 154 CYS A C 1
ATOM 1148 O O . CYS A 1 154 ? -4.07 5.359 22.297 1 95.38 154 CYS A O 1
ATOM 1150 N N . LYS A 1 155 ? -3.012 4.133 20.766 1 93.94 155 LYS A N 1
ATOM 1151 C CA . LYS A 1 155 ? -3.447 2.852 21.312 1 93.94 155 LYS A CA 1
ATOM 1152 C C . LYS A 1 155 ? -2.254 1.994 21.719 1 93.94 155 LYS A C 1
ATOM 1154 O O . LYS A 1 155 ? -2.316 1.274 22.719 1 93.94 155 LYS A O 1
ATOM 1159 N N . ASP A 1 156 ? -1.254 1.986 20.906 1 90.06 156 ASP A N 1
ATOM 1160 C CA . ASP A 1 156 ? -0.087 1.136 21.125 1 90.06 156 ASP A CA 1
ATOM 1161 C C . ASP A 1 156 ? 1.207 1.897 20.844 1 90.06 156 ASP A C 1
ATOM 1163 O O . ASP A 1 156 ? 1.983 1.513 19.969 1 90.06 156 ASP A O 1
ATOM 1167 N N . LEU A 1 157 ? 1.457 2.857 21.609 1 93.56 157 LEU A N 1
ATOM 1168 C CA . LEU A 1 157 ? 2.654 3.676 21.453 1 93.56 157 LEU A CA 1
ATOM 1169 C C . LEU A 1 157 ? 3.717 3.281 22.469 1 93.56 157 LEU A C 1
ATOM 1171 O O . LEU A 1 157 ? 3.443 3.227 23.672 1 93.56 157 LEU A O 1
ATOM 1175 N N . SER A 1 158 ? 4.867 2.963 22 1 94.06 158 SER A N 1
ATOM 1176 C CA . SER A 1 158 ? 5.953 2.646 22.922 1 94.06 158 SER A CA 1
ATOM 1177 C C . SER A 1 158 ? 6.309 3.846 23.797 1 94.06 158 SER A C 1
ATOM 1179 O O . SER A 1 158 ? 6.078 4.992 23.406 1 94.06 158 SER A O 1
ATOM 1181 N N . GLU A 1 159 ? 6.887 3.592 24.922 1 95 159 GLU A N 1
ATOM 1182 C CA . GLU A 1 159 ? 7.301 4.672 25.812 1 95 159 GLU A CA 1
ATOM 1183 C C . GLU A 1 159 ? 8.328 5.578 25.141 1 95 159 GLU A C 1
ATOM 1185 O O . GLU A 1 159 ? 8.289 6.797 25.297 1 95 159 GLU A O 1
ATOM 1190 N N . ALA A 1 160 ? 9.203 4.949 24.406 1 95.06 160 ALA A N 1
ATOM 1191 C CA . ALA A 1 160 ? 10.227 5.719 23.703 1 95.06 160 ALA A CA 1
ATOM 1192 C C . ALA A 1 160 ? 9.617 6.656 22.672 1 95.06 160 ALA A C 1
ATOM 1194 O O . ALA A 1 160 ? 10.008 7.82 22.578 1 95.06 160 ALA A O 1
ATOM 1195 N N . SER A 1 161 ? 8.695 6.176 21.922 1 95.25 161 SER A N 1
ATOM 1196 C CA . SER A 1 161 ? 8.023 6.996 20.922 1 95.25 161 SER A CA 1
ATOM 1197 C C . SER A 1 161 ? 7.184 8.086 21.578 1 95.25 161 SER A C 1
ATOM 1199 O O . SER A 1 161 ? 7.117 9.211 21.078 1 95.25 161 SER A O 1
ATOM 1201 N N . ARG A 1 162 ? 6.562 7.742 22.672 1 95.19 162 ARG A N 1
ATOM 1202 C CA . ARG A 1 162 ? 5.758 8.719 23.406 1 95.19 162 ARG A CA 1
ATOM 1203 C C . ARG A 1 162 ? 6.609 9.891 23.875 1 95.19 162 ARG A C 1
ATOM 1205 O O . ARG A 1 162 ? 6.223 11.047 23.703 1 95.19 162 ARG A O 1
ATOM 1212 N N . GLU A 1 163 ? 7.699 9.57 24.438 1 95.88 163 GLU A N 1
ATOM 1213 C CA . GLU A 1 163 ? 8.586 10.617 24.938 1 95.88 163 GLU A CA 1
ATOM 1214 C C . GLU A 1 163 ? 9.102 11.5 23.812 1 95.88 163 GLU A C 1
ATOM 1216 O O . GLU A 1 163 ? 9.203 12.719 23.969 1 95.88 163 GLU A O 1
ATOM 1221 N N . ARG A 1 164 ? 9.383 10.891 22.719 1 95 164 ARG A N 1
ATOM 1222 C CA . ARG A 1 164 ? 9.859 11.656 21.578 1 95 164 ARG A CA 1
ATOM 1223 C C . ARG A 1 164 ? 8.781 12.609 21.062 1 95 164 ARG A C 1
ATOM 1225 O O . ARG A 1 164 ? 9.062 13.773 20.781 1 95 164 ARG A O 1
ATOM 1232 N N . LEU A 1 165 ? 7.621 12.109 20.938 1 95.56 165 LEU A N 1
ATOM 1233 C CA . LEU A 1 165 ? 6.512 12.93 20.469 1 95.56 165 LEU A CA 1
ATOM 1234 C C . LEU A 1 165 ? 6.23 14.07 21.438 1 95.56 165 LEU A C 1
ATOM 1236 O O . LEU A 1 165 ? 5.953 15.195 21 1 95.56 165 LEU A O 1
ATOM 1240 N N . LEU A 1 166 ? 6.293 13.75 22.703 1 95.69 166 LEU A N 1
ATOM 1241 C CA . LEU A 1 166 ? 6.051 14.766 23.734 1 95.69 166 LEU A CA 1
ATOM 1242 C C . LEU A 1 166 ? 7.113 15.852 23.672 1 95.69 166 LEU A C 1
ATOM 1244 O O . LEU A 1 166 ? 6.805 17.047 23.828 1 95.69 166 LEU A O 1
ATOM 1248 N N . GLU A 1 167 ? 8.305 15.422 23.484 1 95.19 167 GLU A N 1
ATOM 1249 C CA . GLU A 1 167 ? 9.383 16.391 23.375 1 95.19 167 GLU A CA 1
ATOM 1250 C C . GLU A 1 167 ? 9.148 17.344 22.219 1 95.19 167 GLU A C 1
ATOM 1252 O O . GLU A 1 167 ? 9.367 18.562 22.344 1 95.19 167 GLU A O 1
ATOM 1257 N N . HIS A 1 168 ? 8.711 16.891 21.109 1 93.12 168 HIS A N 1
ATOM 1258 C CA . HIS A 1 168 ? 8.422 17.719 19.938 1 93.12 168 HIS A CA 1
ATOM 1259 C C . HIS A 1 168 ? 7.25 18.656 20.219 1 93.12 168 HIS A C 1
ATOM 1261 O O . HIS A 1 168 ? 7.281 19.828 19.828 1 93.12 168 HIS A O 1
ATOM 1267 N N . SER A 1 169 ? 6.301 18.094 20.875 1 95.12 169 SER A N 1
ATOM 1268 C CA . SER A 1 169 ? 5.129 18.891 21.219 1 95.12 169 SER A CA 1
ATOM 1269 C C . SER A 1 169 ? 5.508 20.078 22.109 1 95.12 169 SER A C 1
ATOM 1271 O O . SER A 1 169 ? 5.035 21.188 21.891 1 95.12 169 SER A O 1
ATOM 1273 N N . LEU A 1 170 ? 6.383 19.766 23 1 95.31 170 LEU A N 1
ATOM 1274 C CA . LEU A 1 170 ? 6.785 20.797 23.953 1 95.31 170 LEU A CA 1
ATOM 1275 C C . LEU A 1 170 ? 7.668 21.844 23.297 1 95.31 170 LEU A C 1
ATOM 1277 O O . LEU A 1 170 ? 7.785 22.969 23.797 1 95.31 170 LEU A O 1
ATOM 1281 N N . GLN A 1 171 ? 8.242 21.469 22.156 1 95.06 171 GLN A N 1
ATOM 1282 C CA . GLN A 1 171 ? 9.125 22.391 21.453 1 95.06 171 GLN A CA 1
ATOM 1283 C C . GLN A 1 171 ? 8.359 23.203 20.406 1 95.06 171 GLN A C 1
ATOM 1285 O O . GLN A 1 171 ? 8.906 24.125 19.812 1 95.06 171 GLN A O 1
ATOM 1290 N N . THR A 1 172 ? 7.137 22.906 20.141 1 97.19 172 THR A N 1
ATOM 1291 C CA . THR A 1 172 ? 6.305 23.656 19.203 1 97.19 172 THR A CA 1
ATOM 1292 C C . THR A 1 172 ? 5.887 25 19.797 1 97.19 172 THR A C 1
ATOM 1294 O O . THR A 1 172 ? 5.535 25.062 20.984 1 97.19 172 THR A O 1
ATOM 1297 N N . SER A 1 173 ? 5.906 26.094 19.016 1 97.44 173 SER A N 1
ATOM 1298 C CA . SER A 1 173 ? 5.578 27.406 19.547 1 97.44 173 SER A CA 1
ATOM 1299 C C . SER A 1 173 ? 4.113 27.5 19.953 1 97.44 173 SER A C 1
ATOM 1301 O O . SER A 1 173 ? 3.258 26.844 19.344 1 97.44 173 SER A O 1
ATOM 1303 N N . ASP A 1 174 ? 3.852 28.328 20.922 1 97 174 ASP A N 1
ATOM 1304 C CA . ASP A 1 174 ? 2.486 28.531 21.391 1 97 174 ASP A CA 1
ATOM 1305 C C . ASP A 1 174 ? 1.577 29 20.25 1 97 174 ASP A C 1
ATOM 1307 O O . ASP A 1 174 ? 0.451 28.516 20.109 1 97 174 ASP A O 1
ATOM 1311 N N . ALA A 1 175 ? 2.115 29.938 19.469 1 97.31 175 ALA A N 1
ATOM 1312 C CA . ALA A 1 175 ? 1.331 30.484 18.359 1 97.31 175 ALA A CA 1
ATOM 1313 C C . AL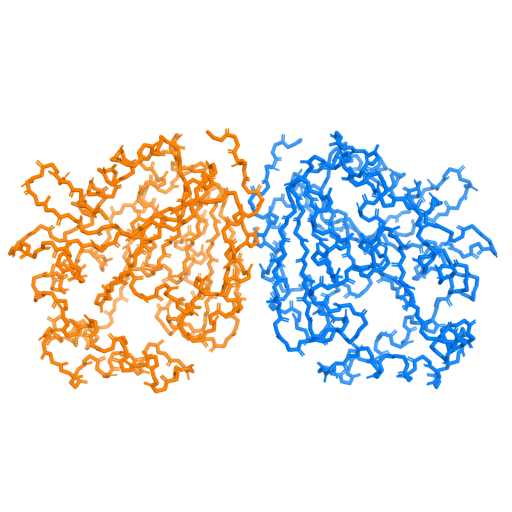A A 1 175 ? 0.982 29.406 17.344 1 97.31 175 ALA A C 1
ATOM 1315 O O . ALA A 1 175 ? -0.138 29.359 16.828 1 97.31 175 ALA A O 1
ATOM 1316 N N . ALA A 1 176 ? 1.916 28.547 17.031 1 97.88 176 ALA A N 1
ATOM 1317 C CA . ALA A 1 176 ? 1.688 27.469 16.078 1 97.88 176 ALA A CA 1
ATOM 1318 C C . ALA A 1 176 ? 0.623 26.5 16.594 1 97.88 176 ALA A C 1
ATOM 1320 O O . ALA A 1 176 ? -0.202 26.016 15.82 1 97.88 176 ALA A O 1
ATOM 1321 N N . ILE A 1 177 ? 0.649 26.203 17.906 1 97.75 177 ILE A N 1
ATOM 1322 C CA . ILE A 1 177 ? -0.324 25.297 18.5 1 97.75 177 ILE A CA 1
ATOM 1323 C C . ILE A 1 177 ? -1.715 25.922 18.453 1 97.75 177 ILE A C 1
ATOM 1325 O O . ILE A 1 177 ? -2.664 25.312 17.953 1 97.75 177 ILE A O 1
ATOM 1329 N N . ARG A 1 178 ? -1.834 27.156 18.844 1 96.56 178 ARG A N 1
ATOM 1330 C CA . ARG A 1 178 ? -3.141 27.781 18.984 1 96.56 178 ARG A CA 1
ATOM 1331 C C . ARG A 1 178 ? -3.742 28.109 17.625 1 96.56 178 ARG A C 1
ATOM 1333 O O . ARG A 1 178 ? -4.871 27.719 17.328 1 96.56 178 ARG A O 1
ATOM 1340 N N . GLU A 1 179 ? -2.965 28.828 16.828 1 97.62 179 GLU A N 1
ATOM 1341 C CA . GLU A 1 179 ? -3.469 29.219 15.516 1 97.62 179 GLU A CA 1
ATOM 1342 C C . GLU A 1 179 ? -3.646 28.016 14.602 1 97.62 179 GLU A C 1
ATOM 1344 O O . GLU A 1 179 ? -4.598 27.953 13.82 1 97.62 179 GLU A O 1
ATOM 1349 N N . GLY A 1 180 ? -2.699 27.094 14.656 1 97.5 180 GLY A N 1
ATOM 1350 C CA . GLY A 1 180 ? -2.824 25.859 13.891 1 97.5 180 GLY A CA 1
ATOM 1351 C C . GLY A 1 180 ? -4.09 25.094 14.203 1 97.5 180 GLY A C 1
ATOM 1352 O O . GLY A 1 180 ? -4.832 24.703 13.297 1 97.5 180 GLY A O 1
ATOM 1353 N N . PHE A 1 181 ? -4.332 24.938 15.516 1 97.81 181 PHE A N 1
ATOM 1354 C CA . PHE A 1 181 ? -5.508 24.203 15.961 1 97.81 181 PHE A CA 1
ATOM 1355 C C . PHE A 1 181 ? -6.785 24.859 15.453 1 97.81 181 PHE A C 1
ATOM 1357 O O . PHE A 1 181 ? -7.66 24.188 14.906 1 97.81 181 PHE A O 1
ATOM 1364 N N . ASP A 1 182 ? -6.871 26.172 15.594 1 96.75 182 ASP A N 1
ATOM 1365 C CA . ASP A 1 182 ? -8.055 26.891 15.141 1 96.75 182 ASP A CA 1
ATOM 1366 C C . ASP A 1 182 ? -8.258 26.734 13.641 1 96.75 182 ASP A C 1
ATOM 1368 O O . ASP A 1 182 ? -9.383 26.562 13.172 1 96.75 182 ASP A O 1
ATOM 1372 N N . SER A 1 183 ? -7.246 26.75 12.938 1 97.5 183 SER A N 1
ATOM 1373 C CA . SER A 1 183 ? -7.293 26.719 11.484 1 97.5 183 SER A CA 1
ATOM 1374 C C . SER A 1 183 ? -7.691 25.344 10.961 1 97.5 183 SER A C 1
ATOM 1376 O O . SER A 1 183 ? -8.602 25.219 10.141 1 97.5 183 SER A O 1
ATOM 1378 N N . TRP A 1 184 ? -7.023 24.297 11.43 1 96.38 184 TRP A N 1
ATOM 1379 C CA . TRP A 1 184 ? -7.312 22.984 10.859 1 96.38 184 TRP A CA 1
ATOM 1380 C C . TRP A 1 184 ? -8.672 22.469 11.328 1 96.38 184 TRP A C 1
ATOM 1382 O O . TRP A 1 184 ? -9.352 21.734 10.602 1 96.38 184 TRP A O 1
ATOM 1392 N N . ARG A 1 185 ? -9.078 22.859 12.539 1 97.25 185 ARG A N 1
ATOM 1393 C CA . ARG A 1 185 ? -10.398 22.484 13.023 1 97.25 185 ARG A CA 1
ATOM 1394 C C . ARG A 1 185 ? -11.492 23.125 12.18 1 97.25 185 ARG A C 1
ATOM 1396 O O . ARG A 1 185 ? -12.547 22.531 11.953 1 97.25 185 ARG A O 1
ATOM 1403 N N . ALA A 1 186 ? -11.266 24.328 11.734 1 96.88 186 ALA A N 1
ATOM 1404 C CA . ALA A 1 186 ? -12.258 25.078 10.977 1 96.88 186 ALA A CA 1
ATOM 1405 C C . ALA A 1 186 ? -12.375 24.547 9.547 1 96.88 186 ALA A C 1
ATOM 1407 O O . ALA A 1 186 ? -13.477 24.453 9 1 96.88 186 ALA A O 1
ATOM 1408 N N . GLY A 1 187 ? -11.25 24.203 8.984 1 97.06 187 GLY A N 1
ATOM 1409 C CA . GLY A 1 187 ? -11.242 23.797 7.586 1 97.06 187 GLY A CA 1
ATOM 1410 C C . GLY A 1 187 ? -11.891 24.812 6.668 1 97.06 187 GLY A C 1
ATOM 1411 O O . GLY A 1 187 ? -11.547 26 6.699 1 97.06 187 GLY A O 1
ATOM 1412 N N . GLY A 1 188 ? -12.781 24.359 5.797 1 97.19 188 GLY A N 1
ATOM 1413 C CA . GLY A 1 188 ? -13.578 25.328 5.055 1 97.19 188 GLY A CA 1
ATOM 1414 C C . GLY A 1 188 ? -13.344 25.266 3.557 1 97.19 188 GLY A C 1
ATOM 1415 O O . GLY A 1 188 ? -13.695 26.203 2.83 1 97.19 188 GLY A O 1
ATOM 1416 N N . PHE A 1 189 ? -12.68 24.188 3.039 1 98.38 189 PHE A N 1
ATOM 1417 C CA . PHE A 1 189 ? -12.398 24.141 1.608 1 98.38 189 PHE A CA 1
ATOM 1418 C C . PHE A 1 189 ? -12.812 22.812 1.007 1 98.38 189 PHE A C 1
ATOM 1420 O O . PHE A 1 189 ? -12.227 22.359 0.021 1 98.38 189 PHE A O 1
ATOM 1427 N N . ALA A 1 190 ? -13.812 22.156 1.667 1 98.44 190 ALA A N 1
ATOM 1428 C CA . ALA A 1 190 ? -14.312 20.875 1.201 1 98.44 190 ALA A CA 1
ATOM 1429 C C . ALA A 1 190 ? -14.781 20.953 -0.247 1 98.44 190 ALA A C 1
ATOM 1431 O O . ALA A 1 190 ? -14.656 19.984 -1.006 1 98.44 190 ALA A O 1
ATOM 1432 N N . HIS A 1 191 ? -15.234 22.062 -0.617 1 97.94 191 HIS A N 1
ATOM 1433 C CA . HIS A 1 191 ? -15.766 22.25 -1.959 1 97.94 191 HIS A CA 1
ATOM 1434 C C . HIS A 1 191 ? -14.664 22.188 -3.008 1 97.94 191 HIS A C 1
ATOM 1436 O O . HIS A 1 191 ? -14.93 21.984 -4.191 1 97.94 191 HIS A O 1
ATOM 1442 N N . GLU A 1 192 ? -13.43 22.359 -2.635 1 98.62 192 GLU A N 1
ATOM 1443 C CA . GLU A 1 192 ? -12.312 22.375 -3.568 1 98.62 192 GLU A CA 1
ATOM 1444 C C . GLU A 1 192 ? -11.836 20.953 -3.893 1 98.62 192 GLU A C 1
ATOM 1446 O O . GLU A 1 192 ? -11.078 20.75 -4.84 1 98.62 192 GLU A O 1
ATOM 1451 N N . LEU A 1 193 ? -12.312 19.922 -3.229 1 98.69 193 LEU A N 1
ATOM 1452 C CA . LEU A 1 193 ? -11.773 18.578 -3.346 1 98.69 193 LEU A CA 1
ATOM 1453 C C . LEU A 1 193 ? -12.117 17.969 -4.699 1 98.69 193 LEU A C 1
ATOM 1455 O O . LEU A 1 193 ? -11.43 17.062 -5.172 1 98.69 193 LEU A O 1
ATOM 1459 N N . ALA A 1 194 ? -13.133 18.484 -5.332 1 98.19 194 ALA A N 1
ATOM 1460 C CA . ALA A 1 194 ? -13.539 17.969 -6.641 1 98.19 194 ALA A CA 1
ATOM 1461 C C . ALA A 1 194 ? -12.477 18.25 -7.695 1 98.19 194 ALA A C 1
ATOM 1463 O O . ALA A 1 194 ? -12.461 17.625 -8.758 1 98.19 194 ALA A O 1
ATOM 1464 N N . ALA A 1 195 ? -11.562 19.188 -7.383 1 98.56 195 ALA A N 1
ATOM 1465 C CA . ALA A 1 195 ? -10.531 19.594 -8.336 1 98.56 195 ALA A CA 1
ATOM 1466 C C . ALA A 1 195 ? -9.336 18.656 -8.289 1 98.56 195 ALA A C 1
ATOM 1468 O O . ALA A 1 195 ? -8.469 18.703 -9.172 1 98.56 195 ALA A O 1
ATOM 1469 N N . VAL A 1 196 ? -9.312 17.766 -7.316 1 98.62 196 VAL A N 1
ATOM 1470 C CA . VAL A 1 196 ? -8.195 16.844 -7.18 1 98.62 196 VAL A CA 1
ATOM 1471 C C . VAL A 1 196 ? -8.195 15.844 -8.336 1 98.62 196 VAL A C 1
ATOM 1473 O O . VAL A 1 196 ? -9.211 15.195 -8.609 1 98.62 196 VAL A O 1
ATOM 1476 N N . ARG A 1 197 ? -7.047 15.734 -8.977 1 97.19 197 ARG A N 1
ATOM 1477 C CA . ARG A 1 197 ? -6.938 14.836 -10.133 1 97.19 197 ARG A CA 1
ATOM 1478 C C . ARG A 1 197 ? -6.055 13.641 -9.805 1 97.19 197 ARG A C 1
ATOM 1480 O O . ARG A 1 197 ? -6.234 12.562 -10.383 1 97.19 197 ARG A O 1
ATOM 1487 N N . ALA A 1 198 ? -5.148 13.859 -8.906 1 97.25 198 ALA A N 1
ATOM 1488 C CA . ALA A 1 198 ? -4.184 12.82 -8.555 1 97.25 198 ALA A CA 1
ATOM 1489 C C . ALA A 1 198 ? -4.859 11.672 -7.816 1 97.25 198 ALA A C 1
ATOM 1491 O O . ALA A 1 198 ? -5.898 11.859 -7.18 1 97.25 198 ALA A O 1
ATOM 1492 N N . PRO A 1 199 ? -4.355 10.422 -7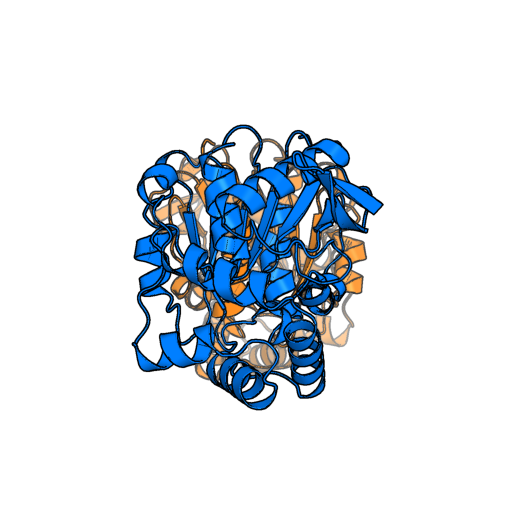.938 1 97.44 199 PRO A N 1
ATOM 1493 C CA . PRO A 1 199 ? -4.816 9.383 -7.012 1 97.44 199 PRO A CA 1
ATOM 1494 C C . PRO A 1 199 ? -4.551 9.734 -5.551 1 97.44 199 PRO A C 1
ATOM 1496 O O . PRO A 1 199 ? -3.5 10.297 -5.227 1 97.44 199 PRO A O 1
ATOM 1499 N N . VAL A 1 200 ? -5.535 9.445 -4.711 1 98.56 200 VAL A N 1
ATOM 1500 C CA . VAL A 1 200 ? -5.438 9.727 -3.283 1 98.56 200 VAL A CA 1
ATOM 1501 C C . VAL A 1 200 ? -5.695 8.453 -2.482 1 98.56 200 VAL A C 1
ATOM 1503 O O . VAL A 1 200 ? -6.711 7.785 -2.684 1 98.56 200 VAL A O 1
ATOM 1506 N N . LEU A 1 201 ? -4.781 8.148 -1.658 1 98.5 201 LEU A N 1
ATOM 1507 C CA . LEU A 1 201 ? -4.938 7.062 -0.699 1 98.5 201 LEU A CA 1
ATOM 1508 C C . LEU A 1 201 ? -5.156 7.605 0.709 1 98.5 201 LEU A C 1
ATOM 1510 O O . LEU A 1 201 ? -4.301 8.312 1.244 1 98.5 201 LEU A O 1
ATOM 1514 N N . CYS A 1 202 ? -6.246 7.312 1.274 1 98.69 202 CYS A N 1
ATOM 1515 C CA . CYS A 1 202 ? -6.52 7.617 2.674 1 98.69 202 CYS A CA 1
ATOM 1516 C C . CYS A 1 202 ? -6.344 6.379 3.547 1 98.69 202 CYS A C 1
ATOM 1518 O O . CYS A 1 202 ? -7.027 5.371 3.348 1 98.69 202 CYS A O 1
ATOM 1520 N N . VAL A 1 203 ? -5.445 6.449 4.461 1 98.69 203 VAL A N 1
ATOM 1521 C CA . VAL A 1 203 ? -5.207 5.359 5.398 1 98.69 203 VAL A CA 1
ATOM 1522 C C . VAL A 1 203 ? -5.891 5.664 6.727 1 98.69 203 VAL A C 1
ATOM 1524 O O . VAL A 1 203 ? -5.453 6.543 7.473 1 98.69 203 VAL A O 1
ATOM 1527 N N . ALA A 1 204 ? -6.938 4.926 6.957 1 98.06 204 ALA A N 1
ATOM 1528 C CA . ALA A 1 204 ? -7.613 4.992 8.25 1 98.06 204 ALA A CA 1
ATOM 1529 C C . ALA A 1 204 ? -7.055 3.953 9.219 1 98.06 204 ALA A C 1
ATOM 1531 O O . ALA A 1 204 ? -6.469 2.955 8.789 1 98.06 204 ALA A O 1
ATOM 1532 N N . CYS A 1 205 ? -7.18 4.262 10.406 1 97.38 205 CYS A N 1
ATOM 1533 C CA . CYS A 1 205 ? -6.824 3.35 11.492 1 97.38 205 CYS A CA 1
ATOM 1534 C C . CYS A 1 205 ? -7.867 3.391 12.602 1 97.38 205 CYS A C 1
ATOM 1536 O O . CYS A 1 205 ? -9.016 3.771 12.367 1 97.38 205 CYS A O 1
ATOM 1538 N N . ASP A 1 206 ? -7.5 2.861 13.758 1 96.56 206 ASP A N 1
ATOM 1539 C CA . ASP A 1 206 ? -8.453 2.846 14.859 1 96.56 206 ASP A CA 1
ATOM 1540 C C . ASP A 1 206 ? -8.367 4.133 15.68 1 96.56 206 ASP A C 1
ATOM 1542 O O . ASP A 1 206 ? -8.336 4.086 16.906 1 96.56 206 ASP A O 1
ATOM 1546 N N . ASP A 1 207 ? -8.227 5.223 14.961 1 94.19 207 ASP A N 1
ATOM 1547 C CA . ASP A 1 207 ? -8.219 6.57 15.523 1 94.19 207 ASP A CA 1
ATOM 1548 C C . ASP A 1 207 ? -9.594 6.926 16.094 1 94.19 207 ASP A C 1
ATOM 1550 O O . ASP A 1 207 ? -10.594 6.91 15.383 1 94.19 207 ASP A O 1
ATOM 1554 N N . PRO A 1 208 ? -9.664 7.297 17.375 1 90.69 208 PRO A N 1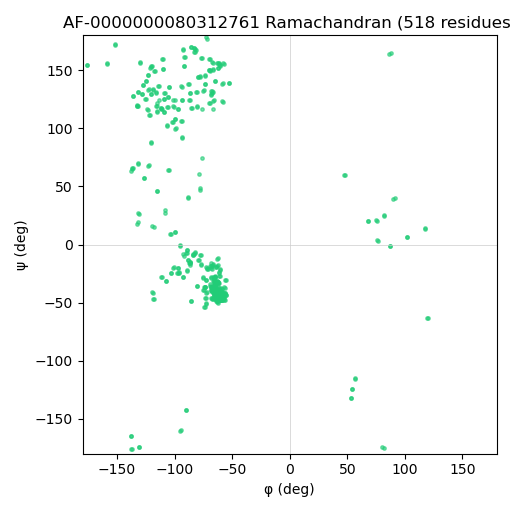
ATOM 1555 C CA . PRO A 1 208 ? -10.961 7.594 17.984 1 90.69 208 PRO A CA 1
ATOM 1556 C C . PRO A 1 208 ? -11.602 8.859 17.406 1 90.69 208 PRO A C 1
ATOM 1558 O O . PRO A 1 208 ? -12.828 9.023 17.484 1 90.69 208 PRO A O 1
ATOM 1561 N N . PHE A 1 209 ? -10.82 9.734 16.812 1 91.62 209 PHE A N 1
ATOM 1562 C CA . PHE A 1 209 ? -11.312 11.023 16.344 1 91.62 209 PHE A CA 1
ATOM 1563 C C . PHE A 1 209 ? -11.672 10.961 14.867 1 91.62 209 PHE A C 1
ATOM 1565 O O . PHE A 1 209 ? -12.438 11.797 14.375 1 91.62 209 PHE A O 1
ATOM 1572 N N . LEU A 1 210 ? -11.086 10.055 14.18 1 95.56 210 LEU A N 1
ATOM 1573 C CA . LEU A 1 210 ? -11.211 9.984 12.727 1 95.56 210 LEU A CA 1
ATOM 1574 C C . LEU A 1 210 ? -11.547 8.562 12.281 1 95.56 210 LEU A C 1
ATOM 1576 O O . LEU A 1 210 ? -10.742 7.918 11.594 1 95.56 210 LEU A O 1
ATOM 1580 N N . PRO A 1 211 ? -12.766 8.117 12.586 1 95.12 211 PRO A N 1
ATOM 1581 C CA . PRO A 1 211 ? -13.117 6.75 12.203 1 95.12 211 PRO A CA 1
ATOM 1582 C C . PRO A 1 211 ? -13.211 6.57 10.688 1 95.12 211 PRO A C 1
ATOM 1584 O O . PRO A 1 211 ? -13.508 7.523 9.969 1 95.12 211 PRO A O 1
ATOM 1587 N N . PRO A 1 212 ? -13.055 5.387 10.227 1 96.69 212 PRO A N 1
ATOM 1588 C CA . PRO A 1 212 ? -13 5.105 8.789 1 96.69 212 PRO A CA 1
ATOM 1589 C C . PRO A 1 212 ? -14.227 5.613 8.039 1 96.69 212 PRO A C 1
ATOM 1591 O O . PRO A 1 212 ? -14.102 6.188 6.957 1 96.69 212 PRO A O 1
ATOM 1594 N N . GLU A 1 213 ? -15.383 5.449 8.5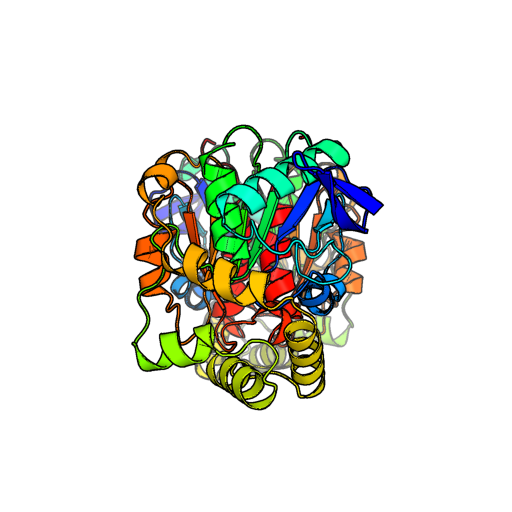94 1 96.5 213 GLU A N 1
ATOM 1595 C CA . GLU A 1 213 ? -16.594 5.863 7.898 1 96.5 213 GLU A CA 1
ATOM 1596 C C . GLU A 1 213 ? -16.656 7.383 7.746 1 96.5 213 GLU A C 1
ATOM 1598 O O . GLU A 1 213 ? -17.141 7.891 6.734 1 96.5 213 GLU A O 1
ATOM 1603 N N . PHE A 1 214 ? -16.203 8.023 8.766 1 97.25 214 PHE A N 1
ATOM 1604 C CA . PHE A 1 214 ? -16.141 9.484 8.727 1 97.25 214 PHE A CA 1
ATOM 1605 C C . PHE A 1 214 ? -15.172 9.945 7.641 1 97.25 214 PHE A C 1
ATOM 1607 O O . PHE A 1 214 ? -15.484 10.836 6.855 1 97.25 214 PHE A O 1
ATOM 1614 N N . LEU A 1 215 ? -14.039 9.32 7.551 1 98.06 215 LEU A N 1
ATOM 1615 C CA . LEU A 1 215 ? -13.031 9.672 6.555 1 98.06 215 LEU A CA 1
ATOM 1616 C C . LEU A 1 215 ? -13.516 9.32 5.148 1 98.06 215 LEU A C 1
ATOM 1618 O O . LEU A 1 215 ? -13.227 10.047 4.191 1 98.06 215 LEU A O 1
ATOM 1622 N N . ARG A 1 216 ? -14.219 8.258 5 1 97.44 216 ARG A N 1
ATOM 1623 C CA . ARG A 1 216 ? -14.789 7.898 3.707 1 97.44 216 ARG A CA 1
ATOM 1624 C C . ARG A 1 216 ? -15.695 9.008 3.184 1 97.44 216 ARG A C 1
ATOM 1626 O O . ARG A 1 216 ? -15.555 9.445 2.043 1 97.44 216 ARG A O 1
ATOM 1633 N N . ALA A 1 217 ? -16.547 9.492 4.074 1 97.69 217 ALA A N 1
ATOM 1634 C CA . ALA A 1 217 ? -17.562 10.461 3.68 1 97.69 217 ALA A CA 1
ATOM 1635 C C . ALA A 1 217 ? -16.938 11.828 3.428 1 97.69 217 ALA A C 1
ATOM 1637 O O . ALA A 1 217 ? -17.344 12.539 2.506 1 97.69 217 ALA A O 1
ATOM 1638 N N . THR A 1 218 ? -15.945 12.172 4.223 1 98.12 218 THR A N 1
ATOM 1639 C CA . THR A 1 218 ? -15.516 13.562 4.238 1 98.12 218 THR A CA 1
ATOM 1640 C C . THR A 1 218 ? -14.25 13.75 3.408 1 98.12 218 THR A C 1
ATOM 1642 O O . THR A 1 218 ? -13.93 14.867 3.002 1 98.12 218 THR A O 1
ATOM 1645 N N . VAL A 1 219 ? -13.5 12.664 3.146 1 98.5 219 VAL A N 1
ATOM 1646 C CA . VAL A 1 219 ? -12.219 12.797 2.457 1 98.5 219 VAL A CA 1
ATOM 1647 C C . VAL A 1 219 ? -12.266 12.031 1.135 1 98.5 219 VAL A C 1
ATOM 1649 O O . VAL A 1 219 ? -12.031 12.609 0.071 1 98.5 219 VAL A O 1
ATOM 1652 N N . VAL A 1 220 ? -12.734 10.844 1.147 1 98 220 VAL A N 1
ATOM 1653 C CA . VAL A 1 220 ? -12.555 9.93 0.02 1 98 220 VAL A CA 1
ATOM 1654 C C . VAL A 1 220 ? -13.656 10.164 -1.011 1 98 220 VAL A C 1
ATOM 1656 O O . VAL A 1 220 ? -13.375 10.359 -2.195 1 98 220 VAL A O 1
ATOM 1659 N N . ASP A 1 221 ? -14.875 10.227 -0.601 1 97.12 221 ASP A N 1
ATOM 1660 C CA . ASP A 1 221 ? -16.031 10.273 -1.497 1 97.12 221 ASP A CA 1
ATOM 1661 C C . ASP A 1 221 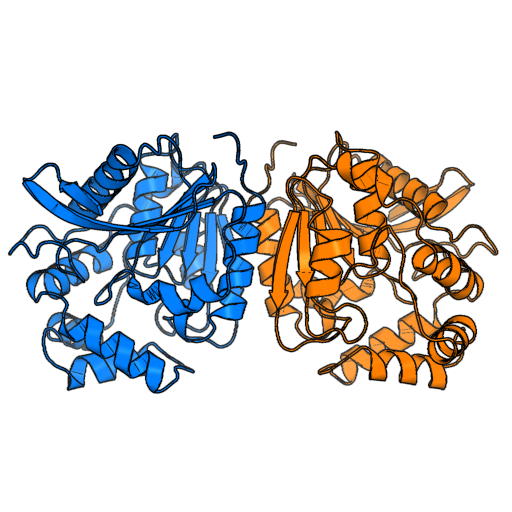? -15.992 11.523 -2.371 1 97.12 221 ASP A C 1
ATOM 1663 O O . ASP A 1 221 ? -16.359 11.477 -3.549 1 97.12 221 ASP A O 1
ATOM 1667 N N . PRO A 1 222 ? -15.469 12.68 -1.845 1 97.94 222 PRO A N 1
ATOM 1668 C CA . PRO A 1 222 ? -15.469 13.891 -2.662 1 97.94 222 PRO A CA 1
ATOM 1669 C C . PRO A 1 222 ? -14.367 13.891 -3.717 1 97.94 222 PRO A C 1
ATOM 1671 O O . PRO A 1 222 ? -14.32 14.781 -4.574 1 97.94 222 PRO A O 1
ATOM 1674 N N . ILE A 1 223 ? -13.461 12.969 -3.682 1 97.38 223 ILE A N 1
ATOM 1675 C CA . ILE A 1 223 ? -12.312 12.906 -4.582 1 97.38 223 ILE A CA 1
ATOM 1676 C C . ILE A 1 223 ? -12.523 11.797 -5.609 1 97.38 223 ILE A C 1
ATOM 1678 O O . ILE A 1 223 ? -12.766 10.641 -5.246 1 97.38 223 ILE A O 1
ATOM 1682 N N . ALA A 1 224 ? -12.406 12.086 -6.867 1 94.44 224 ALA A N 1
ATOM 1683 C CA . ALA A 1 224 ? -12.734 11.164 -7.953 1 94.44 224 ALA A CA 1
ATOM 1684 C C . ALA A 1 224 ? -11.906 9.883 -7.855 1 94.44 224 ALA A C 1
ATOM 1686 O O . ALA A 1 224 ? -12.438 8.781 -8.016 1 94.44 224 ALA A O 1
ATOM 1687 N N . ARG A 1 225 ? -10.648 10.039 -7.52 1 95.06 225 ARG A N 1
ATOM 1688 C CA . ARG A 1 225 ? -9.75 8.883 -7.453 1 95.06 225 ARG A CA 1
ATOM 1689 C C . ARG A 1 225 ? -9.273 8.648 -6.023 1 95.06 225 ARG A C 1
ATOM 1691 O O . ARG A 1 225 ? -8.078 8.461 -5.785 1 95.06 225 ARG A O 1
ATOM 1698 N N . GLY A 1 226 ? -10.234 8.695 -5.129 1 96.69 226 GLY A N 1
ATOM 1699 C CA . GLY A 1 226 ? -9.93 8.438 -3.729 1 96.69 226 GLY A CA 1
ATOM 1700 C C . GLY A 1 226 ? -10.148 6.992 -3.328 1 96.69 226 GLY A C 1
ATOM 1701 O O . GLY A 1 226 ? -11.141 6.379 -3.727 1 96.69 226 GLY A O 1
ATOM 1702 N N . THR A 1 227 ? -9.227 6.441 -2.586 1 96.69 227 THR A N 1
ATOM 1703 C CA . THR A 1 227 ? -9.312 5.094 -2.031 1 96.69 227 THR A CA 1
ATOM 1704 C C . THR A 1 227 ? -9.062 5.109 -0.526 1 96.69 227 THR A C 1
ATOM 1706 O O . THR A 1 227 ? -8.164 5.805 -0.048 1 96.69 227 THR A O 1
ATOM 1709 N N . LEU A 1 228 ? -9.852 4.363 0.204 1 97.69 228 LEU A N 1
ATOM 1710 C CA . LEU A 1 228 ? -9.641 4.207 1.639 1 97.69 228 LEU A CA 1
ATOM 1711 C C . LEU A 1 228 ? -9.125 2.809 1.965 1 97.69 228 LEU A C 1
ATOM 1713 O O . LEU A 1 228 ? -9.656 1.815 1.459 1 97.69 228 LEU A O 1
ATOM 1717 N N . VAL A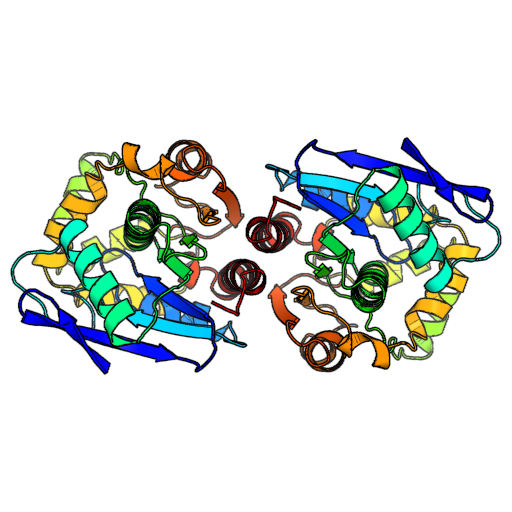 1 229 ? -8.094 2.754 2.721 1 97.25 229 VAL A N 1
ATOM 1718 C CA . VAL A 1 229 ? -7.668 1.494 3.324 1 97.25 229 VAL A CA 1
ATOM 1719 C C . VAL A 1 229 ? -7.664 1.627 4.844 1 97.25 229 VAL A C 1
ATOM 1721 O O . VAL A 1 229 ? -7.543 2.732 5.379 1 97.25 229 VAL A O 1
ATOM 1724 N N . HIS A 1 230 ? -7.852 0.551 5.5 1 97 230 HIS A N 1
ATOM 1725 C CA . HIS A 1 230 ? -7.867 0.536 6.957 1 97 230 HIS A CA 1
ATOM 1726 C C . HIS A 1 230 ? -6.719 -0.3 7.512 1 97 230 HIS A C 1
ATOM 1728 O O . HIS A 1 230 ? -6.578 -1.476 7.168 1 97 230 HIS A O 1
ATOM 1734 N N . LEU A 1 231 ? -5.863 0.242 8.25 1 96.75 231 LEU A N 1
ATOM 1735 C CA . LEU A 1 231 ? -4.867 -0.456 9.055 1 96.75 231 LEU A CA 1
ATOM 1736 C C . LEU A 1 231 ? -5.375 -0.672 10.477 1 96.75 231 LEU A C 1
ATOM 1738 O O . LEU A 1 231 ? -5.461 0.275 11.266 1 96.75 231 LEU A O 1
ATOM 1742 N N . PRO A 1 232 ? -5.734 -1.849 10.844 1 94.69 232 PRO A N 1
ATOM 1743 C CA . PRO A 1 232 ? -6.254 -2.076 12.195 1 94.69 232 PRO A CA 1
ATOM 1744 C C . PRO A 1 232 ? -5.16 -2.027 13.266 1 94.69 232 PRO A C 1
ATOM 1746 O O . PRO A 1 232 ? -4.035 -2.469 13.016 1 94.69 232 PRO A O 1
ATOM 1749 N N . GLY A 1 233 ? -5.543 -1.516 14.438 1 95.06 233 GLY A N 1
ATOM 1750 C CA . GLY A 1 233 ? -4.633 -1.618 15.57 1 95.06 233 GLY A CA 1
ATOM 1751 C C . GLY A 1 233 ? -4.219 -0.27 16.125 1 95.06 233 GLY A C 1
ATOM 1752 O O . GLY A 1 233 ? -4.535 0.06 17.266 1 95.06 233 GLY A O 1
ATOM 1753 N N . PRO A 1 234 ? -3.51 0.502 15.242 1 97 234 PRO A N 1
ATOM 1754 C CA . PRO A 1 234 ? -2.994 1.765 15.773 1 97 234 PRO A CA 1
ATOM 1755 C C . PRO A 1 234 ? -4.078 2.834 15.914 1 97 234 PRO A C 1
ATOM 1757 O O . PRO A 1 234 ? -5.141 2.725 15.297 1 97 234 PRO A O 1
ATOM 1760 N N . GLY A 1 235 ? -3.719 3.832 16.766 1 97.19 235 GLY A N 1
ATOM 1761 C CA . GLY A 1 235 ? -4.5 5.055 16.844 1 97.19 235 GLY A CA 1
ATOM 1762 C C . GLY A 1 235 ? -4.02 6.129 15.875 1 97.19 235 GLY A C 1
ATOM 1763 O O . GLY A 1 235 ? -3.615 5.824 14.75 1 97.19 235 GLY A O 1
ATOM 1764 N N . HIS A 1 236 ? -4.043 7.383 16.297 1 97.06 236 HIS A N 1
ATOM 1765 C CA . HIS A 1 236 ? -3.875 8.562 15.453 1 97.06 236 HIS A CA 1
ATOM 1766 C C . HIS A 1 236 ? -2.467 8.641 14.875 1 97.06 236 HIS A C 1
ATOM 1768 O O . HIS A 1 236 ? -2.264 9.18 13.789 1 97.06 236 HIS A O 1
ATOM 1774 N N . TYR A 1 237 ? -1.467 8.086 15.555 1 97.75 237 TYR A N 1
ATOM 1775 C CA . TYR A 1 237 ? -0.078 8.195 15.125 1 97.75 237 TYR A CA 1
ATOM 1776 C C . TYR A 1 237 ? 0.419 6.883 14.531 1 97.75 237 TYR A C 1
ATOM 1778 O O . TYR A 1 237 ? 1.429 6.336 14.977 1 97.75 237 TYR A O 1
ATOM 1786 N N . LEU A 1 238 ? -0.17 6.516 13.469 1 97.25 238 LEU A N 1
ATOM 1787 C CA . LEU A 1 238 ? 0.121 5.234 12.836 1 97.25 238 LEU A CA 1
ATOM 1788 C C . LEU A 1 238 ? 1.576 5.168 12.383 1 97.25 238 LEU A C 1
ATOM 1790 O O . LEU A 1 238 ? 2.219 4.121 12.492 1 97.25 238 LEU A O 1
ATOM 1794 N N . PRO A 1 239 ? 2.273 6.289 11.953 1 97.56 239 PRO A N 1
ATOM 1795 C CA . PRO A 1 239 ? 3.689 6.188 11.594 1 97.56 239 PRO A CA 1
ATOM 1796 C C . PRO A 1 239 ? 4.574 5.797 12.773 1 97.56 239 PRO A C 1
ATOM 1798 O O . PRO A 1 239 ? 5.711 5.355 12.578 1 97.56 239 PRO A O 1
ATOM 1801 N N . ASN A 1 240 ? 4.062 5.992 14.008 1 97.5 240 ASN A N 1
ATOM 1802 C CA . ASN A 1 240 ? 4.859 5.727 15.203 1 97.5 240 ASN A CA 1
ATOM 1803 C C . ASN A 1 240 ? 4.387 4.469 15.922 1 97.5 240 ASN A C 1
ATOM 1805 O O . ASN A 1 240 ? 5.18 3.775 16.562 1 97.5 240 ASN A O 1
ATOM 1809 N N . GLU A 1 241 ? 3.115 4.18 15.852 1 97.69 241 GLU A N 1
ATOM 1810 C CA . GLU A 1 241 ? 2.545 3.027 16.547 1 97.69 241 GLU A CA 1
ATOM 1811 C C . GLU A 1 241 ? 2.779 1.74 15.758 1 97.69 241 GLU A C 1
ATOM 1813 O O . GLU A 1 241 ? 2.922 0.666 16.344 1 97.69 241 GLU A O 1
ATOM 1818 N N . ARG A 1 242 ? 2.73 1.864 14.43 1 97 242 ARG A N 1
ATOM 1819 C CA . ARG A 1 242 ? 2.967 0.758 13.508 1 97 242 ARG A CA 1
ATOM 1820 C C . ARG A 1 242 ? 3.85 1.195 12.344 1 97 242 ARG A C 1
ATOM 1822 O O . ARG A 1 242 ? 3.436 1.125 11.18 1 97 242 ARG A O 1
ATOM 1829 N N . PRO A 1 243 ? 5.098 1.521 12.664 1 97 243 PRO A N 1
ATOM 1830 C CA . PRO A 1 243 ? 5.953 2.139 11.648 1 97 243 PRO A CA 1
ATOM 1831 C C . PRO A 1 243 ? 6.188 1.23 10.445 1 97 243 PRO A C 1
ATOM 1833 O O . PRO A 1 243 ? 6.16 1.694 9.297 1 97 243 PRO A O 1
ATOM 1836 N N . ARG A 1 244 ? 6.371 -0.045 10.609 1 96.62 244 ARG A N 1
ATOM 1837 C CA . ARG A 1 244 ? 6.707 -0.952 9.516 1 96.62 244 ARG A CA 1
ATOM 1838 C C . ARG A 1 244 ? 5.496 -1.197 8.617 1 96.62 244 ARG A C 1
ATOM 1840 O O . ARG A 1 244 ? 5.609 -1.158 7.391 1 96.62 244 ARG A O 1
ATOM 1847 N N . GLU A 1 245 ? 4.312 -1.47 9.203 1 97.31 245 GLU A N 1
ATOM 1848 C CA . GLU A 1 245 ? 3.092 -1.672 8.43 1 97.31 245 GLU A CA 1
ATOM 1849 C C . GLU A 1 245 ? 2.703 -0.406 7.672 1 97.31 245 GLU A C 1
ATOM 1851 O O . GLU A 1 245 ? 2.309 -0.472 6.504 1 97.31 245 GLU A O 1
ATOM 1856 N N . THR A 1 246 ? 2.824 0.746 8.352 1 98.19 246 THR A N 1
ATOM 1857 C CA . THR A 1 246 ? 2.525 2.016 7.695 1 98.19 246 THR A CA 1
ATOM 1858 C C . THR A 1 246 ? 3.486 2.27 6.539 1 98.19 246 THR A C 1
ATOM 1860 O O . THR A 1 246 ? 3.066 2.684 5.457 1 98.19 246 THR A O 1
ATOM 1863 N N . ALA A 1 247 ? 4.75 2.004 6.77 1 98.12 247 ALA A N 1
ATOM 1864 C CA . ALA A 1 247 ? 5.77 2.146 5.73 1 98.12 247 ALA A CA 1
ATOM 1865 C C . ALA A 1 247 ? 5.43 1.299 4.508 1 98.12 247 ALA A C 1
ATOM 1867 O O . ALA A 1 247 ? 5.559 1.757 3.371 1 98.12 247 ALA A O 1
ATOM 1868 N N . ALA A 1 248 ? 4.988 0.101 4.738 1 98 248 ALA A N 1
ATOM 1869 C CA . ALA A 1 248 ? 4.664 -0.805 3.639 1 98 248 ALA A CA 1
ATOM 1870 C C . ALA A 1 248 ? 3.516 -0.254 2.797 1 98 248 ALA A C 1
ATOM 1872 O O . ALA A 1 248 ? 3.562 -0.303 1.564 1 98 248 ALA A O 1
ATOM 1873 N N . ILE A 1 249 ? 2.52 0.265 3.412 1 98.31 249 ILE A N 1
ATOM 1874 C CA . ILE A 1 249 ? 1.355 0.813 2.723 1 98.31 249 ILE A CA 1
ATOM 1875 C C . ILE A 1 249 ? 1.77 2.033 1.902 1 98.31 249 ILE A C 1
ATOM 1877 O O . ILE A 1 249 ? 1.435 2.137 0.72 1 98.31 249 ILE A O 1
ATOM 1881 N N . VAL A 1 250 ? 2.529 2.918 2.512 1 98.56 250 VAL A N 1
ATOM 1882 C CA . VAL A 1 250 ? 2.959 4.145 1.847 1 98.56 250 VAL A CA 1
ATOM 1883 C C . VAL A 1 250 ? 3.883 3.803 0.679 1 98.56 250 VAL A C 1
ATOM 1885 O O . VAL A 1 250 ? 3.715 4.324 -0.426 1 98.56 250 VAL A O 1
ATOM 1888 N N . ALA A 1 251 ? 4.816 2.926 0.948 1 97.88 251 ALA A N 1
ATOM 1889 C CA . ALA A 1 251 ? 5.766 2.531 -0.088 1 97.88 251 ALA A CA 1
ATOM 1890 C C . ALA A 1 251 ? 5.051 1.877 -1.268 1 97.88 251 ALA A C 1
ATOM 1892 O O . ALA A 1 251 ? 5.43 2.086 -2.422 1 97.88 251 ALA A O 1
ATOM 1893 N N . ALA A 1 252 ? 4.051 1.064 -0.965 1 97.81 252 ALA A N 1
ATOM 1894 C CA . ALA A 1 252 ? 3.285 0.407 -2.021 1 97.81 252 ALA A CA 1
ATOM 1895 C C . ALA A 1 252 ? 2.641 1.432 -2.951 1 97.81 252 ALA A C 1
ATOM 1897 O O . ALA A 1 252 ? 2.762 1.333 -4.172 1 97.81 252 ALA A O 1
ATOM 1898 N N . PHE A 1 253 ? 2.012 2.416 -2.396 1 98.06 253 PHE A N 1
ATOM 1899 C CA . PHE A 1 253 ? 1.354 3.455 -3.18 1 98.06 253 PHE A CA 1
ATOM 1900 C C . PHE A 1 253 ? 2.367 4.211 -4.031 1 98.06 253 PHE A C 1
ATOM 1902 O O . PHE A 1 253 ? 2.162 4.391 -5.234 1 98.06 253 PHE A O 1
ATOM 1909 N N . LEU A 1 254 ? 3.457 4.629 -3.432 1 97.56 254 LEU A N 1
ATOM 1910 C CA . LEU A 1 254 ? 4.457 5.449 -4.105 1 97.56 254 LEU A CA 1
ATOM 1911 C C . LEU A 1 254 ? 5.137 4.664 -5.227 1 97.56 254 LEU A C 1
ATOM 1913 O O . LEU A 1 254 ? 5.512 5.238 -6.25 1 97.56 254 LEU A O 1
ATOM 1917 N N . ALA A 1 255 ? 5.254 3.35 -5.043 1 95.94 255 ALA A N 1
ATOM 1918 C CA . ALA A 1 255 ? 5.926 2.5 -6.023 1 95.94 255 ALA A CA 1
ATOM 1919 C C . ALA A 1 255 ? 5.156 2.475 -7.34 1 95.94 255 ALA A C 1
ATOM 1921 O O . ALA A 1 255 ? 5.742 2.258 -8.406 1 95.94 255 ALA A O 1
ATOM 1922 N N . ALA A 1 256 ? 3.865 2.686 -7.266 1 96.44 256 ALA A N 1
ATOM 1923 C CA . ALA A 1 256 ? 3.016 2.564 -8.445 1 96.44 256 ALA A CA 1
ATOM 1924 C C . ALA A 1 256 ? 2.963 3.877 -9.227 1 96.44 256 ALA A C 1
ATOM 1926 O O . ALA A 1 256 ? 2.502 3.91 -10.367 1 96.44 256 ALA A O 1
ATOM 1927 N N . LEU A 1 257 ? 3.377 4.984 -8.602 1 95.81 257 LEU A N 1
ATOM 1928 C CA . LEU A 1 257 ? 3.314 6.289 -9.25 1 95.81 257 LEU A CA 1
ATOM 1929 C C . LEU A 1 257 ? 4.336 6.383 -10.383 1 95.81 257 LEU A C 1
ATOM 1931 O O . LEU A 1 257 ? 5.371 5.711 -10.352 1 95.81 257 LEU A O 1
ATOM 1935 N N . PRO A 1 258 ? 4.035 7.168 -11.391 1 88.38 258 PRO A N 1
ATOM 1936 C CA . PRO A 1 258 ? 5.02 7.383 -12.453 1 88.38 258 PRO A CA 1
ATOM 1937 C C . PRO A 1 258 ? 6.266 8.117 -11.961 1 88.38 258 PRO A C 1
ATOM 1939 O O . PRO A 1 258 ? 6.176 8.961 -11.07 1 88.38 258 PRO A O 1
ATOM 1942 N N . THR A 1 259 ? 7.402 7.73 -12.422 1 76.69 259 THR A N 1
ATOM 1943 C CA . THR A 1 259 ? 8.656 8.344 -12 1 76.69 259 THR A CA 1
ATOM 1944 C C . THR A 1 259 ? 9.109 9.398 -13 1 76.69 259 THR A C 1
ATOM 1946 O O . THR A 1 259 ? 10.055 10.148 -12.734 1 76.69 259 THR A O 1
ATOM 1949 N N . ASP A 1 260 ? 8.695 9.289 -14.227 1 65.56 260 ASP A N 1
ATOM 1950 C CA . ASP A 1 260 ? 9.172 10.258 -15.219 1 65.56 260 ASP A CA 1
ATOM 1951 C C . ASP A 1 260 ? 8.43 11.586 -15.086 1 65.56 260 ASP A C 1
ATOM 1953 O O . ASP A 1 260 ? 7.945 12.133 -16.078 1 65.56 260 ASP A O 1
ATOM 1957 N N . ALA A 1 261 ? 8.352 11.969 -13.938 1 46.31 261 ALA A N 1
ATOM 1958 C CA . ALA A 1 261 ? 7.727 13.289 -13.875 1 46.31 261 ALA A CA 1
ATOM 1959 C C . ALA A 1 261 ? 8.742 14.383 -14.164 1 46.31 261 ALA A C 1
ATOM 1961 O O . ALA A 1 261 ? 9.93 14.242 -13.859 1 46.31 261 ALA A O 1
ATOM 1962 N N . MET B 1 1 ? -17.641 -17.312 -14.688 1 96 1 MET B N 1
ATOM 1963 C CA . MET B 1 1 ? -17.703 -17.656 -16.109 1 96 1 MET B CA 1
ATOM 1964 C C . MET B 1 1 ? -16.703 -18.75 -16.438 1 96 1 MET B C 1
ATOM 1966 O O . MET B 1 1 ? -15.82 -19.062 -15.625 1 96 1 MET B O 1
ATOM 1970 N N . ARG B 1 2 ? -16.812 -19.297 -17.594 1 98.06 2 ARG B N 1
ATOM 1971 C CA . ARG B 1 2 ? -15.867 -20.281 -18.109 1 98.06 2 ARG B CA 1
ATOM 1972 C C . ARG B 1 2 ? -15.094 -19.734 -19.312 1 98.06 2 ARG B C 1
ATOM 1974 O O . ARG B 1 2 ? -15.672 -19.062 -20.156 1 98.06 2 ARG B O 1
ATOM 1981 N N . VAL B 1 3 ? -13.867 -19.984 -19.281 1 98.31 3 VAL B N 1
ATOM 1982 C CA . VAL B 1 3 ? -13.008 -19.531 -20.375 1 98.31 3 VAL B CA 1
ATOM 1983 C C . VAL B 1 3 ? -12.336 -20.734 -21.031 1 98.31 3 VAL B C 1
ATOM 1985 O O . VAL B 1 3 ? -11.734 -21.562 -20.359 1 98.31 3 VAL B O 1
ATOM 1988 N N . ARG B 1 4 ? -12.422 -20.812 -22.297 1 97.5 4 ARG B N 1
ATOM 1989 C CA . ARG B 1 4 ? -11.797 -21.906 -23.031 1 97.5 4 ARG B CA 1
ATOM 1990 C C . ARG B 1 4 ? -10.344 -21.594 -23.359 1 97.5 4 ARG B C 1
ATOM 1992 O O . ARG B 1 4 ? -10.039 -20.5 -23.844 1 97.5 4 ARG B O 1
ATOM 1999 N N . THR B 1 5 ? -9.531 -22.516 -23.047 1 96.25 5 THR B N 1
ATOM 2000 C CA . THR B 1 5 ? -8.109 -22.359 -23.328 1 96.25 5 THR B CA 1
ATOM 2001 C C . THR B 1 5 ? -7.785 -22.812 -24.75 1 96.25 5 THR B C 1
ATOM 2003 O O . THR B 1 5 ? -8.633 -23.375 -25.438 1 96.25 5 THR B O 1
ATOM 2006 N N . SER B 1 6 ? -6.574 -22.5 -25.141 1 92.5 6 SER B N 1
ATOM 2007 C CA . SER B 1 6 ? -6.16 -22.781 -26.516 1 92.5 6 SER B CA 1
ATOM 2008 C C . SER B 1 6 ? -6.141 -24.281 -26.781 1 92.5 6 SER B C 1
ATOM 2010 O O . SER B 1 6 ? -6.355 -24.719 -27.922 1 92.5 6 SER B O 1
ATOM 2012 N N . ASP B 1 7 ? -5.91 -25.062 -25.719 1 94.5 7 ASP B N 1
ATOM 2013 C CA . ASP B 1 7 ? -5.82 -26.5 -25.922 1 94.5 7 ASP B CA 1
ATOM 2014 C C . ASP B 1 7 ? -7.133 -27.188 -25.547 1 94.5 7 ASP B C 1
ATOM 2016 O O . ASP B 1 7 ? -7.168 -28.406 -25.375 1 94.5 7 ASP B O 1
ATOM 2020 N N . GLY B 1 8 ? -8.156 -26.438 -25.328 1 94.94 8 GLY B N 1
ATOM 2021 C CA . GLY B 1 8 ? -9.508 -26.984 -25.344 1 94.94 8 GLY B CA 1
ATOM 2022 C C . GLY B 1 8 ? -10.07 -27.219 -23.953 1 94.94 8 GLY B C 1
ATOM 2023 O O . GLY B 1 8 ? -11.172 -27.75 -23.797 1 94.94 8 GLY B O 1
ATOM 2024 N N . HIS B 1 9 ? -9.422 -26.828 -22.922 1 97 9 HIS B N 1
ATOM 2025 C CA . HIS B 1 9 ? -9.93 -26.969 -21.562 1 97 9 HIS B CA 1
ATOM 2026 C C . HIS B 1 9 ? -10.688 -25.719 -21.125 1 97 9 HIS B C 1
ATOM 2028 O O . HIS B 1 9 ? -10.609 -24.672 -21.781 1 97 9 HIS B O 1
ATOM 2034 N N . GLU B 1 10 ? -11.375 -25.906 -20.031 1 98.31 10 GLU B N 1
ATOM 2035 C CA . GLU B 1 10 ? -12.148 -24.781 -19.531 1 98.31 10 GLU B CA 1
ATOM 2036 C C . GLU B 1 10 ? -11.672 -24.375 -18.141 1 98.31 10 GLU B C 1
ATOM 2038 O O . GLU B 1 10 ? -11.5 -25.219 -17.25 1 98.31 10 GLU B O 1
ATOM 2043 N N . LEU B 1 11 ? -11.508 -23.141 -17.984 1 98.75 11 LEU B N 1
ATOM 2044 C CA . LEU B 1 11 ? -11.164 -22.547 -16.703 1 98.75 11 LEU B CA 1
ATOM 2045 C C . LEU B 1 11 ? -12.367 -21.844 -16.078 1 98.75 11 LEU B C 1
ATOM 2047 O O . LEU B 1 11 ? -13.125 -21.188 -16.781 1 98.75 11 LEU B O 1
ATOM 2051 N N . SER B 1 12 ? -12.516 -22.094 -14.805 1 98.75 12 SER B N 1
ATOM 2052 C CA . SER B 1 12 ? -13.492 -21.328 -14.047 1 98.75 12 SER B CA 1
ATOM 2053 C C . SER B 1 12 ? -12.922 -19.969 -13.625 1 98.75 12 SER B C 1
ATOM 2055 O O . SER B 1 12 ? -11.805 -19.906 -13.102 1 98.75 12 SER B O 1
ATOM 2057 N N . VAL B 1 13 ? -13.68 -18.875 -13.852 1 98.69 13 VAL B N 1
ATOM 2058 C CA . VAL B 1 13 ? -13.227 -17.531 -13.539 1 98.69 13 VAL B CA 1
ATOM 2059 C C . VAL B 1 13 ? -14.32 -16.766 -12.797 1 98.69 13 VAL B C 1
ATOM 2061 O O . VAL B 1 13 ? -15.445 -16.641 -13.305 1 98.69 13 VAL B O 1
ATOM 2064 N N . ARG B 1 14 ? -14.008 -16.344 -11.578 1 97.88 14 ARG B N 1
ATOM 2065 C CA . ARG B 1 14 ? -14.875 -15.422 -10.852 1 97.88 14 ARG B CA 1
ATOM 2066 C C . ARG B 1 14 ? -14.516 -13.969 -11.172 1 97.88 14 ARG B C 1
ATOM 2068 O O . ARG B 1 14 ? -13.336 -13.633 -11.297 1 97.88 14 ARG B O 1
ATOM 2075 N N . THR B 1 15 ? -15.531 -13.141 -11.352 1 96.5 15 THR B N 1
ATOM 2076 C CA . THR B 1 15 ? -15.32 -11.711 -11.555 1 96.5 15 THR B CA 1
ATOM 2077 C C . THR B 1 15 ? -16.078 -10.906 -10.5 1 96.5 15 THR B C 1
ATOM 2079 O O . THR B 1 15 ? -17.219 -11.211 -10.172 1 96.5 15 THR B O 1
ATOM 2082 N N . ILE B 1 16 ? -15.438 -9.969 -9.922 1 96.06 16 ILE B N 1
ATOM 2083 C CA . ILE B 1 16 ? -16.016 -9.102 -8.906 1 96.06 16 ILE B CA 1
ATOM 2084 C C . ILE B 1 16 ? -15.766 -7.641 -9.281 1 96.06 16 ILE B C 1
ATOM 2086 O O . ILE B 1 16 ? -14.625 -7.254 -9.57 1 96.06 16 ILE B O 1
ATOM 2090 N N . GLY B 1 17 ? -16.781 -6.816 -9.273 1 93.81 17 GLY B N 1
ATOM 2091 C CA . GLY B 1 17 ? -16.656 -5.41 -9.625 1 93.81 17 GLY B CA 1
ATOM 2092 C C . GLY B 1 17 ? -16.781 -5.152 -11.117 1 93.81 17 GLY B C 1
ATOM 2093 O O . GLY B 1 17 ? -16.734 -6.082 -11.922 1 93.81 17 GLY B O 1
ATOM 2094 N N . GLU B 1 18 ? -17 -3.896 -11.484 1 90.81 18 GLU B N 1
ATOM 2095 C CA . GLU B 1 18 ? -17.219 -3.504 -12.875 1 90.81 18 GLU B CA 1
ATOM 2096 C C . GLU B 1 18 ? -16.344 -2.311 -13.25 1 90.81 18 GLU B C 1
ATOM 2098 O O . GLU B 1 18 ? -16.609 -1.627 -14.242 1 90.81 18 GLU B O 1
ATOM 2103 N N . GLY B 1 19 ? -15.344 -2.098 -12.492 1 91.38 19 GLY B N 1
ATOM 2104 C CA . GLY B 1 19 ? -14.516 -0.921 -12.695 1 91.38 19 GLY B CA 1
ATOM 2105 C C . GLY B 1 19 ? -13.633 -1.02 -13.93 1 91.38 19 GLY B C 1
ATOM 2106 O O . GLY B 1 19 ? -13.648 -2.031 -14.633 1 91.38 19 GLY B O 1
ATOM 2107 N N . ARG B 1 20 ? -12.883 0.058 -14.172 1 91.75 20 ARG B N 1
ATOM 2108 C CA . ARG B 1 20 ? -12.156 0.228 -15.43 1 91.75 20 ARG B CA 1
ATOM 2109 C C . ARG B 1 20 ? -10.781 -0.423 -15.352 1 91.75 20 ARG B C 1
ATOM 2111 O O . ARG B 1 20 ? -10.133 -0.635 -16.375 1 91.75 20 ARG B O 1
ATOM 2118 N N . LEU B 1 21 ? -10.312 -0.728 -14.164 1 95.06 21 LEU B N 1
ATOM 2119 C CA . LEU B 1 21 ? -9.016 -1.373 -14.016 1 95.06 21 LEU B CA 1
ATOM 2120 C C . LEU B 1 21 ? -9.172 -2.873 -13.797 1 95.06 21 LEU B C 1
ATOM 2122 O O . LEU B 1 21 ? -9.5 -3.312 -12.695 1 95.06 21 LEU B O 1
ATOM 2126 N N . PRO B 1 22 ? -9 -3.678 -14.82 1 97.12 22 PRO B N 1
ATOM 2127 C CA . PRO B 1 22 ? -8.969 -5.125 -14.594 1 97.12 22 PRO B CA 1
ATOM 2128 C C . PRO B 1 22 ? -7.754 -5.57 -13.781 1 97.12 22 PRO B C 1
ATOM 2130 O O . PRO B 1 22 ? -6.637 -5.121 -14.047 1 97.12 22 PRO B O 1
ATOM 2133 N N . VAL B 1 23 ? -8.008 -6.34 -12.805 1 98.25 23 VAL B N 1
ATOM 2134 C CA . VAL B 1 23 ? -6.938 -6.887 -11.977 1 98.25 23 VAL B CA 1
ATOM 2135 C C . VAL B 1 23 ? -7.023 -8.414 -11.961 1 98.25 23 VAL B C 1
ATOM 2137 O O . VAL B 1 23 ? -8.016 -8.977 -11.5 1 98.25 23 VAL B O 1
ATOM 2140 N N . LEU B 1 24 ? -6.031 -9.078 -12.469 1 98.75 24 LEU B N 1
ATOM 2141 C CA . LEU B 1 24 ? -5.938 -10.539 -12.461 1 98.75 24 LEU B CA 1
ATOM 2142 C C . LEU B 1 24 ? -5.324 -11.031 -11.156 1 98.75 24 LEU B C 1
ATOM 2144 O O . LEU B 1 24 ? -4.195 -10.664 -10.82 1 98.75 24 LEU B O 1
ATOM 2148 N N . PHE B 1 25 ? -6.051 -11.805 -10.367 1 98.88 25 PHE B N 1
ATOM 2149 C CA . PHE B 1 25 ? -5.543 -12.438 -9.156 1 98.88 25 PHE B CA 1
ATOM 2150 C C . PHE B 1 25 ? -5.129 -13.883 -9.438 1 98.88 25 PHE B C 1
ATOM 2152 O O . PHE B 1 25 ? -5.977 -14.727 -9.734 1 98.88 25 PHE B O 1
ATOM 2159 N N . VAL B 1 26 ? -3.852 -14.18 -9.281 1 98.88 26 VAL B N 1
ATOM 2160 C CA . VAL B 1 26 ? -3.312 -15.477 -9.672 1 98.88 26 VAL B CA 1
ATOM 2161 C C . VAL B 1 26 ? -2.822 -16.234 -8.438 1 98.88 26 VAL B C 1
ATOM 2163 O O . VAL B 1 26 ? -1.847 -15.82 -7.805 1 98.88 26 VAL B O 1
ATOM 2166 N N . HIS B 1 27 ? -3.463 -17.344 -8.109 1 98.69 27 HIS B N 1
ATOM 2167 C CA . HIS B 1 27 ? -3.166 -18.094 -6.891 1 98.69 27 HIS B CA 1
ATOM 2168 C C . HIS B 1 27 ? -1.954 -19 -7.082 1 98.69 27 HIS B C 1
ATOM 2170 O O . HIS B 1 27 ? -1.485 -19.188 -8.203 1 98.69 27 HIS B O 1
ATOM 2176 N N . GLY B 1 28 ? -1.455 -19.516 -6.004 1 98 28 GLY B N 1
ATOM 2177 C CA . GLY B 1 28 ? -0.24 -20.312 -5.988 1 98 28 GLY B CA 1
ATOM 2178 C C . GLY B 1 28 ? -0.503 -21.812 -6.074 1 98 28 GLY B C 1
ATOM 2179 O O . GLY B 1 28 ? -1.558 -22.234 -6.555 1 98 28 GLY B O 1
ATOM 2180 N N . TRP B 1 29 ? 0.447 -22.562 -5.664 1 96.56 29 TRP B N 1
ATOM 2181 C CA . TRP B 1 29 ? 0.479 -24.031 -5.719 1 96.56 29 TRP B CA 1
ATOM 2182 C C . TRP B 1 29 ? -0.419 -24.641 -4.648 1 96.56 29 TRP B C 1
ATOM 2184 O O . TRP B 1 29 ? -0.448 -24.156 -3.51 1 96.56 29 TRP B O 1
ATOM 2194 N N . MET B 1 30 ? -1.264 -25.594 -4.922 1 96 30 MET B N 1
ATOM 2195 C CA . MET B 1 30 ? -2.061 -26.438 -4.031 1 96 30 MET B CA 1
ATOM 2196 C C . MET B 1 30 ? -3.242 -25.656 -3.467 1 96 30 MET B C 1
ATOM 2198 O O . MET B 1 30 ? -3.721 -25.953 -2.369 1 96 30 MET B O 1
ATOM 2202 N N . VAL B 1 31 ? -3.611 -24.578 -4.113 1 96.25 31 VAL B N 1
ATOM 2203 C CA . VAL B 1 31 ? -4.793 -23.828 -3.707 1 96.25 31 VAL B CA 1
ATOM 2204 C C . VAL B 1 31 ? -5.602 -23.422 -4.938 1 96.25 31 VAL B C 1
ATOM 2206 O O . VAL B 1 31 ? -5.312 -23.875 -6.051 1 96.25 31 VAL B O 1
ATOM 2209 N N . SER B 1 32 ? -6.684 -22.656 -4.742 1 97.19 32 SER B N 1
ATOM 2210 C CA . SER B 1 32 ? -7.543 -22.094 -5.773 1 97.19 32 SER B CA 1
ATOM 2211 C C . SER B 1 32 ? -7.77 -20.594 -5.539 1 97.19 32 SER B C 1
ATOM 2213 O O . SER B 1 32 ? -7.145 -20 -4.66 1 97.19 32 SER B O 1
ATOM 2215 N N . SER B 1 33 ? -8.633 -20.016 -6.348 1 97.62 33 SER B N 1
ATOM 2216 C CA . SER B 1 33 ? -8.914 -18.594 -6.223 1 97.62 33 SER B CA 1
ATOM 2217 C C . SER B 1 33 ? -9.531 -18.266 -4.867 1 97.62 33 SER B C 1
ATOM 2219 O O . SER B 1 33 ? -9.578 -17.109 -4.465 1 97.62 33 SER B O 1
ATOM 2221 N N . SER B 1 34 ? -9.938 -19.25 -4.105 1 94.69 34 SER B N 1
ATOM 2222 C CA . SER B 1 34 ? -10.539 -19.047 -2.793 1 94.69 34 SER B CA 1
ATOM 2223 C C . SER B 1 34 ? -9.516 -18.5 -1.8 1 94.69 34 SER B C 1
ATOM 2225 O O . SER B 1 34 ? -9.883 -18 -0.739 1 94.69 34 SER B O 1
ATOM 2227 N N . VAL B 1 35 ? -8.234 -18.641 -2.113 1 97.25 35 VAL B N 1
ATOM 2228 C CA . VAL B 1 35 ? -7.172 -18.172 -1.236 1 97.25 35 VAL B CA 1
ATOM 2229 C C . VAL B 1 35 ? -7.297 -16.656 -1.038 1 97.25 35 VAL B C 1
ATOM 2231 O O . VAL B 1 35 ? -6.832 -16.125 -0.03 1 97.25 35 VAL B O 1
ATOM 2234 N N . TRP B 1 36 ? -7.98 -16.016 -1.967 1 97.94 36 TRP B N 1
ATOM 2235 C CA . TRP B 1 36 ? -8.055 -14.555 -1.98 1 97.94 36 TRP B CA 1
ATOM 2236 C C . TRP B 1 36 ? -9.227 -14.055 -1.138 1 97.94 36 TRP B C 1
ATOM 2238 O O . TRP B 1 36 ? -9.305 -12.875 -0.8 1 97.94 36 TRP B O 1
ATOM 2248 N N . ASP B 1 37 ? -10.172 -14.906 -0.738 1 96.06 37 ASP B N 1
ATOM 2249 C CA . ASP B 1 37 ? -11.492 -14.5 -0.266 1 96.06 37 ASP B CA 1
ATOM 2250 C C . ASP B 1 37 ? -11.383 -13.633 0.989 1 96.06 37 ASP B C 1
ATOM 2252 O O . ASP B 1 37 ? -11.992 -12.562 1.064 1 96.06 37 ASP B O 1
ATOM 2256 N N . GLU B 1 38 ? -10.578 -14.047 1.941 1 95.5 38 GLU B N 1
ATOM 2257 C CA . GLU B 1 38 ? -10.469 -13.297 3.189 1 95.5 38 GLU B CA 1
ATOM 2258 C C . GLU B 1 38 ? -9.867 -11.914 2.949 1 95.5 38 GLU B C 1
ATOM 2260 O O . GLU B 1 38 ? -10.336 -10.922 3.51 1 95.5 38 GLU B O 1
ATOM 2265 N N . MET B 1 39 ? -8.852 -11.859 2.145 1 96.94 39 MET B N 1
ATOM 2266 C CA . MET B 1 39 ? -8.195 -10.594 1.833 1 96.94 39 MET B CA 1
ATOM 2267 C C . MET B 1 39 ? -9.141 -9.672 1.061 1 96.94 39 MET B C 1
ATOM 2269 O O . MET B 1 39 ? -9.242 -8.484 1.366 1 96.94 39 MET B O 1
ATOM 2273 N N . LEU B 1 40 ? -9.836 -10.203 0.058 1 96.94 40 LEU B N 1
ATOM 2274 C CA . LEU B 1 40 ? -10.68 -9.406 -0.819 1 96.94 40 LEU B CA 1
ATOM 2275 C C . LEU B 1 40 ? -11.898 -8.875 -0.065 1 96.94 40 LEU B C 1
ATOM 2277 O O . LEU B 1 40 ? -12.422 -7.809 -0.398 1 96.94 40 LEU B O 1
ATOM 2281 N N . GLU B 1 41 ? -12.32 -9.633 0.986 1 94.62 41 GLU B N 1
ATOM 2282 C CA . GLU B 1 41 ? -13.414 -9.141 1.825 1 94.62 41 GLU B CA 1
ATOM 2283 C C . GLU B 1 41 ? -13.047 -7.82 2.494 1 94.62 41 GLU B C 1
ATOM 2285 O O . GLU B 1 41 ? -13.922 -7 2.779 1 94.62 41 GLU B O 1
ATOM 2290 N N . ALA B 1 42 ? -11.789 -7.641 2.678 1 92.94 42 ALA B N 1
ATOM 2291 C CA . ALA B 1 42 ? -11.305 -6.438 3.354 1 92.94 42 ALA B CA 1
ATOM 2292 C C . ALA B 1 42 ? -11.055 -5.312 2.355 1 92.94 42 ALA B C 1
ATOM 2294 O O . ALA B 1 42 ? -10.711 -4.191 2.744 1 92.94 42 ALA B O 1
ATOM 2295 N N . MET B 1 43 ? -11.203 -5.582 1.075 1 93.19 43 MET B N 1
ATOM 2296 C CA . MET B 1 43 ? -10.945 -4.598 0.029 1 93.19 43 MET B CA 1
ATOM 2297 C C . MET B 1 43 ? -12.242 -4.168 -0.645 1 93.19 43 MET B C 1
ATOM 2299 O O . MET B 1 43 ? -13.242 -4.887 -0.59 1 93.19 43 MET B O 1
ATOM 2303 N N . GLN B 1 44 ? -12.25 -3 -1.109 1 82.62 44 GLN B N 1
ATOM 2304 C CA . GLN B 1 44 ? -13.344 -2.535 -1.959 1 82.62 44 GLN B CA 1
ATOM 2305 C C . GLN B 1 44 ? -12.859 -2.26 -3.379 1 82.62 44 GLN B C 1
ATOM 2307 O O . GLN B 1 44 ? -11.844 -1.578 -3.572 1 82.62 44 GLN B O 1
ATOM 2312 N N . PRO B 1 45 ? -13.453 -2.854 -4.312 1 76.75 45 PRO B N 1
ATOM 2313 C CA . PRO B 1 45 ? -12.992 -2.637 -5.688 1 76.75 45 PRO B CA 1
ATOM 2314 C C . PRO B 1 45 ? -13.484 -1.312 -6.27 1 76.75 45 PRO B C 1
ATOM 2316 O O . PRO B 1 45 ? -14.164 -1.298 -7.297 1 76.75 45 PRO B O 1
ATOM 2319 N N . ARG B 1 46 ? -13.094 -0.265 -5.641 1 79.56 46 ARG B N 1
ATOM 2320 C CA . ARG B 1 46 ? -13.484 0.98 -6.293 1 79.56 46 ARG B CA 1
ATOM 2321 C C . ARG B 1 46 ? -12.773 1.146 -7.633 1 79.56 46 ARG B C 1
ATOM 2323 O O . ARG B 1 46 ? -11.547 1.028 -7.707 1 79.56 46 ARG B O 1
ATOM 2330 N N . ASP B 1 47 ? -13.477 1.178 -8.766 1 88.75 47 ASP B N 1
ATOM 2331 C CA . ASP B 1 47 ? -13.016 1.398 -10.133 1 88.75 47 ASP B CA 1
ATOM 2332 C C . ASP B 1 47 ? -12.164 0.233 -10.625 1 88.75 47 ASP B C 1
ATOM 2334 O O . ASP B 1 47 ? -11.211 0.43 -11.383 1 88.75 47 ASP B O 1
ATOM 2338 N N . GLN B 1 48 ? -12.328 -0.921 -9.961 1 94.88 48 GLN B N 1
ATOM 2339 C CA . GLN B 1 48 ? -11.578 -2.111 -10.352 1 94.88 48 GLN B CA 1
ATOM 2340 C C . GLN B 1 48 ? -12.523 -3.248 -10.742 1 94.88 48 GLN B C 1
ATOM 2342 O O . GLN B 1 48 ? -13.68 -3.279 -10.305 1 94.88 48 GLN B O 1
ATOM 2347 N N . ARG B 1 49 ? -12.07 -4.062 -11.531 1 96 49 ARG B N 1
ATOM 2348 C CA . ARG B 1 49 ? -12.672 -5.355 -11.852 1 96 49 ARG B CA 1
ATOM 2349 C C . ARG B 1 49 ? -11.703 -6.496 -11.555 1 96 49 ARG B C 1
ATOM 2351 O O . ARG B 1 49 ? -10.664 -6.625 -12.211 1 96 49 ARG B O 1
ATOM 2358 N N . TRP B 1 50 ? -12.086 -7.262 -10.531 1 98.06 50 TRP B N 1
ATOM 2359 C CA . TRP B 1 50 ? -11.219 -8.359 -10.117 1 98.06 50 TRP B CA 1
ATOM 2360 C C . TRP B 1 50 ? -11.523 -9.625 -10.914 1 98.06 50 TRP B C 1
ATOM 2362 O O . TRP B 1 50 ? -12.688 -10.023 -11.039 1 98.06 50 TRP B O 1
ATOM 2372 N N . ILE B 1 51 ? -10.523 -10.156 -11.531 1 98.5 51 ILE B N 1
ATOM 2373 C CA . ILE B 1 51 ? -10.586 -11.398 -12.297 1 98.5 51 ILE B CA 1
ATOM 2374 C C . ILE B 1 51 ? -9.844 -12.5 -11.555 1 98.5 51 ILE B C 1
ATOM 2376 O O . ILE B 1 51 ? -8.625 -12.438 -11.391 1 98.5 51 ILE B O 1
ATOM 2380 N N . LEU B 1 52 ? -10.586 -13.547 -11.094 1 98.62 52 LEU B N 1
ATOM 2381 C CA . LEU B 1 52 ? -10.039 -14.586 -10.219 1 98.62 52 LEU B CA 1
ATOM 2382 C C . LEU B 1 52 ? -10.164 -15.961 -10.867 1 98.62 52 LEU B C 1
ATOM 2384 O O . LEU B 1 52 ? -11.102 -16.703 -10.586 1 98.62 52 LEU B O 1
ATOM 2388 N N . PRO B 1 53 ? -9.227 -16.359 -11.641 1 98.81 53 PRO B N 1
ATOM 2389 C CA . PRO B 1 53 ? -9.281 -17.703 -12.234 1 98.81 53 PRO B CA 1
ATOM 2390 C C . PRO B 1 53 ? -8.836 -18.797 -11.273 1 98.81 53 PRO B C 1
ATOM 2392 O O . PRO B 1 53 ? -7.934 -18.578 -10.453 1 98.81 53 PRO B O 1
ATOM 2395 N N . ASP B 1 54 ? -9.469 -19.938 -11.359 1 98.75 54 ASP B N 1
ATOM 2396 C CA . ASP B 1 54 ? -8.859 -21.188 -10.922 1 98.75 54 ASP B CA 1
ATOM 2397 C C . ASP B 1 54 ? -7.906 -21.734 -11.984 1 98.75 54 ASP B C 1
ATOM 2399 O O . ASP B 1 54 ? -8.32 -22 -13.117 1 98.75 54 ASP B O 1
ATOM 2403 N N . LEU B 1 55 ? -6.699 -21.844 -11.641 1 98.62 55 LEU B N 1
ATOM 2404 C CA . LEU B 1 55 ? -5.773 -22.453 -12.586 1 98.62 55 LEU B CA 1
ATOM 2405 C C . LEU B 1 55 ? -6.195 -23.891 -12.914 1 98.62 55 LEU B C 1
ATOM 2407 O O . LEU B 1 55 ? -6.891 -24.531 -12.125 1 98.62 55 LEU B O 1
ATOM 2411 N N . ARG B 1 56 ? -5.801 -24.344 -14.102 1 98.44 56 ARG B N 1
ATOM 2412 C CA . ARG B 1 56 ? -6.129 -25.719 -14.453 1 98.44 56 ARG B CA 1
ATOM 2413 C C . ARG B 1 56 ? -5.676 -26.688 -13.367 1 98.44 56 ARG B C 1
ATOM 2415 O O . ARG B 1 56 ? -4.609 -26.516 -12.773 1 98.44 56 ARG B O 1
ATOM 2422 N N . GLY B 1 57 ? -6.543 -27.688 -13.094 1 98.06 57 GLY B N 1
ATOM 2423 C CA . GLY B 1 57 ? -6.242 -28.672 -12.078 1 98.06 57 GLY B CA 1
ATOM 2424 C C . GLY B 1 57 ? -6.676 -28.25 -10.688 1 98.06 57 GLY B C 1
ATOM 2425 O O . GLY B 1 57 ? -6.551 -29.016 -9.727 1 98.06 57 GLY B O 1
ATOM 2426 N N . THR B 1 58 ? -7.25 -27.047 -10.516 1 97.81 58 THR B N 1
ATOM 2427 C CA . THR B 1 58 ? -7.645 -26.531 -9.211 1 97.81 58 THR B CA 1
ATOM 2428 C C . THR B 1 58 ? -9.078 -26.016 -9.234 1 97.81 58 THR B C 1
ATOM 2430 O O . THR B 1 58 ? -9.625 -25.734 -10.305 1 97.81 58 THR B O 1
ATOM 2433 N N . GLY B 1 59 ? -9.695 -26 -8.023 1 97.19 59 GLY B N 1
ATOM 2434 C CA . GLY B 1 59 ? -11.023 -25.422 -7.883 1 97.19 59 GLY B CA 1
ATOM 2435 C C . GLY B 1 59 ? -12.039 -26.016 -8.836 1 97.19 59 GLY B C 1
ATOM 2436 O O . GLY B 1 59 ? -12.18 -27.234 -8.914 1 97.19 59 GLY B O 1
ATOM 2437 N N . ALA B 1 60 ? -12.688 -25.094 -9.633 1 97.44 60 ALA B N 1
ATOM 2438 C CA . ALA B 1 60 ? -13.781 -25.547 -10.492 1 97.44 60 ALA B CA 1
ATOM 2439 C C . ALA B 1 60 ? -13.328 -25.656 -11.945 1 97.44 60 ALA B C 1
ATOM 2441 O O . ALA B 1 60 ? -14.141 -25.859 -12.844 1 97.44 60 ALA B O 1
ATOM 2442 N N . SER B 1 61 ? -12.039 -25.516 -12.18 1 98.5 61 SER B N 1
ATOM 2443 C CA . SER B 1 61 ? -11.5 -25.625 -13.523 1 98.5 61 SER B CA 1
ATOM 2444 C C . SER B 1 61 ? -11.281 -27.078 -13.914 1 98.5 61 SER B C 1
ATOM 2446 O O . SER B 1 61 ? -11.281 -27.969 -13.055 1 98.5 61 SER B O 1
ATOM 2448 N N . ASP B 1 62 ? -11.07 -27.281 -15.227 1 98.19 62 ASP B N 1
ATOM 2449 C CA . ASP B 1 62 ? -10.773 -28.609 -15.727 1 98.19 62 ASP B CA 1
ATOM 2450 C C . ASP B 1 62 ? -9.484 -29.156 -15.133 1 98.19 62 ASP B C 1
ATOM 2452 O O . ASP B 1 62 ? -8.594 -28.391 -14.75 1 98.19 62 ASP B O 1
ATOM 2456 N N . ARG B 1 63 ? -9.391 -30.453 -15.102 1 97.31 63 ARG B N 1
ATOM 2457 C CA . ARG B 1 63 ? -8.258 -31.141 -14.5 1 97.31 63 ARG B CA 1
ATOM 2458 C C . ARG B 1 63 ? -7.57 -32.062 -15.516 1 97.31 63 ARG B C 1
ATOM 2460 O O . ARG B 1 63 ? -7.594 -33.281 -15.375 1 97.31 63 ARG B O 1
ATOM 2467 N N . PRO B 1 64 ? -6.961 -31.438 -16.453 1 97.06 64 PRO B N 1
ATOM 2468 C CA . PRO B 1 64 ? -6.238 -32.25 -17.422 1 97.06 64 PRO B CA 1
ATOM 2469 C C . PRO B 1 64 ? -5.176 -33.156 -16.766 1 97.06 64 PRO B C 1
ATOM 2471 O O . PRO B 1 64 ? -4.641 -32.781 -15.711 1 97.06 64 PRO B O 1
ATOM 2474 N N . SER B 1 65 ? -4.82 -34.25 -17.422 1 96.38 65 SER B N 1
ATOM 2475 C CA . SER B 1 65 ? -3.867 -35.219 -16.859 1 96.38 65 SER B CA 1
ATOM 2476 C C . SER B 1 65 ? -2.432 -34.719 -17.031 1 96.38 65 SER B C 1
ATOM 2478 O O . SER B 1 65 ? -1.51 -35.25 -16.422 1 96.38 65 SER B O 1
ATOM 2480 N N . GLN B 1 66 ? -2.291 -33.688 -17.875 1 96.06 66 GLN B N 1
ATOM 2481 C CA . GLN B 1 66 ? -0.97 -33.125 -18.109 1 96.06 66 GLN B CA 1
ATOM 2482 C C . GLN B 1 66 ? -1.067 -31.641 -18.484 1 96.06 66 GLN B C 1
ATOM 2484 O O . GLN B 1 66 ? -2.166 -31.094 -18.594 1 96.06 66 GLN B O 1
ATOM 2489 N N . GLY B 1 67 ? 0.11 -30.938 -18.578 1 96.62 67 GLY B N 1
ATOM 2490 C CA . GLY B 1 67 ? 0.123 -29.547 -19.031 1 96.62 67 GLY B CA 1
ATOM 2491 C C . GLY B 1 67 ? -0.023 -28.547 -17.922 1 96.62 67 GLY B C 1
ATOM 2492 O O . GLY B 1 67 ? -0.737 -27.547 -18.047 1 96.62 67 GLY B O 1
ATOM 2493 N N . HIS B 1 68 ? 0.619 -28.797 -16.766 1 97.25 68 HIS B N 1
ATOM 2494 C CA . HIS B 1 68 ? 0.494 -27.906 -15.625 1 97.25 68 HIS B CA 1
ATOM 2495 C C . HIS B 1 68 ? 1.777 -27.125 -15.391 1 97.25 68 HIS B C 1
ATOM 2497 O O . HIS B 1 68 ? 2.082 -26.734 -14.266 1 97.25 68 HIS B O 1
ATOM 2503 N N . GLY B 1 69 ? 2.51 -26.875 -16.453 1 96.94 69 GLY B N 1
ATOM 2504 C CA . GLY B 1 69 ? 3.715 -26.062 -16.375 1 96.94 69 GLY B CA 1
ATOM 2505 C C . GLY B 1 69 ? 3.439 -24.578 -16.438 1 96.94 69 GLY B C 1
ATOM 2506 O O . GLY B 1 69 ? 2.326 -24.156 -16.75 1 96.94 69 GLY B O 1
ATOM 2507 N N . ILE B 1 70 ? 4.473 -23.781 -16.141 1 97.06 70 ILE B N 1
ATOM 2508 C CA . ILE B 1 70 ? 4.328 -22.344 -16.031 1 97.06 70 ILE B CA 1
ATOM 2509 C C . ILE B 1 70 ? 3.953 -21.75 -17.391 1 97.06 70 ILE B C 1
ATOM 2511 O O . ILE B 1 70 ? 3.182 -20.797 -17.453 1 97.06 70 ILE B O 1
ATOM 2515 N N . GLU B 1 71 ? 4.43 -22.344 -18.484 1 97.12 71 GLU B N 1
ATOM 2516 C CA . GLU B 1 71 ? 4.152 -21.844 -19.812 1 97.12 71 GLU B CA 1
ATOM 2517 C C . GLU B 1 71 ? 2.676 -22 -20.172 1 97.12 71 GLU B C 1
ATOM 2519 O O . GLU B 1 71 ? 2.055 -21.078 -20.703 1 97.12 71 GLU B O 1
ATOM 2524 N N . GLN B 1 72 ? 2.199 -23.141 -19.906 1 97.81 72 GLN B N 1
ATOM 2525 C CA . GLN B 1 72 ? 0.789 -23.391 -20.188 1 97.81 72 GLN B CA 1
ATOM 2526 C C . GLN B 1 72 ? -0.108 -22.516 -19.312 1 97.81 72 GLN B C 1
ATOM 2528 O O . GLN B 1 72 ? -1.115 -21.984 -19.781 1 97.81 72 GLN B O 1
ATOM 2533 N N . HIS B 1 73 ? 0.198 -22.391 -18.031 1 98.31 73 HIS B N 1
ATOM 2534 C CA . HIS B 1 73 ? -0.555 -21.516 -17.156 1 98.31 73 HIS B CA 1
ATOM 2535 C C . HIS B 1 73 ? -0.561 -20.078 -17.688 1 98.31 73 HIS B C 1
ATOM 2537 O O . HIS B 1 73 ? -1.587 -19.391 -17.625 1 98.31 73 HIS B O 1
ATOM 2543 N N . ALA B 1 74 ? 0.624 -19.625 -18.156 1 98.31 74 ALA B N 1
ATOM 2544 C CA . ALA B 1 74 ? 0.725 -18.266 -18.688 1 98.31 74 ALA B CA 1
ATOM 2545 C C . ALA B 1 74 ? -0.2 -18.078 -19.891 1 98.31 74 ALA B C 1
ATOM 2547 O O . ALA B 1 74 ? -0.897 -17.078 -20 1 98.31 74 ALA B O 1
ATOM 2548 N N . GLU B 1 75 ? -0.215 -19.078 -20.766 1 98.19 75 GLU B N 1
ATOM 2549 C CA . GLU B 1 75 ? -1.111 -19.031 -21.906 1 98.19 75 GLU B CA 1
ATOM 2550 C C . GLU B 1 75 ? -2.572 -19 -21.469 1 98.19 75 GLU B C 1
ATOM 2552 O O . GLU B 1 75 ? -3.383 -18.266 -22.047 1 98.19 75 GLU B O 1
ATOM 2557 N N . ASP B 1 76 ? -2.881 -19.797 -20.516 1 98.75 76 ASP B N 1
ATOM 2558 C CA . ASP B 1 76 ? -4.234 -19.844 -19.984 1 98.75 76 ASP B CA 1
ATOM 2559 C C . ASP B 1 76 ? -4.648 -18.469 -19.453 1 98.75 76 ASP B C 1
ATOM 2561 O O . ASP B 1 76 ? -5.773 -18.031 -19.688 1 98.75 76 ASP B O 1
ATOM 2565 N N . LEU B 1 77 ? -3.76 -17.828 -18.734 1 98.75 77 LEU B N 1
ATOM 2566 C CA . LEU B 1 77 ? -4.074 -16.547 -18.094 1 98.75 77 LEU B CA 1
ATOM 2567 C C . LEU B 1 77 ? -4.277 -15.453 -19.141 1 98.75 77 LEU B C 1
ATOM 2569 O O . LEU B 1 77 ? -5.117 -14.57 -18.953 1 98.75 77 LEU B O 1
ATOM 2573 N N . ILE B 1 78 ? -3.52 -15.477 -20.219 1 98.44 78 ILE B N 1
ATOM 2574 C CA . ILE B 1 78 ? -3.719 -14.523 -21.312 1 98.44 78 ILE B CA 1
ATOM 2575 C C . ILE B 1 78 ? -5.074 -14.773 -21.969 1 98.44 78 ILE B C 1
ATOM 2577 O O . ILE B 1 78 ? -5.797 -13.836 -22.297 1 98.44 78 ILE B O 1
ATOM 2581 N N . ALA B 1 79 ? -5.422 -16.078 -22.094 1 98.44 79 ALA B N 1
ATOM 2582 C CA . ALA B 1 79 ? -6.746 -16.406 -22.625 1 98.44 79 ALA B CA 1
ATOM 2583 C C . ALA B 1 79 ? -7.848 -15.836 -21.734 1 98.44 79 ALA B C 1
ATOM 2585 O O . ALA B 1 79 ? -8.867 -15.359 -22.234 1 98.44 79 ALA B O 1
ATOM 2586 N N . VAL B 1 80 ? -7.66 -15.914 -20.453 1 98.62 80 VAL B N 1
ATOM 2587 C CA . VAL B 1 80 ? -8.625 -15.367 -19.5 1 98.62 80 VAL B CA 1
ATOM 2588 C C . VAL B 1 80 ? -8.734 -13.852 -19.688 1 98.62 80 VAL B C 1
ATOM 2590 O O . VAL B 1 80 ? -9.836 -13.312 -19.781 1 98.62 80 VAL B O 1
ATOM 2593 N N . ALA B 1 81 ? -7.559 -13.148 -19.719 1 98.12 81 ALA B N 1
ATOM 2594 C CA . ALA B 1 81 ? -7.555 -11.703 -19.922 1 98.12 81 ALA B CA 1
ATOM 2595 C C . ALA B 1 81 ? -8.289 -11.32 -21.203 1 98.12 81 ALA B C 1
ATOM 2597 O O . ALA B 1 81 ? -9.117 -10.398 -21.188 1 98.12 81 ALA B O 1
ATOM 2598 N N . ASP B 1 82 ? -8.039 -12.07 -22.266 1 97.56 82 ASP B N 1
ATOM 2599 C CA . ASP B 1 82 ? -8.68 -11.797 -23.547 1 97.56 82 ASP B CA 1
ATOM 2600 C C . ASP B 1 82 ? -10.188 -12.031 -23.469 1 97.56 82 ASP B C 1
ATOM 2602 O O . ASP B 1 82 ? -10.977 -11.234 -23.984 1 97.56 82 ASP B O 1
ATOM 2606 N N . ALA B 1 83 ? -10.539 -13.062 -22.828 1 97.38 83 ALA B N 1
ATOM 2607 C CA . ALA B 1 83 ? -11.945 -13.438 -22.734 1 97.38 83 ALA B CA 1
ATOM 2608 C C . ALA B 1 83 ? -12.758 -12.375 -22 1 97.38 83 ALA B C 1
ATOM 2610 O O . ALA B 1 83 ? -13.93 -12.156 -22.312 1 97.38 83 ALA B O 1
ATOM 2611 N N . VAL B 1 84 ? -12.148 -11.695 -21.062 1 95.81 84 VAL B N 1
ATOM 2612 C CA . VAL B 1 84 ? -12.883 -10.711 -20.281 1 95.81 84 VAL B CA 1
ATOM 2613 C C . VAL B 1 84 ? -12.695 -9.32 -20.875 1 95.81 84 VAL B C 1
ATOM 2615 O O . VAL B 1 84 ? -13.141 -8.32 -20.312 1 95.81 84 VAL B O 1
ATOM 2618 N N . GLY B 1 85 ? -11.945 -9.25 -21.906 1 95.62 85 GLY B N 1
ATOM 2619 C CA . GLY B 1 85 ? -11.773 -7.992 -22.609 1 95.62 85 GLY B CA 1
ATOM 2620 C C . GLY B 1 85 ? -10.742 -7.078 -21.969 1 95.62 85 GLY B C 1
ATOM 2621 O O . GLY B 1 85 ? -10.828 -5.855 -22.109 1 95.62 85 GLY B O 1
ATOM 2622 N N . ALA B 1 86 ? -9.836 -7.633 -21.266 1 95.94 86 ALA B N 1
ATOM 2623 C CA . ALA B 1 86 ? -8.797 -6.836 -20.625 1 95.94 86 ALA B CA 1
ATOM 2624 C C . ALA B 1 86 ? -7.547 -6.746 -21.5 1 95.94 86 ALA B C 1
ATOM 2626 O O . ALA B 1 86 ? -6.645 -7.578 -21.391 1 95.94 86 ALA B O 1
ATOM 2627 N N . SER B 1 87 ? -7.492 -5.707 -22.312 1 96.06 87 SER B N 1
ATOM 2628 C CA . SER B 1 87 ? -6.316 -5.508 -23.156 1 96.06 87 SER B CA 1
ATOM 2629 C C . SER B 1 87 ? -5.094 -5.152 -22.312 1 96.06 87 SER B C 1
ATOM 2631 O O . SER B 1 87 ? -3.975 -5.559 -22.641 1 96.06 87 SER B O 1
ATOM 2633 N N . ARG B 1 88 ? -5.34 -4.359 -21.328 1 97.31 88 ARG B N 1
ATOM 2634 C CA . ARG B 1 88 ? -4.348 -4.055 -20.297 1 97.31 88 ARG B CA 1
ATOM 2635 C C . ARG B 1 88 ? -4.875 -4.395 -18.906 1 97.31 88 ARG B C 1
ATOM 2637 O O . ARG B 1 88 ? -6.078 -4.305 -18.656 1 97.31 88 ARG B O 1
ATOM 2644 N N . PHE B 1 89 ? -4.016 -4.836 -18.031 1 97.94 89 PHE B N 1
ATOM 2645 C CA . PHE B 1 89 ? -4.484 -5.289 -16.719 1 97.94 89 PHE B CA 1
ATOM 2646 C C . PHE B 1 89 ? -3.352 -5.254 -15.703 1 97.94 89 PHE B C 1
ATOM 2648 O O . PHE B 1 89 ? -2.178 -5.195 -16.062 1 97.94 89 PHE B O 1
ATOM 2655 N N . ALA B 1 90 ? -3.684 -5.145 -14.445 1 98.5 90 ALA B N 1
ATOM 2656 C CA . ALA B 1 90 ? -2.756 -5.371 -13.344 1 98.5 90 ALA B CA 1
ATOM 2657 C C . ALA B 1 90 ? -2.793 -6.828 -12.891 1 98.5 90 ALA B C 1
ATOM 2659 O O . ALA B 1 90 ? -3.736 -7.559 -13.203 1 98.5 90 ALA B O 1
ATOM 2660 N N . ILE B 1 91 ? -1.774 -7.273 -12.18 1 98.88 91 ILE B N 1
ATOM 2661 C CA . ILE B 1 91 ? -1.72 -8.656 -11.711 1 98.88 91 ILE B CA 1
ATOM 2662 C C . ILE B 1 91 ? -1.353 -8.68 -10.227 1 98.88 91 ILE B C 1
ATOM 2664 O O . ILE B 1 91 ? -0.45 -7.965 -9.789 1 98.88 91 ILE B O 1
ATOM 2668 N N . VAL B 1 92 ? -2.07 -9.391 -9.477 1 98.94 92 VAL B N 1
ATOM 2669 C CA . VAL B 1 92 ? -1.7 -9.781 -8.125 1 98.94 92 VAL B CA 1
ATOM 2670 C C . VAL B 1 92 ? -1.438 -11.289 -8.078 1 98.94 92 VAL B C 1
ATOM 2672 O O . VAL B 1 92 ? -2.336 -12.094 -8.336 1 98.94 92 VAL B O 1
ATOM 2675 N N . GLY B 1 93 ? -0.231 -11.656 -7.762 1 98.94 93 GLY B N 1
ATOM 2676 C CA . GLY B 1 93 ? 0.143 -13.062 -7.734 1 98.94 93 GLY B CA 1
ATOM 2677 C C . GLY B 1 93 ? 0.727 -13.5 -6.402 1 98.94 93 GLY B C 1
ATOM 2678 O O . GLY B 1 93 ? 1.515 -12.773 -5.797 1 98.94 93 GLY B O 1
ATOM 2679 N N . HIS B 1 94 ? 0.388 -14.68 -5.945 1 98.75 94 HIS B N 1
ATOM 2680 C CA . HIS B 1 94 ? 0.919 -15.258 -4.715 1 98.75 94 HIS B CA 1
ATOM 2681 C C . HIS B 1 94 ? 1.726 -16.516 -5 1 98.75 94 HIS B C 1
ATOM 2683 O O . HIS B 1 94 ? 1.261 -17.406 -5.719 1 98.75 94 HIS B O 1
ATOM 2689 N N . SER B 1 95 ? 2.955 -16.547 -4.406 1 98.25 95 SER B N 1
ATOM 2690 C CA . SER B 1 95 ? 3.783 -17.75 -4.484 1 98.25 95 SER B CA 1
ATOM 2691 C C . SER B 1 95 ? 4.035 -18.156 -5.934 1 98.25 95 SER B C 1
ATOM 2693 O O . SER B 1 95 ? 4.559 -17.359 -6.719 1 98.25 95 SER B O 1
ATOM 2695 N N . MET B 1 96 ? 3.57 -19.328 -6.441 1 98.25 96 MET B N 1
ATOM 2696 C CA . MET B 1 96 ? 3.65 -19.734 -7.84 1 98.25 96 MET B CA 1
ATOM 2697 C C . MET B 1 96 ? 2.93 -18.734 -8.742 1 98.25 96 MET B C 1
ATOM 2699 O O . MET B 1 96 ? 3.383 -18.469 -9.852 1 98.25 96 MET B O 1
ATOM 2703 N N . GLY B 1 97 ? 1.803 -18.219 -8.258 1 98.75 97 GLY B N 1
ATOM 2704 C CA . GLY B 1 97 ? 1.096 -17.172 -8.992 1 98.75 97 GLY B CA 1
ATOM 2705 C C . GLY B 1 97 ? 1.913 -15.914 -9.172 1 98.75 97 GLY B C 1
ATOM 2706 O O . GLY B 1 97 ? 1.757 -15.203 -10.172 1 98.75 97 GLY B O 1
ATOM 2707 N N . GLY B 1 98 ? 2.752 -15.617 -8.172 1 98.88 98 GLY B N 1
ATOM 2708 C CA . GLY B 1 98 ? 3.695 -14.516 -8.312 1 98.88 98 GLY B CA 1
ATOM 2709 C C . GLY B 1 98 ? 4.738 -14.758 -9.383 1 98.88 98 GLY B C 1
ATOM 2710 O O . GLY B 1 98 ? 5.145 -13.828 -10.086 1 98.88 98 GLY B O 1
ATOM 2711 N N . GLN B 1 99 ? 5.207 -15.992 -9.5 1 98.88 99 GLN B N 1
ATOM 2712 C CA . GLN B 1 99 ? 6.125 -16.344 -10.578 1 98.88 99 GLN B CA 1
ATOM 2713 C C . GLN B 1 99 ? 5.469 -16.172 -11.945 1 98.88 99 GLN B C 1
ATOM 2715 O O . GLN B 1 99 ? 6.074 -15.617 -12.867 1 98.88 99 GLN B O 1
ATOM 2720 N N . LEU B 1 100 ? 4.23 -16.562 -12.039 1 98.81 100 LEU B N 1
ATOM 2721 C CA . LEU B 1 100 ? 3.465 -16.406 -13.273 1 98.81 100 LEU B CA 1
ATOM 2722 C C . LEU B 1 100 ? 3.277 -14.922 -13.602 1 98.81 100 LEU B C 1
ATOM 2724 O O . LEU B 1 100 ? 3.371 -14.523 -14.766 1 98.81 100 LEU B O 1
ATOM 2728 N N . ALA B 1 101 ? 3.045 -14.141 -12.609 1 98.94 101 ALA B N 1
ATOM 2729 C CA . ALA B 1 101 ? 2.893 -12.703 -12.805 1 98.94 101 ALA B CA 1
ATOM 2730 C C . ALA B 1 101 ? 4.172 -12.086 -13.359 1 98.94 101 ALA B C 1
ATOM 2732 O O . ALA B 1 101 ? 4.117 -11.227 -14.242 1 98.94 101 ALA B O 1
ATOM 2733 N N . GLN B 1 102 ? 5.297 -12.523 -12.812 1 98.94 102 GLN B N 1
ATOM 2734 C CA . GLN B 1 102 ? 6.586 -12.078 -13.336 1 98.94 102 GLN B CA 1
ATOM 2735 C C . GLN B 1 102 ? 6.719 -12.422 -14.82 1 98.94 102 GLN B C 1
ATOM 2737 O O . GLN B 1 102 ? 7.137 -11.578 -15.617 1 98.94 102 GLN B O 1
ATOM 2742 N N . LEU B 1 103 ? 6.355 -13.594 -15.148 1 98.88 103 LEU B N 1
ATOM 2743 C CA . LEU B 1 103 ? 6.465 -14.062 -16.516 1 98.88 103 LEU B CA 1
ATOM 2744 C C . LEU B 1 103 ? 5.574 -13.242 -17.453 1 98.88 103 LEU B C 1
ATOM 2746 O O . LEU B 1 103 ? 6.023 -12.789 -18.5 1 98.88 103 LEU B O 1
ATOM 2750 N N . LEU B 1 104 ? 4.324 -13.023 -17.031 1 98.88 104 LEU B N 1
ATOM 2751 C CA . LEU B 1 104 ? 3.395 -12.234 -17.844 1 98.88 104 LEU B CA 1
ATOM 2752 C C . LEU B 1 104 ? 3.9 -10.805 -18.016 1 98.88 104 LEU B C 1
ATOM 2754 O O . LEU B 1 104 ? 3.82 -10.242 -19.109 1 98.88 104 LEU B O 1
ATOM 2758 N N . ALA B 1 105 ? 4.434 -10.234 -17 1 98.88 105 ALA B N 1
ATOM 2759 C CA . ALA B 1 105 ? 4.934 -8.867 -17.062 1 98.88 105 ALA B CA 1
ATOM 2760 C C . ALA B 1 105 ? 6.133 -8.758 -18 1 98.88 105 ALA B C 1
ATOM 2762 O O . ALA B 1 105 ? 6.316 -7.746 -18.672 1 98.88 105 ALA B O 1
ATOM 2763 N N . ALA B 1 106 ? 6.945 -9.789 -18.016 1 98.88 106 ALA B N 1
ATOM 2764 C CA . ALA B 1 106 ? 8.141 -9.789 -18.859 1 98.88 106 ALA B CA 1
ATOM 2765 C C . ALA B 1 106 ? 7.777 -9.977 -20.328 1 98.88 106 ALA B C 1
ATOM 2767 O O . ALA B 1 106 ? 8.359 -9.336 -21.203 1 98.88 106 ALA B O 1
ATOM 2768 N N . ARG B 1 107 ? 6.805 -10.766 -20.578 1 98.75 107 ARG B N 1
ATOM 2769 C CA . ARG B 1 107 ? 6.531 -11.18 -21.938 1 98.75 107 ARG B CA 1
ATOM 2770 C C . ARG B 1 107 ? 5.438 -10.32 -22.562 1 98.75 107 ARG B C 1
ATOM 2772 O O . ARG B 1 107 ? 5.277 -10.305 -23.797 1 98.75 107 ARG B O 1
ATOM 2779 N N . HIS B 1 108 ? 4.656 -9.672 -21.75 1 98.44 108 HIS B N 1
ATOM 2780 C CA . HIS B 1 108 ? 3.605 -8.773 -22.219 1 98.44 108 HIS B CA 1
ATOM 2781 C C . HIS B 1 108 ? 3.727 -7.398 -21.578 1 98.44 108 HIS B C 1
ATOM 2783 O O . HIS B 1 108 ? 2.756 -6.883 -21.016 1 98.44 108 HIS B O 1
ATOM 2789 N N . PRO B 1 109 ? 4.898 -6.75 -21.75 1 98.12 109 PRO B N 1
ATOM 2790 C CA . PRO B 1 109 ? 5.137 -5.473 -21.062 1 98.12 109 PRO B CA 1
ATOM 2791 C C . PRO B 1 109 ? 4.156 -4.383 -21.5 1 98.12 109 PRO B C 1
ATOM 2793 O O . PRO B 1 109 ? 3.924 -3.426 -20.766 1 98.12 109 PRO B O 1
ATOM 2796 N N . ASP B 1 110 ? 3.502 -4.562 -22.625 1 97.25 110 ASP B N 1
ATOM 2797 C CA . ASP B 1 110 ? 2.57 -3.557 -23.125 1 97.25 110 ASP B CA 1
ATOM 2798 C C . ASP B 1 110 ? 1.177 -3.76 -22.531 1 97.25 110 ASP B C 1
ATOM 2800 O O . ASP B 1 110 ? 0.338 -2.857 -22.594 1 97.25 110 ASP B O 1
ATOM 2804 N N . ARG B 1 111 ? 0.932 -4.91 -21.953 1 97.69 111 ARG B N 1
ATOM 2805 C CA . ARG B 1 111 ? -0.406 -5.219 -21.453 1 97.69 111 ARG B CA 1
ATOM 2806 C C . ARG B 1 111 ? -0.474 -5.074 -19.938 1 97.69 111 ARG B C 1
ATOM 2808 O O . ARG B 1 111 ? -1.55 -4.855 -19.375 1 97.69 111 ARG B O 1
ATOM 2815 N N . VAL B 1 112 ? 0.664 -5.203 -19.297 1 98.25 112 VAL B N 1
ATOM 2816 C CA . VAL B 1 112 ? 0.656 -5.242 -17.828 1 98.25 112 VAL B CA 1
ATOM 2817 C C . VAL B 1 112 ? 0.88 -3.836 -17.281 1 98.25 112 VAL B C 1
ATOM 2819 O O . VAL B 1 112 ? 1.917 -3.219 -17.531 1 98.25 112 VAL B O 1
ATOM 2822 N N . LEU B 1 113 ? -0.041 -3.365 -16.438 1 97.5 113 LEU B N 1
ATOM 2823 C CA . LEU B 1 113 ? -0.046 -1.995 -15.938 1 97.5 113 LEU B CA 1
ATOM 2824 C C . LEU B 1 113 ? 0.701 -1.901 -14.609 1 97.5 113 LEU B C 1
ATOM 2826 O O . LEU B 1 113 ? 1.201 -0.833 -14.25 1 97.5 113 LEU B O 1
ATOM 2830 N N . GLY B 1 114 ? 0.721 -2.963 -13.852 1 98.31 114 GLY B N 1
ATOM 2831 C CA . GLY B 1 114 ? 1.32 -3.074 -12.531 1 98.31 114 GLY B CA 1
ATOM 2832 C C . GLY B 1 114 ? 1.251 -4.48 -11.961 1 98.31 114 GLY B C 1
ATOM 2833 O O . GLY B 1 114 ? 0.395 -5.273 -12.359 1 98.31 114 GLY B O 1
ATOM 2834 N N . VAL B 1 115 ? 2.16 -4.785 -11.094 1 98.88 115 VAL B N 1
ATOM 2835 C CA . VAL B 1 115 ? 2.244 -6.145 -10.562 1 98.88 115 VAL B CA 1
ATOM 2836 C C . VAL B 1 115 ? 2.459 -6.094 -9.047 1 98.88 115 VAL B C 1
ATOM 2838 O O . VAL B 1 115 ? 3.338 -5.379 -8.562 1 98.88 115 VAL B O 1
ATOM 2841 N N . VAL B 1 116 ? 1.637 -6.805 -8.312 1 98.94 116 VAL B N 1
ATOM 2842 C CA . VAL B 1 116 ? 1.876 -7.074 -6.902 1 98.94 116 VAL B CA 1
ATOM 2843 C C . VAL B 1 116 ? 2.234 -8.547 -6.711 1 98.94 116 VAL B C 1
ATOM 2845 O O . VAL B 1 116 ? 1.485 -9.43 -7.129 1 98.94 116 VAL B O 1
ATOM 2848 N N . LEU B 1 117 ? 3.342 -8.766 -6.102 1 98.94 117 LEU B N 1
ATOM 2849 C CA . LEU B 1 117 ? 3.822 -10.109 -5.812 1 98.94 117 LEU B CA 1
ATOM 2850 C C . LEU B 1 117 ? 3.791 -10.391 -4.316 1 98.94 117 LEU B C 1
ATOM 2852 O O . LEU B 1 117 ? 4.496 -9.742 -3.543 1 98.94 117 LEU B O 1
ATOM 2856 N N . LEU B 1 118 ? 3.012 -11.328 -3.924 1 98.81 118 LEU B N 1
ATOM 2857 C CA . LEU B 1 118 ? 2.91 -11.734 -2.525 1 98.81 118 LEU B CA 1
ATOM 2858 C C . LEU B 1 118 ? 3.697 -13.016 -2.273 1 98.81 118 LEU B C 1
ATOM 2860 O O . LEU B 1 118 ? 3.297 -14.094 -2.719 1 98.81 118 LEU B O 1
ATOM 2864 N N . SER B 1 119 ? 4.871 -12.93 -1.607 1 98.38 119 SER B N 1
ATOM 2865 C CA . SER B 1 119 ? 5.762 -14.062 -1.364 1 98.38 119 SER B CA 1
ATOM 2866 C C . SER B 1 119 ? 5.977 -14.883 -2.633 1 98.38 119 SER B C 1
ATOM 2868 O O . SER B 1 119 ? 5.762 -16.094 -2.641 1 98.38 119 SER B O 1
ATOM 2870 N N . PRO B 1 120 ? 6.512 -14.227 -3.646 1 98.75 120 PRO B N 1
ATOM 2871 C CA . PRO B 1 120 ? 6.574 -14.883 -4.953 1 98.75 120 PRO B CA 1
ATOM 2872 C C . PRO B 1 120 ? 7.711 -15.898 -5.051 1 98.75 120 PRO B C 1
ATOM 2874 O O . PRO B 1 120 ? 8.797 -15.672 -4.508 1 98.75 120 PRO B O 1
ATOM 2877 N N . VAL B 1 121 ? 7.422 -16.953 -5.789 1 98.56 121 VAL B N 1
ATOM 2878 C CA . VAL B 1 121 ? 8.523 -17.766 -6.309 1 98.56 121 VAL B CA 1
ATOM 2879 C C . VAL B 1 121 ? 9.297 -16.969 -7.355 1 98.56 121 VAL B C 1
ATOM 2881 O O . VAL B 1 121 ? 8.703 -16.359 -8.258 1 98.56 121 VAL B O 1
ATOM 2884 N N . PRO B 1 122 ? 10.609 -16.938 -7.266 1 98.69 122 PRO B N 1
ATOM 2885 C CA . PRO B 1 122 ? 11.391 -16.188 -8.258 1 98.69 122 PRO B CA 1
ATOM 2886 C C . PRO B 1 122 ? 11.367 -16.844 -9.641 1 98.69 122 PRO B C 1
ATOM 2888 O O . PRO B 1 122 ? 11.141 -18.047 -9.75 1 98.69 122 PRO B O 1
ATOM 2891 N N . ALA B 1 123 ? 11.672 -16.062 -10.641 1 98.69 123 ALA B N 1
ATOM 2892 C CA . ALA B 1 123 ? 11.781 -16.531 -12.016 1 98.69 123 ALA B CA 1
ATOM 2893 C C . ALA B 1 123 ? 12.883 -17.578 -12.148 1 98.69 123 ALA B C 1
ATOM 2895 O O . ALA B 1 123 ? 12.844 -18.406 -13.062 1 98.69 123 ALA B O 1
ATOM 2896 N N . SER B 1 124 ? 13.828 -17.547 -11.25 1 97.75 124 SER B N 1
ATOM 2897 C CA . SER B 1 124 ? 14.945 -18.484 -11.258 1 97.75 124 SER B CA 1
ATOM 2898 C C . SER B 1 124 ? 14.555 -19.812 -10.617 1 97.75 124 SER B C 1
ATOM 2900 O O . SER B 1 124 ? 15.305 -20.797 -10.688 1 97.75 124 SER B O 1
ATOM 2902 N N . GLY B 1 125 ? 13.383 -19.844 -10.055 1 97.06 125 GLY B N 1
ATOM 2903 C CA . GLY B 1 125 ? 13.031 -20.969 -9.203 1 97.06 125 GLY B CA 1
ATOM 2904 C C . GLY B 1 125 ? 13.602 -20.859 -7.805 1 97.06 125 GLY B C 1
ATOM 2905 O O . GLY B 1 125 ? 14.055 -19.781 -7.395 1 97.06 125 GLY B O 1
ATOM 2906 N N . ILE B 1 126 ? 13.383 -21.953 -7.043 1 94.88 126 ILE B N 1
ATOM 2907 C CA . ILE B 1 126 ? 13.812 -21.953 -5.648 1 94.88 126 ILE B CA 1
ATOM 2908 C C . ILE B 1 126 ? 14.57 -23.25 -5.348 1 94.88 126 ILE B C 1
ATOM 2910 O O . ILE B 1 126 ? 14.023 -24.344 -5.523 1 94.88 126 ILE B O 1
ATOM 2914 N N . PRO B 1 127 ? 15.758 -23.078 -4.957 1 90.38 127 PRO B N 1
ATOM 2915 C CA . PRO B 1 127 ? 16.438 -24.266 -4.453 1 90.38 127 PRO B CA 1
ATOM 2916 C C . PRO B 1 127 ? 15.883 -24.734 -3.105 1 90.38 127 PRO B C 1
ATOM 2918 O O . PRO B 1 127 ? 15.766 -23.938 -2.174 1 90.38 127 PRO B O 1
ATOM 2921 N N . LEU B 1 128 ? 15.422 -25.953 -3.041 1 91.94 128 LEU B N 1
ATOM 2922 C CA . LEU B 1 128 ? 14.898 -26.516 -1.802 1 91.94 128 LEU B CA 1
ATOM 2923 C C . LEU B 1 128 ? 15.727 -27.703 -1.352 1 91.94 128 LEU B C 1
ATOM 2925 O O . LEU B 1 128 ? 16.266 -28.438 -2.184 1 91.94 128 LEU B O 1
ATOM 2929 N N . PRO B 1 129 ? 15.781 -27.891 -0.057 1 91.94 129 PRO B N 1
ATOM 2930 C CA . PRO B 1 129 ? 16.453 -29.094 0.44 1 91.94 129 PRO B CA 1
ATOM 2931 C C . PRO B 1 129 ? 15.766 -30.375 -0.026 1 91.94 129 PRO B C 1
ATOM 2933 O O . PRO B 1 129 ? 14.547 -30.406 -0.215 1 91.94 129 PRO B O 1
ATOM 2936 N N . PRO B 1 130 ? 16.547 -31.438 -0.147 1 93.62 130 PRO B N 1
ATOM 2937 C CA . PRO B 1 130 ? 16.016 -32.688 -0.667 1 93.62 130 PRO B CA 1
ATOM 2938 C C . PRO B 1 130 ? 14.805 -33.188 0.132 1 93.62 130 PRO B C 1
ATOM 2940 O O . PRO B 1 130 ? 13.859 -33.719 -0.444 1 93.62 130 PRO B O 1
ATOM 2943 N N . GLU B 1 131 ? 14.844 -33 1.438 1 92.62 131 GLU B N 1
ATOM 2944 C CA . GLU B 1 131 ? 13.75 -33.469 2.277 1 92.62 131 GLU B CA 1
ATOM 2945 C C . GLU B 1 131 ? 12.461 -32.719 1.979 1 92.62 131 GLU B C 1
ATOM 2947 O O . GLU B 1 131 ? 11.375 -33.281 2.021 1 92.62 131 GLU B O 1
ATOM 2952 N N . VAL B 1 132 ? 12.578 -31.469 1.675 1 92.25 132 VAL B N 1
ATOM 2953 C CA . VAL B 1 132 ? 11.422 -30.641 1.332 1 92.25 132 VAL B CA 1
ATOM 2954 C C . VAL B 1 132 ? 10.906 -31.031 -0.051 1 92.25 132 VAL B C 1
ATOM 2956 O O . VAL B 1 132 ? 9.695 -31.125 -0.26 1 92.25 132 VAL B O 1
ATOM 2959 N N . VAL B 1 133 ? 11.859 -31.266 -0.958 1 94.25 133 VAL B N 1
ATOM 2960 C CA . VAL B 1 133 ? 11.484 -31.688 -2.307 1 94.25 133 VAL B CA 1
ATOM 2961 C C . VAL B 1 133 ? 10.68 -32.969 -2.244 1 94.25 133 VAL B C 1
ATOM 2963 O O . VAL B 1 133 ? 9.648 -33.125 -2.908 1 94.25 133 VAL B O 1
ATOM 2966 N N . GLU B 1 134 ? 11.172 -33.875 -1.468 1 94.5 134 GLU B N 1
ATOM 2967 C CA . GLU B 1 134 ? 10.477 -35.156 -1.327 1 94.5 134 GLU B CA 1
ATOM 2968 C C . GLU B 1 134 ? 9.078 -34.938 -0.754 1 94.5 134 GLU B C 1
ATOM 2970 O O . GLU B 1 134 ? 8.109 -35.531 -1.252 1 94.5 134 GLU B O 1
ATOM 2975 N N . LEU B 1 135 ? 8.992 -34.188 0.263 1 94.81 135 LEU B N 1
ATOM 2976 C CA . LEU B 1 135 ? 7.707 -33.906 0.901 1 94.81 135 LEU B CA 1
ATOM 2977 C C . LEU B 1 135 ? 6.734 -33.25 -0.083 1 94.81 135 LEU B C 1
ATOM 2979 O O . LEU B 1 135 ? 5.594 -33.719 -0.215 1 94.81 135 LEU B O 1
ATOM 2983 N N . PHE B 1 136 ? 7.141 -32.25 -0.802 1 95.56 136 PHE B N 1
ATOM 2984 C CA . PHE B 1 136 ? 6.293 -31.484 -1.713 1 95.56 136 PHE B CA 1
ATOM 2985 C C . PHE B 1 136 ? 5.895 -32.344 -2.914 1 95.56 136 PHE B C 1
ATOM 2987 O O . PHE B 1 136 ? 4.754 -32.281 -3.379 1 95.56 136 PHE B O 1
ATOM 2994 N N . SER B 1 137 ? 6.812 -33.219 -3.369 1 94.88 137 SER B N 1
ATOM 2995 C CA . SER B 1 137 ? 6.57 -34 -4.574 1 94.88 137 SER B CA 1
ATOM 2996 C C . SER B 1 137 ? 5.617 -35.156 -4.297 1 94.88 137 SER B C 1
ATOM 2998 O O . SER B 1 137 ? 5.02 -35.719 -5.227 1 94.88 137 SER B O 1
ATOM 3000 N N . THR B 1 138 ? 5.422 -35.531 -2.994 1 95.75 138 THR B N 1
ATOM 3001 C CA . THR B 1 138 ? 4.645 -36.719 -2.686 1 95.75 138 THR B CA 1
ATOM 3002 C C . THR B 1 138 ? 3.402 -36.375 -1.874 1 95.75 138 THR B C 1
ATOM 3004 O O . THR B 1 138 ? 2.758 -37.25 -1.291 1 95.75 138 THR B O 1
ATOM 3007 N N . CYS B 1 139 ? 3.084 -35.156 -1.845 1 96.31 139 CYS B N 1
ATOM 3008 C CA . CYS B 1 139 ? 2.068 -34.719 -0.891 1 96.31 139 CYS B CA 1
ATOM 3009 C C . CYS B 1 139 ? 0.673 -34.812 -1.497 1 96.31 139 CYS B C 1
ATOM 3011 O O . CYS B 1 139 ? -0.326 -34.625 -0.802 1 96.31 139 CYS B O 1
ATOM 3013 N N . ALA B 1 140 ? 0.527 -35.125 -2.828 1 95.12 140 ALA B N 1
ATOM 3014 C CA . ALA B 1 140 ? -0.78 -35.156 -3.48 1 95.12 140 ALA B CA 1
ATOM 3015 C C . ALA B 1 140 ? -1.711 -36.156 -2.791 1 95.12 140 ALA B C 1
ATOM 3017 O O . ALA B 1 140 ? -1.355 -37.312 -2.604 1 95.12 140 ALA B O 1
ATOM 3018 N N . GLY B 1 141 ? -2.869 -35.625 -2.346 1 93.56 141 GLY B N 1
ATOM 3019 C CA . GLY B 1 141 ? -3.893 -36.469 -1.75 1 93.56 141 GLY B CA 1
ATOM 3020 C C . GLY B 1 141 ? -3.564 -36.906 -0.33 1 93.56 141 GLY B C 1
ATOM 3021 O O . GLY B 1 141 ? -4.305 -37.688 0.28 1 93.56 141 GLY B O 1
ATOM 3022 N N . ASP B 1 142 ? -2.484 -36.438 0.229 1 96.62 142 ASP B N 1
ATOM 3023 C CA . ASP B 1 142 ? -2.045 -36.844 1.564 1 96.62 142 ASP B CA 1
ATOM 3024 C C . ASP B 1 142 ? -2.281 -35.719 2.57 1 96.62 142 ASP B C 1
ATOM 3026 O O . ASP B 1 142 ? -1.451 -34.812 2.713 1 96.62 142 ASP B O 1
ATOM 3030 N N . ARG B 1 143 ? -3.271 -35.875 3.316 1 96.44 143 ARG B N 1
ATOM 3031 C CA . ARG B 1 143 ? -3.693 -34.812 4.246 1 96.44 143 ARG B CA 1
ATOM 3032 C C . ARG B 1 143 ? -2.6 -34.531 5.27 1 96.44 143 ARG B C 1
ATOM 3034 O O . ARG B 1 143 ? -2.363 -33.375 5.609 1 96.44 143 ARG B O 1
ATOM 3041 N N . ALA B 1 144 ? -2.01 -35.531 5.773 1 97 144 ALA B N 1
ATOM 3042 C CA . ALA B 1 144 ? -0.98 -35.344 6.793 1 97 144 ALA B CA 1
ATOM 3043 C C . ALA B 1 144 ? 0.209 -34.562 6.246 1 97 144 ALA B C 1
ATOM 3045 O O . ALA B 1 144 ? 0.715 -33.656 6.906 1 97 144 ALA B O 1
ATOM 3046 N N . LYS B 1 145 ? 0.639 -34.906 5.105 1 97 145 LYS B N 1
ATOM 3047 C CA . LYS B 1 145 ? 1.763 -34.219 4.496 1 97 145 LYS B CA 1
ATOM 3048 C C . LYS B 1 145 ? 1.394 -32.781 4.168 1 97 145 LYS B C 1
ATOM 3050 O O . LYS B 1 145 ? 2.18 -31.844 4.41 1 97 145 LYS B O 1
ATOM 3055 N N . GLN B 1 146 ? 0.208 -32.562 3.623 1 96.75 146 GLN B N 1
ATOM 3056 C CA . GLN B 1 146 ? -0.234 -31.234 3.273 1 96.75 146 GLN B CA 1
ATOM 3057 C C . GLN B 1 146 ? -0.404 -30.359 4.52 1 96.75 146 GLN B C 1
ATOM 3059 O O . GLN B 1 146 ? -0.096 -29.172 4.5 1 96.75 146 GLN B O 1
ATOM 3064 N N . THR B 1 147 ? -0.855 -31 5.613 1 96 147 THR B N 1
ATOM 3065 C CA . THR B 1 147 ? -0.93 -30.312 6.898 1 96 147 THR B CA 1
ATOM 3066 C C . THR B 1 147 ? 0.46 -29.891 7.367 1 96 147 THR B C 1
ATOM 3068 O O . THR B 1 147 ? 0.641 -28.781 7.875 1 96 147 THR B O 1
ATOM 3071 N N . GLY B 1 148 ? 1.359 -30.812 7.238 1 94.56 148 GLY B N 1
ATOM 3072 C CA . GLY B 1 148 ? 2.734 -30.5 7.602 1 94.56 148 GLY B CA 1
ATOM 3073 C C . GLY B 1 148 ? 3.324 -29.359 6.801 1 94.56 148 GLY B C 1
ATOM 3074 O O . GLY B 1 148 ? 4.02 -28.5 7.352 1 94.56 148 GLY B O 1
ATOM 3075 N N . ILE B 1 149 ? 3.047 -29.281 5.496 1 94.69 149 ILE B N 1
ATOM 3076 C CA . ILE B 1 149 ? 3.533 -28.234 4.617 1 94.69 149 ILE B CA 1
ATOM 3077 C C . ILE B 1 149 ? 2.953 -26.891 5.051 1 94.69 149 ILE B C 1
ATOM 3079 O O . ILE B 1 149 ? 3.686 -25.906 5.211 1 94.69 149 ILE B O 1
ATOM 3083 N N . LEU B 1 150 ? 1.635 -26.828 5.277 1 94.12 150 LEU B N 1
ATOM 3084 C CA . LEU B 1 150 ? 0.979 -25.609 5.727 1 94.12 150 LEU B CA 1
ATOM 3085 C C . LEU B 1 150 ? 1.525 -25.156 7.078 1 94.12 150 LEU B C 1
ATOM 3087 O O . LEU B 1 150 ? 1.706 -23.969 7.312 1 94.12 150 LEU B O 1
ATOM 3091 N N . GLY B 1 151 ? 1.742 -26.109 7.961 1 93.19 151 GLY B N 1
ATOM 3092 C CA . GLY B 1 151 ? 2.301 -25.812 9.273 1 93.19 151 GLY B CA 1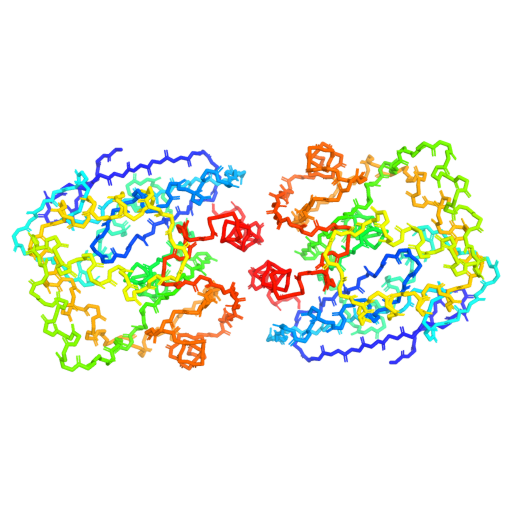
ATOM 3093 C C . GLY B 1 151 ? 3.691 -25.203 9.203 1 93.19 151 GLY B C 1
ATOM 3094 O O . GLY B 1 151 ? 4.023 -24.312 9.984 1 93.19 151 GLY B O 1
ATOM 3095 N N . ALA B 1 152 ? 4.473 -25.703 8.25 1 91.88 152 ALA B N 1
ATOM 3096 C CA . ALA B 1 152 ? 5.832 -25.188 8.078 1 91.88 152 ALA B CA 1
ATOM 3097 C C . ALA B 1 152 ? 5.828 -23.828 7.402 1 91.88 152 ALA B C 1
ATOM 3099 O O . ALA B 1 152 ? 6.707 -23 7.652 1 91.88 152 ALA B O 1
ATOM 3100 N N . ALA B 1 153 ? 4.855 -23.562 6.613 1 93.69 153 ALA B N 1
ATOM 3101 C CA . ALA B 1 153 ? 4.828 -22.375 5.77 1 93.69 153 ALA B CA 1
ATOM 3102 C C . ALA B 1 153 ? 4.176 -21.188 6.496 1 93.69 153 ALA B C 1
ATOM 3104 O O . ALA B 1 153 ? 4.422 -20.031 6.16 1 93.69 153 ALA B O 1
ATOM 3105 N N . CYS B 1 154 ? 3.35 -21.453 7.527 1 95.31 154 CYS B N 1
ATOM 3106 C CA . CYS B 1 154 ? 2.553 -20.406 8.18 1 95.31 154 CYS B CA 1
ATOM 3107 C C . CYS B 1 154 ? 3.061 -20.141 9.586 1 95.31 154 CYS B C 1
ATOM 3109 O O . CYS B 1 154 ? 3.736 -20.969 10.188 1 95.31 154 CYS B O 1
ATOM 3111 N N . LYS B 1 155 ? 2.73 -18.984 10.109 1 93.88 155 LYS B N 1
ATOM 3112 C CA . LYS B 1 155 ? 3.113 -18.594 11.461 1 93.88 155 LYS B CA 1
ATOM 3113 C C . LYS B 1 155 ? 1.885 -18.328 12.328 1 93.88 155 LYS B C 1
ATOM 3115 O O . LYS B 1 155 ? 1.887 -18.641 13.523 1 93.88 155 LYS B O 1
ATOM 3120 N N . ASP B 1 156 ? 0.917 -17.688 11.766 1 90.25 156 ASP B N 1
ATOM 3121 C CA . ASP B 1 156 ? -0.275 -17.281 12.5 1 90.25 156 ASP B CA 1
ATOM 3122 C C . ASP B 1 156 ? -1.539 -17.531 11.68 1 90.25 156 ASP B C 1
ATOM 3124 O O . ASP B 1 156 ? -2.297 -16.609 11.398 1 90.25 156 ASP B O 1
ATOM 3128 N N . LEU B 1 157 ? -1.797 -18.734 11.391 1 93.56 157 LEU B N 1
ATOM 3129 C CA . LEU B 1 157 ? -2.967 -19.109 10.609 1 93.56 157 LEU B CA 1
ATOM 3130 C C . LEU B 1 157 ? -4.086 -19.609 11.508 1 93.56 157 LEU B C 1
ATOM 3132 O O . LEU B 1 157 ? -3.873 -20.516 12.328 1 93.56 157 LEU B O 1
ATOM 3136 N N . SER B 1 158 ? -5.219 -19.016 11.398 1 94.06 158 SER B N 1
ATOM 3137 C CA . SER B 1 158 ? -6.355 -19.484 12.188 1 94.06 158 SER B CA 1
ATOM 3138 C C . SER B 1 158 ? -6.727 -20.922 11.805 1 94.06 158 SER B C 1
ATOM 3140 O O . SER B 1 158 ? -6.457 -21.359 10.688 1 94.06 158 SER B O 1
ATOM 3142 N N . GLU B 1 159 ? -7.363 -21.609 12.703 1 94.94 159 GLU B N 1
ATOM 3143 C CA . GLU B 1 159 ? -7.805 -22.969 12.43 1 94.94 159 GLU B CA 1
ATOM 3144 C C . GLU B 1 159 ? -8.781 -23.016 11.258 1 94.94 159 GLU B C 1
ATOM 3146 O O . GLU B 1 159 ? -8.727 -23.922 10.422 1 94.94 159 GLU B O 1
ATOM 3151 N N . ALA B 1 160 ? -9.625 -22.031 11.227 1 94.94 160 ALA B N 1
ATOM 3152 C CA . ALA B 1 160 ? -10.609 -21.969 10.148 1 94.94 160 ALA B CA 1
ATOM 3153 C C . ALA B 1 160 ? -9.93 -21.781 8.797 1 94.94 160 ALA B C 1
ATOM 3155 O O . ALA B 1 160 ? -10.297 -22.453 7.82 1 94.94 160 ALA B O 1
ATOM 3156 N N . SER B 1 161 ? -8.992 -20.922 8.727 1 95.06 161 SER B N 1
ATOM 3157 C CA . SER B 1 161 ? -8.258 -20.703 7.492 1 95.06 161 SER B CA 1
ATOM 3158 C C . SER B 1 161 ? -7.434 -21.922 7.105 1 95.06 161 SER B C 1
ATOM 3160 O O . SER B 1 161 ? -7.328 -22.25 5.922 1 95.06 161 SER B O 1
ATOM 3162 N N . ARG B 1 162 ? -6.867 -22.547 8.094 1 95.06 162 ARG B N 1
ATOM 3163 C CA . ARG B 1 162 ? -6.078 -23.75 7.852 1 95.06 162 ARG B CA 1
ATOM 3164 C C . ARG B 1 162 ? -6.93 -24.844 7.211 1 95.06 162 ARG B C 1
ATOM 3166 O O . ARG B 1 162 ? -6.516 -25.469 6.23 1 95.06 162 ARG B O 1
ATOM 3173 N N . GLU B 1 163 ? -8.055 -25.047 7.766 1 95.62 163 GLU B N 1
ATOM 3174 C CA . GLU B 1 163 ? -8.938 -26.094 7.25 1 95.62 163 GLU B CA 1
ATOM 3175 C C . GLU B 1 163 ? -9.383 -25.781 5.824 1 95.62 163 GLU B C 1
ATOM 3177 O O . GLU B 1 163 ? -9.469 -26.672 4.984 1 95.62 163 GLU B O 1
ATOM 3182 N N . ARG B 1 164 ? -9.633 -24.562 5.582 1 94.75 164 ARG B N 1
ATOM 3183 C CA . ARG B 1 164 ? -10.039 -24.156 4.238 1 94.75 164 ARG B CA 1
ATOM 3184 C C . ARG B 1 164 ? -8.922 -24.391 3.23 1 94.75 164 ARG B C 1
ATOM 3186 O O . ARG B 1 164 ? -9.164 -24.906 2.139 1 94.75 164 ARG B O 1
ATOM 3193 N N . LEU B 1 165 ? -7.77 -24 3.59 1 95.25 165 LEU B N 1
ATOM 3194 C CA . LEU B 1 165 ? -6.625 -24.188 2.703 1 95.25 165 LEU B CA 1
ATOM 3195 C C . LEU B 1 165 ? -6.359 -25.656 2.457 1 95.25 165 LEU B C 1
ATOM 3197 O O . LEU B 1 165 ? -6.051 -26.062 1.334 1 95.25 165 LEU B O 1
ATOM 3201 N N . LEU B 1 166 ? -6.484 -26.438 3.525 1 95.5 166 LEU B N 1
ATOM 3202 C CA . LEU B 1 166 ? -6.262 -27.875 3.412 1 95.5 166 LEU B CA 1
ATOM 3203 C C . LEU B 1 166 ? -7.301 -28.516 2.498 1 95.5 166 LEU B C 1
ATOM 3205 O O . LEU B 1 166 ? -6.969 -29.391 1.699 1 95.5 166 LEU B O 1
ATOM 3209 N N . GLU B 1 167 ? -8.492 -28.078 2.66 1 94.94 167 GLU B N 1
ATOM 3210 C CA . GLU B 1 167 ? -9.547 -28.594 1.802 1 94.94 167 GLU B CA 1
ATOM 3211 C C . GLU B 1 167 ? -9.25 -28.328 0.33 1 94.94 167 GLU B C 1
ATOM 3213 O O . GLU B 1 167 ? -9.438 -29.203 -0.519 1 94.94 167 GLU B O 1
ATOM 3218 N N . HIS B 1 168 ? -8.781 -27.203 -0.006 1 92.81 168 HIS B N 1
ATOM 3219 C CA . HIS B 1 168 ? -8.438 -26.844 -1.378 1 92.81 168 HIS B CA 1
ATOM 3220 C C . HIS B 1 168 ? -7.246 -27.656 -1.875 1 92.81 168 HIS B C 1
ATOM 3222 O O . HIS B 1 168 ? -7.227 -28.094 -3.027 1 92.81 168 HIS B O 1
ATOM 3228 N N . SER B 1 169 ? -6.336 -27.812 -0.974 1 94.69 169 SER B N 1
ATOM 3229 C CA . SER B 1 169 ? -5.156 -28.594 -1.32 1 94.69 169 SER B CA 1
ATOM 3230 C C . SER B 1 169 ? -5.535 -30.031 -1.683 1 94.69 169 SER B C 1
ATOM 3232 O O . SER B 1 169 ? -5.023 -30.578 -2.656 1 94.69 169 SER B O 1
ATOM 3234 N N . LEU B 1 170 ? -6.445 -30.516 -0.911 1 95.06 170 LEU B N 1
ATOM 3235 C CA . LEU B 1 170 ? -6.859 -31.891 -1.104 1 95.06 170 LEU B CA 1
ATOM 3236 C C . LEU B 1 170 ? -7.68 -32.062 -2.379 1 95.06 170 LEU B C 1
ATOM 3238 O O . LEU B 1 170 ? -7.781 -33.156 -2.932 1 95.06 170 LEU B O 1
ATOM 3242 N N . GLN B 1 171 ? -8.219 -30.938 -2.838 1 94.81 171 GLN B N 1
ATOM 3243 C CA . GLN B 1 171 ? -9.055 -30.953 -4.035 1 94.81 171 GLN B CA 1
ATOM 3244 C C . GLN B 1 171 ? -8.219 -30.688 -5.285 1 94.81 171 GLN B C 1
ATOM 3246 O O . GLN B 1 171 ? -8.719 -30.812 -6.406 1 94.81 171 GLN B O 1
ATOM 3251 N N . THR B 1 172 ? -6.996 -30.312 -5.188 1 97 172 THR B N 1
ATOM 3252 C CA . THR B 1 172 ? -6.109 -30.078 -6.32 1 97 172 THR B CA 1
ATOM 3253 C C . THR B 1 172 ? -5.684 -31.406 -6.953 1 97 172 THR B C 1
ATOM 3255 O O . THR B 1 172 ? -5.383 -32.375 -6.246 1 97 172 THR B O 1
ATOM 3258 N N . SER B 1 173 ? -5.648 -31.5 -8.289 1 97.31 173 SER B N 1
ATOM 3259 C CA . SER B 1 173 ? -5.316 -32.75 -8.961 1 97.31 173 SER B CA 1
ATOM 3260 C C . SER B 1 173 ? -3.867 -33.156 -8.711 1 97.31 173 SER B C 1
ATOM 3262 O O . SER B 1 173 ? -3.002 -32.281 -8.547 1 97.31 173 SER B O 1
ATOM 3264 N N . ASP B 1 174 ? -3.635 -34.438 -8.719 1 96.88 174 ASP B N 1
ATOM 3265 C CA . ASP B 1 174 ? -2.287 -34.969 -8.508 1 96.88 174 ASP B CA 1
ATOM 3266 C C . ASP B 1 174 ? -1.318 -34.406 -9.555 1 96.88 174 ASP B C 1
ATOM 3268 O O . ASP B 1 174 ? -0.199 -34 -9.227 1 96.88 174 ASP B O 1
ATOM 3272 N N . ALA B 1 175 ? -1.808 -34.406 -10.797 1 97.19 175 ALA B N 1
ATOM 3273 C CA . ALA B 1 175 ? -0.965 -33.906 -11.891 1 97.19 175 ALA B CA 1
ATOM 3274 C C . ALA B 1 175 ? -0.595 -32.438 -11.695 1 97.19 175 ALA B C 1
ATOM 3276 O O . ALA B 1 175 ? 0.546 -32.062 -11.938 1 97.19 175 ALA B O 1
ATOM 3277 N N . ALA B 1 176 ? -1.529 -31.641 -11.281 1 97.75 176 ALA B N 1
ATOM 3278 C CA . ALA B 1 176 ? -1.283 -30.219 -11.039 1 97.75 176 ALA B CA 1
ATOM 3279 C C . ALA B 1 176 ? -0.257 -30.016 -9.93 1 97.75 176 ALA B C 1
ATOM 3281 O O . ALA B 1 176 ? 0.593 -29.125 -10.008 1 97.75 176 ALA B O 1
ATOM 3282 N N . ILE B 1 177 ? -0.343 -30.844 -8.867 1 97.62 177 ILE B N 1
ATOM 3283 C CA . ILE B 1 177 ? 0.586 -30.719 -7.746 1 97.62 177 ILE B CA 1
ATOM 3284 C C . ILE B 1 177 ? 1.988 -31.125 -8.195 1 97.62 177 ILE B C 1
ATOM 3286 O O . ILE B 1 177 ? 2.949 -30.375 -8 1 97.62 177 ILE B O 1
ATOM 3290 N N . ARG B 1 178 ? 2.113 -32.219 -8.883 1 96.38 178 ARG B N 1
ATOM 3291 C CA . ARG B 1 178 ? 3.424 -32.75 -9.227 1 96.38 178 ARG B CA 1
ATOM 3292 C C . ARG B 1 178 ? 4.09 -31.938 -10.32 1 96.38 178 ARG B C 1
ATOM 3294 O O . ARG B 1 178 ? 5.223 -31.469 -10.156 1 96.38 178 ARG B O 1
ATOM 3301 N N . GLU B 1 179 ? 3.361 -31.766 -11.422 1 97.5 179 GLU B N 1
ATOM 3302 C CA . GLU B 1 179 ? 3.932 -31.016 -12.539 1 97.5 179 GLU B CA 1
ATOM 3303 C C . GLU B 1 179 ? 4.125 -29.547 -12.188 1 97.5 179 GLU B C 1
ATOM 3305 O O . GLU B 1 179 ? 5.109 -28.922 -12.594 1 97.5 179 GLU B O 1
ATOM 3310 N N . GLY B 1 180 ? 3.16 -28.984 -11.484 1 97.38 180 GLY B N 1
ATOM 3311 C CA . GLY B 1 180 ? 3.291 -27.609 -11.023 1 97.38 180 GLY B CA 1
ATOM 3312 C C . GLY B 1 180 ? 4.523 -27.375 -10.172 1 97.38 180 GLY B C 1
ATOM 3313 O O . GLY B 1 180 ? 5.297 -26.453 -10.422 1 97.38 180 GLY B O 1
ATOM 3314 N N . PHE B 1 181 ? 4.703 -28.281 -9.203 1 97.69 181 PHE B N 1
ATOM 3315 C CA . PHE B 1 181 ? 5.844 -28.172 -8.297 1 97.69 181 PHE B CA 1
ATOM 3316 C C . PHE B 1 181 ? 7.156 -28.234 -9.07 1 97.69 181 PHE B C 1
ATOM 3318 O O . PHE B 1 181 ? 8.039 -27.391 -8.867 1 97.69 181 PHE B O 1
ATOM 3325 N N . ASP B 1 182 ? 7.266 -29.188 -9.984 1 96.62 182 ASP B N 1
ATOM 3326 C CA . ASP B 1 182 ? 8.484 -29.328 -10.773 1 96.62 182 ASP B CA 1
ATOM 3327 C C . ASP B 1 182 ? 8.75 -28.078 -11.602 1 96.62 182 ASP B C 1
ATOM 3329 O O . ASP B 1 182 ? 9.891 -27.625 -11.711 1 96.62 182 ASP B O 1
ATOM 3333 N N . SER B 1 183 ? 7.77 -27.531 -12.102 1 97.38 183 SER B N 1
ATOM 3334 C CA . SER B 1 183 ? 7.883 -26.391 -13.016 1 97.38 183 SER B CA 1
ATOM 3335 C C . SER B 1 183 ? 8.273 -25.125 -12.273 1 97.38 183 SER B C 1
ATOM 3337 O O . SER B 1 183 ? 9.219 -24.438 -12.664 1 97.38 183 SER B O 1
ATOM 3339 N N . TRP B 1 184 ? 7.559 -24.797 -11.203 1 96.31 184 TRP B N 1
ATOM 3340 C CA . TRP B 1 184 ? 7.844 -23.516 -10.547 1 96.31 184 TRP B CA 1
ATOM 3341 C C . TRP B 1 184 ? 9.164 -23.578 -9.789 1 96.31 184 TRP B C 1
ATOM 3343 O O . TRP B 1 184 ? 9.852 -22.578 -9.648 1 96.31 184 TRP B O 1
ATOM 3353 N N . ARG B 1 185 ? 9.523 -24.766 -9.289 1 97.19 185 ARG B N 1
ATOM 3354 C CA . ARG B 1 185 ? 10.82 -24.922 -8.625 1 97.19 185 ARG B CA 1
ATOM 3355 C C . ARG B 1 185 ? 11.961 -24.719 -9.609 1 97.19 185 ARG B C 1
ATOM 3357 O O . ARG B 1 185 ? 13.008 -24.172 -9.25 1 97.19 185 ARG B O 1
ATOM 3364 N N . ALA B 1 186 ? 11.773 -25.125 -10.828 1 96.81 186 ALA B N 1
ATOM 3365 C CA . ALA B 1 186 ? 12.82 -25.047 -11.852 1 96.81 186 ALA B CA 1
ATOM 3366 C C . ALA B 1 186 ? 12.992 -23.625 -12.352 1 96.81 186 ALA B C 1
ATOM 3368 O O . ALA B 1 186 ? 14.117 -23.172 -12.578 1 96.81 186 ALA B O 1
ATOM 3369 N N . GLY B 1 187 ? 11.891 -22.938 -12.5 1 97 187 GLY B N 1
ATOM 3370 C CA . GLY B 1 187 ? 11.938 -21.594 -13.086 1 97 187 GLY B CA 1
ATOM 3371 C C . GLY B 1 187 ? 12.648 -21.562 -14.422 1 97 187 GLY B C 1
ATOM 3372 O O . GLY B 1 187 ? 12.328 -22.344 -15.328 1 97 187 GLY B O 1
ATOM 3373 N N . GLY B 1 188 ? 13.562 -20.609 -14.594 1 97.19 188 GLY B N 1
ATOM 3374 C CA . GLY B 1 188 ? 14.406 -20.672 -15.781 1 97.19 188 GLY B CA 1
ATOM 3375 C C . GLY B 1 188 ? 14.234 -19.484 -16.703 1 97.19 188 GLY B C 1
ATOM 3376 O O . GLY B 1 188 ? 14.633 -19.531 -17.859 1 97.19 188 GLY B O 1
ATOM 3377 N N . PHE B 1 189 ? 13.57 -18.375 -16.219 1 98.38 189 PHE B N 1
ATOM 3378 C CA . PHE B 1 189 ? 13.359 -17.25 -17.125 1 98.38 189 PHE B CA 1
ATOM 3379 C C . PHE B 1 189 ? 13.773 -15.938 -16.453 1 98.38 189 PHE B C 1
ATOM 3381 O O . PHE B 1 189 ? 13.219 -14.875 -16.766 1 98.38 189 PHE B O 1
ATOM 3388 N N . ALA B 1 190 ? 14.727 -16.062 -15.5 1 98.44 190 ALA B N 1
ATOM 3389 C CA . ALA B 1 190 ? 15.219 -14.891 -14.781 1 98.44 190 ALA B CA 1
ATOM 3390 C C . ALA B 1 190 ? 15.758 -13.836 -15.75 1 98.44 190 ALA B C 1
ATOM 3392 O O . ALA B 1 190 ? 15.648 -12.633 -15.492 1 98.44 190 ALA B O 1
ATOM 3393 N N . HIS B 1 191 ? 16.25 -14.281 -16.812 1 97.94 191 HIS B N 1
ATOM 3394 C CA . HIS B 1 191 ? 16.844 -13.391 -17.797 1 97.94 191 HIS B CA 1
ATOM 3395 C C . HIS B 1 191 ? 15.789 -12.516 -18.469 1 97.94 191 HIS B C 1
ATOM 3397 O O . HIS B 1 191 ? 16.109 -11.484 -19.047 1 97.94 191 HIS B O 1
ATOM 3403 N N . GLU B 1 192 ? 14.547 -12.875 -18.406 1 98.62 192 GLU B N 1
ATOM 3404 C CA . GLU B 1 192 ? 13.469 -12.148 -19.062 1 98.62 192 GLU B CA 1
ATOM 3405 C C . GLU B 1 192 ? 12.984 -10.984 -18.203 1 98.62 192 GLU B C 1
ATOM 3407 O O . GLU B 1 192 ? 12.258 -10.109 -18.688 1 98.62 192 GLU B O 1
ATOM 3412 N N . LEU B 1 193 ? 13.406 -10.836 -16.969 1 98.69 193 LEU B N 1
ATOM 3413 C CA . LEU B 1 193 ? 12.844 -9.875 -16.031 1 98.69 193 LEU B CA 1
ATOM 3414 C C . LEU B 1 193 ? 13.234 -8.453 -16.406 1 98.69 193 LEU B C 1
ATOM 3416 O O . LEU B 1 193 ? 12.547 -7.492 -16.047 1 98.69 193 LEU B O 1
ATOM 3420 N N . ALA B 1 194 ? 14.281 -8.32 -17.156 1 98.19 194 ALA B N 1
ATOM 3421 C CA . ALA B 1 194 ? 14.734 -6.996 -17.578 1 98.19 194 ALA B CA 1
ATOM 3422 C C . ALA B 1 194 ? 13.719 -6.344 -18.516 1 98.19 194 ALA B C 1
ATOM 3424 O O . ALA B 1 194 ? 13.734 -5.125 -18.703 1 98.19 194 ALA B O 1
ATOM 3425 N N . ALA B 1 195 ? 12.812 -7.164 -19.078 1 98.56 195 ALA B N 1
ATOM 3426 C CA . ALA B 1 195 ? 11.836 -6.676 -20.047 1 98.56 195 ALA B CA 1
ATOM 3427 C C . ALA B 1 195 ? 10.625 -6.078 -19.344 1 98.56 195 ALA B C 1
ATOM 3429 O O . ALA B 1 195 ? 9.797 -5.41 -19.969 1 98.56 195 ALA B O 1
ATOM 3430 N N . VAL B 1 196 ? 10.547 -6.25 -18.031 1 98.62 196 VAL B N 1
ATOM 3431 C CA . VAL B 1 196 ? 9.406 -5.742 -17.281 1 98.62 196 VAL B CA 1
ATOM 3432 C C . VAL B 1 196 ? 9.438 -4.215 -17.266 1 98.62 196 VAL B C 1
ATOM 3434 O O . VAL B 1 196 ? 10.445 -3.617 -16.891 1 98.62 196 VAL B O 1
ATOM 3437 N N . ARG B 1 197 ? 8.312 -3.627 -17.625 1 97.19 197 ARG B N 1
ATOM 3438 C CA . ARG B 1 197 ? 8.234 -2.172 -17.688 1 97.19 197 ARG B CA 1
ATOM 3439 C C . ARG B 1 197 ? 7.312 -1.633 -16.594 1 97.19 197 ARG B C 1
ATOM 3441 O O . ARG B 1 197 ? 7.496 -0.51 -16.109 1 97.19 197 ARG B O 1
ATOM 3448 N N . ALA B 1 198 ? 6.371 -2.463 -16.234 1 97.25 198 ALA B N 1
ATOM 3449 C CA . ALA B 1 198 ? 5.367 -2.049 -15.25 1 97.25 198 ALA B CA 1
ATOM 3450 C C . ALA B 1 198 ? 5.984 -1.898 -13.867 1 97.25 198 ALA B C 1
ATOM 3452 O O . ALA B 1 198 ? 7 -2.531 -13.555 1 97.25 198 ALA B O 1
ATOM 3453 N N . PRO B 1 199 ? 5.465 -0.993 -13.016 1 97.44 199 PRO B N 1
ATOM 3454 C CA . PRO B 1 199 ? 5.863 -1.049 -11.602 1 97.44 199 PRO B CA 1
ATOM 3455 C C . PRO B 1 199 ? 5.543 -2.393 -10.953 1 97.44 199 PRO B C 1
ATOM 3457 O O . PRO B 1 199 ? 4.488 -2.977 -11.219 1 97.44 199 PRO B O 1
ATOM 3460 N N . VAL B 1 200 ? 6.477 -2.875 -10.141 1 98.5 200 VAL B N 1
ATOM 3461 C CA . VAL B 1 200 ? 6.324 -4.152 -9.453 1 98.5 200 VAL B CA 1
ATOM 3462 C C . VAL B 1 200 ? 6.523 -3.961 -7.953 1 98.5 200 VAL B C 1
ATOM 3464 O O . VAL B 1 200 ? 7.531 -3.4 -7.52 1 98.5 200 VAL B O 1
ATOM 3467 N N . LEU B 1 201 ? 5.566 -4.375 -7.234 1 98.44 201 LEU B N 1
ATOM 3468 C CA . LEU B 1 201 ? 5.656 -4.418 -5.777 1 98.44 201 LEU B CA 1
ATOM 3469 C C . LEU B 1 201 ? 5.824 -5.852 -5.285 1 98.44 201 LEU B C 1
ATOM 3471 O O . LEU B 1 201 ? 4.957 -6.695 -5.52 1 98.44 201 LEU B O 1
ATOM 3475 N N . CYS B 1 202 ? 6.895 -6.117 -4.652 1 98.69 202 CYS B N 1
ATOM 3476 C CA . CYS B 1 202 ? 7.113 -7.391 -3.98 1 98.69 202 CYS B CA 1
ATOM 3477 C C . CYS B 1 202 ? 6.871 -7.266 -2.482 1 98.69 202 CYS B C 1
ATOM 3479 O O . CYS B 1 202 ? 7.535 -6.484 -1.805 1 98.69 202 CYS B O 1
ATOM 3481 N N . VAL B 1 203 ? 5.926 -7.996 -1.994 1 98.62 203 VAL B N 1
ATOM 3482 C CA . VAL B 1 203 ? 5.625 -8.016 -0.566 1 98.62 203 VAL B CA 1
ATOM 3483 C C . VAL B 1 203 ? 6.254 -9.242 0.08 1 98.62 203 VAL B C 1
ATOM 3485 O O . VAL B 1 203 ? 5.801 -10.367 -0.141 1 98.62 203 VAL B O 1
ATOM 3488 N N . ALA B 1 204 ? 7.273 -8.969 0.842 1 98.06 204 ALA B N 1
ATOM 3489 C CA . ALA B 1 204 ? 7.895 -10.023 1.645 1 98.06 204 ALA B CA 1
ATOM 3490 C C . ALA B 1 204 ? 7.277 -10.086 3.037 1 98.06 204 ALA B C 1
ATOM 3492 O O . ALA B 1 204 ? 6.695 -9.109 3.512 1 98.06 204 ALA B O 1
ATOM 3493 N N . CYS B 1 205 ? 7.359 -11.203 3.568 1 97.31 205 CYS B N 1
ATOM 3494 C CA . CYS B 1 205 ? 6.941 -11.445 4.945 1 97.31 205 CYS B CA 1
ATOM 3495 C C . CYS B 1 205 ? 7.938 -12.344 5.668 1 97.31 205 CYS B C 1
ATOM 3497 O O . CYS B 1 205 ? 9.102 -12.43 5.277 1 97.31 205 CYS B O 1
ATOM 3499 N N . ASP B 1 206 ? 7.512 -12.883 6.793 1 96.5 206 ASP B N 1
ATOM 3500 C CA . ASP B 1 206 ? 8.414 -13.742 7.551 1 96.5 206 ASP B CA 1
ATOM 3501 C C . ASP B 1 206 ? 8.32 -15.195 7.086 1 96.5 206 ASP B C 1
ATOM 3503 O O . ASP B 1 206 ? 8.234 -16.109 7.906 1 96.5 206 ASP B O 1
ATOM 3507 N N . ASP B 1 207 ? 8.219 -15.336 5.773 1 94.19 207 ASP B N 1
ATOM 3508 C CA . ASP B 1 207 ? 8.219 -16.625 5.105 1 94.19 207 ASP B CA 1
ATOM 3509 C C . ASP B 1 207 ? 9.57 -17.328 5.258 1 94.19 207 ASP B C 1
ATOM 3511 O O . ASP B 1 207 ? 10.602 -16.797 4.855 1 94.19 207 ASP B O 1
ATOM 3515 N N . PRO B 1 208 ? 9.586 -18.547 5.789 1 90.62 208 PRO B N 1
ATOM 3516 C CA . PRO B 1 208 ? 10.859 -19.219 6.008 1 90.62 208 PRO B CA 1
ATOM 3517 C C . PRO B 1 208 ? 11.555 -19.609 4.703 1 90.62 208 PRO B C 1
ATOM 3519 O O . PRO B 1 208 ? 12.773 -19.812 4.68 1 90.62 208 PRO B O 1
ATOM 3522 N N . PHE B 1 209 ? 10.82 -19.688 3.609 1 91.69 209 PHE B N 1
ATOM 3523 C CA . PHE B 1 209 ? 11.359 -20.172 2.344 1 91.69 209 PHE B CA 1
ATOM 3524 C C . PHE B 1 209 ? 11.789 -19 1.461 1 91.69 209 PHE B C 1
ATOM 3526 O O . PHE B 1 209 ? 12.586 -19.172 0.54 1 91.69 209 PHE B O 1
ATOM 3533 N N . LEU B 1 210 ? 11.211 -17.875 1.693 1 95.62 210 LEU B N 1
ATOM 3534 C CA . LEU B 1 210 ? 11.406 -16.719 0.828 1 95.62 210 LEU B CA 1
ATOM 3535 C C . LEU B 1 210 ? 11.727 -15.477 1.649 1 95.62 210 LEU B C 1
ATOM 3537 O O . LEU B 1 210 ? 10.945 -14.523 1.669 1 95.62 210 LEU B O 1
ATOM 3541 N N . PRO B 1 211 ? 12.922 -15.461 2.242 1 95.19 211 PRO B N 1
ATOM 3542 C CA . PRO B 1 211 ? 13.273 -14.297 3.062 1 95.19 211 PRO B CA 1
ATOM 3543 C C . PRO B 1 211 ? 13.422 -13.016 2.24 1 95.19 211 PRO B C 1
ATOM 3545 O O . PRO B 1 211 ? 13.766 -13.078 1.058 1 95.19 211 PRO B O 1
ATOM 3548 N N . PRO B 1 212 ? 13.266 -11.906 2.846 1 96.69 212 PRO B N 1
ATOM 3549 C CA . PRO B 1 212 ? 13.258 -10.625 2.141 1 96.69 212 PRO B CA 1
ATOM 3550 C C . PRO B 1 212 ? 14.531 -10.398 1.326 1 96.69 212 PRO B C 1
ATOM 3552 O O . PRO B 1 212 ? 14.461 -9.93 0.184 1 96.69 212 PRO B O 1
ATOM 3555 N N . GLU B 1 213 ? 15.664 -10.734 1.847 1 96.5 213 GLU B N 1
ATOM 3556 C CA . GLU B 1 213 ? 16.906 -10.492 1.137 1 96.5 213 GLU B CA 1
ATOM 3557 C C . GLU B 1 213 ? 17 -11.352 -0.124 1 96.5 213 GLU B C 1
ATOM 3559 O O . GLU B 1 213 ? 17.547 -10.906 -1.142 1 96.5 213 GLU B O 1
ATOM 3564 N N . PHE B 1 214 ? 16.516 -12.539 0.019 1 97.25 214 PHE B N 1
ATOM 3565 C CA . PHE B 1 214 ? 16.484 -13.43 -1.132 1 97.25 214 PHE B CA 1
ATOM 3566 C C . PHE B 1 214 ? 15.57 -12.875 -2.221 1 97.25 214 PHE B C 1
ATOM 3568 O O . PHE B 1 214 ? 15.945 -12.852 -3.395 1 97.25 214 PHE B O 1
ATOM 3575 N N . LEU B 1 215 ? 14.445 -12.383 -1.854 1 98.06 215 LEU B N 1
ATOM 3576 C CA . LEU B 1 215 ? 13.492 -11.82 -2.803 1 98.06 215 LEU B CA 1
ATOM 3577 C C . LEU B 1 215 ? 14.023 -10.531 -3.412 1 98.06 215 LEU B C 1
ATOM 3579 O O . LEU B 1 215 ? 13.789 -10.25 -4.59 1 98.06 215 LEU B O 1
ATOM 3583 N N . ARG B 1 216 ? 14.711 -9.734 -2.648 1 97.44 216 ARG B N 1
ATOM 3584 C CA . ARG B 1 216 ? 15.336 -8.523 -3.172 1 97.44 216 ARG B CA 1
ATOM 3585 C C . ARG B 1 216 ? 16.281 -8.852 -4.316 1 97.44 216 ARG B C 1
ATOM 3587 O O . ARG B 1 216 ? 16.203 -8.25 -5.391 1 97.44 216 ARG B O 1
ATOM 3594 N N . ALA B 1 217 ? 17.094 -9.867 -4.094 1 97.69 217 ALA B N 1
ATOM 3595 C CA . ALA B 1 217 ? 18.141 -10.203 -5.047 1 97.69 217 ALA B CA 1
ATOM 3596 C C . ALA B 1 217 ? 17.562 -10.875 -6.289 1 97.69 217 ALA B C 1
ATOM 3598 O O . ALA B 1 217 ? 18.016 -10.625 -7.406 1 97.69 217 ALA B O 1
ATOM 3599 N N . THR B 1 218 ? 16.547 -11.68 -6.082 1 98.12 218 THR B N 1
ATOM 3600 C CA . THR B 1 218 ? 16.141 -12.57 -7.16 1 98.12 218 THR B CA 1
ATOM 3601 C C . THR B 1 218 ? 14.922 -12.031 -7.891 1 98.12 218 THR B C 1
ATOM 3603 O O . THR B 1 218 ? 14.641 -12.422 -9.023 1 98.12 218 THR B O 1
ATOM 3606 N N . VAL B 1 219 ? 14.164 -11.117 -7.258 1 98.5 219 VAL B N 1
ATOM 3607 C CA . VAL B 1 219 ? 12.914 -10.641 -7.852 1 98.5 219 VAL B CA 1
ATOM 3608 C C . VAL B 1 219 ? 13 -9.141 -8.102 1 98.5 219 VAL B C 1
ATOM 3610 O O . VAL B 1 219 ? 12.812 -8.68 -9.234 1 98.5 219 VAL B O 1
ATOM 3613 N N . VAL B 1 220 ? 13.445 -8.398 -7.164 1 97.94 220 VAL B N 1
ATOM 3614 C CA . VAL B 1 220 ? 13.305 -6.945 -7.188 1 97.94 220 VAL B CA 1
ATOM 3615 C C . VAL B 1 220 ? 14.453 -6.324 -7.977 1 97.94 220 VAL B C 1
ATOM 3617 O O . VAL B 1 220 ? 14.227 -5.539 -8.898 1 97.94 220 VAL B O 1
ATOM 3620 N N . ASP B 1 221 ? 15.656 -6.711 -7.711 1 97.12 221 ASP B N 1
ATOM 3621 C CA . ASP B 1 221 ? 16.844 -6.078 -8.266 1 97.12 221 ASP B CA 1
ATOM 3622 C C . ASP B 1 221 ? 16.875 -6.207 -9.789 1 97.12 221 ASP B C 1
ATOM 3624 O O . ASP B 1 221 ? 17.281 -5.281 -10.492 1 97.12 221 ASP B O 1
ATOM 3628 N N . PRO B 1 222 ? 16.344 -7.34 -10.359 1 97.88 222 PRO B N 1
ATOM 3629 C CA . PRO B 1 222 ? 16.406 -7.492 -11.812 1 97.88 222 PRO B CA 1
ATOM 3630 C C . PRO B 1 222 ? 15.344 -6.656 -12.539 1 97.88 222 PRO B C 1
ATOM 3632 O O . PRO B 1 222 ? 15.359 -6.566 -13.766 1 97.88 222 PRO B O 1
ATOM 3635 N N . ILE B 1 223 ? 14.422 -6.074 -11.852 1 97.38 223 ILE B N 1
ATOM 3636 C CA . ILE B 1 223 ? 13.32 -5.316 -12.43 1 97.38 223 ILE B CA 1
ATOM 3637 C C . ILE B 1 223 ? 13.555 -3.822 -12.219 1 97.38 223 ILE B C 1
ATOM 3639 O O . ILE B 1 223 ? 13.742 -3.371 -11.086 1 97.38 223 ILE B O 1
ATOM 3643 N N . ALA B 1 224 ? 13.508 -3.033 -13.242 1 94.44 224 ALA B N 1
ATOM 3644 C CA . ALA B 1 224 ? 13.859 -1.618 -13.211 1 94.44 224 ALA B CA 1
ATOM 3645 C C . ALA B 1 224 ? 13 -0.858 -12.203 1 94.44 224 ALA B C 1
ATOM 3647 O O . ALA B 1 224 ? 13.516 -0.041 -11.43 1 94.44 224 ALA B O 1
ATOM 3648 N N . ARG B 1 225 ? 11.727 -1.198 -12.172 1 95.06 225 ARG B N 1
ATOM 3649 C CA . ARG B 1 225 ? 10.805 -0.495 -11.281 1 95.06 225 ARG B CA 1
ATOM 3650 C C . ARG B 1 225 ? 10.258 -1.428 -10.211 1 95.06 225 ARG B C 1
ATOM 3652 O O . ARG B 1 225 ? 9.055 -1.462 -9.961 1 95.06 225 ARG B O 1
ATOM 3659 N N . GLY B 1 226 ? 11.18 -2.18 -9.633 1 96.69 226 GLY B N 1
ATOM 3660 C CA . GLY B 1 226 ? 10.812 -3.082 -8.555 1 96.69 226 GLY B CA 1
ATOM 3661 C C . GLY B 1 226 ? 10.984 -2.467 -7.18 1 96.69 226 GLY B C 1
ATOM 3662 O O . GLY B 1 226 ? 11.977 -1.788 -6.918 1 96.69 226 GLY B O 1
ATOM 3663 N N . THR B 1 227 ? 10.016 -2.66 -6.32 1 96.62 227 THR B N 1
ATOM 3664 C CA . THR B 1 227 ? 10.047 -2.225 -4.93 1 96.62 227 THR B CA 1
ATOM 3665 C C . THR B 1 227 ? 9.734 -3.387 -3.992 1 96.62 227 THR B C 1
ATOM 3667 O O . THR B 1 227 ? 8.828 -4.184 -4.262 1 96.62 227 THR B O 1
ATOM 3670 N N . LEU B 1 228 ? 10.477 -3.48 -2.906 1 97.62 228 LEU B N 1
ATOM 3671 C CA . LEU B 1 228 ? 10.195 -4.48 -1.88 1 97.62 228 LEU B CA 1
ATOM 3672 C C . LEU B 1 228 ? 9.641 -3.826 -0.621 1 97.62 228 LEU B C 1
ATOM 3674 O O . LEU B 1 228 ? 10.164 -2.811 -0.159 1 97.62 228 LEU B O 1
ATOM 3678 N N . VAL B 1 229 ? 8.578 -4.355 -0.147 1 97.12 229 VAL B N 1
ATOM 3679 C CA . VAL B 1 229 ? 8.102 -4.004 1.188 1 97.12 229 VAL B CA 1
ATOM 3680 C C . VAL B 1 229 ? 8.031 -5.258 2.057 1 97.12 229 VAL B C 1
ATOM 3682 O O . VAL B 1 229 ? 7.895 -6.371 1.542 1 97.12 229 VAL B O 1
ATOM 3685 N N . HIS B 1 230 ? 8.18 -5.07 3.309 1 96.94 230 HIS B N 1
ATOM 3686 C CA . HIS B 1 230 ? 8.133 -6.184 4.254 1 96.94 230 HIS B CA 1
ATOM 3687 C C . HIS B 1 230 ? 6.945 -6.051 5.199 1 96.94 230 HIS B C 1
ATOM 3689 O O . HIS B 1 230 ? 6.797 -5.027 5.871 1 96.94 230 HIS B O 1
ATOM 3695 N N . LEU B 1 231 ? 6.066 -6.949 5.219 1 96.75 231 LEU B N 1
ATOM 3696 C CA . LEU B 1 231 ? 5.023 -7.098 6.227 1 96.75 231 LEU B CA 1
ATOM 3697 C C . LEU B 1 231 ? 5.461 -8.062 7.32 1 96.75 231 LEU B C 1
ATOM 3699 O O . LEU B 1 231 ? 5.52 -9.273 7.098 1 96.75 231 LEU B O 1
ATOM 3703 N N . PRO B 1 232 ? 5.789 -7.59 8.477 1 94.62 232 PRO B N 1
ATOM 3704 C CA . PRO B 1 232 ? 6.242 -8.492 9.539 1 94.62 232 PRO B CA 1
ATOM 3705 C C . PRO B 1 232 ? 5.102 -9.312 10.141 1 94.62 232 PRO B C 1
ATOM 3707 O O . PRO B 1 232 ? 3.982 -8.82 10.273 1 94.62 232 PRO B O 1
ATOM 3710 N N . GLY B 1 233 ? 5.43 -10.562 10.508 1 94.94 233 GLY B N 1
ATOM 3711 C CA . GLY B 1 233 ? 4.469 -11.344 11.266 1 94.94 233 GLY B CA 1
ATOM 3712 C C . GLY B 1 233 ? 4.055 -12.625 10.57 1 94.94 233 GLY B C 1
ATOM 3713 O O . GLY B 1 233 ? 4.324 -13.719 11.055 1 94.94 233 GLY B O 1
ATOM 3714 N N . PRO B 1 234 ? 3.406 -12.422 9.375 1 96.94 234 PRO B N 1
ATOM 3715 C CA . PRO B 1 234 ? 2.893 -13.625 8.727 1 96.94 234 PRO B CA 1
ATOM 3716 C C . PRO B 1 234 ? 3.988 -14.438 8.039 1 96.94 234 PRO B C 1
ATOM 3718 O O . PRO B 1 234 ? 5.074 -13.914 7.773 1 96.94 234 PRO B O 1
ATOM 3721 N N . GLY B 1 235 ? 3.611 -15.727 7.805 1 97.19 235 GLY B N 1
ATOM 3722 C CA . GLY B 1 235 ? 4.414 -16.578 6.941 1 97.19 235 GLY B CA 1
ATOM 3723 C C . GLY B 1 235 ? 3.994 -16.516 5.484 1 97.19 235 GLY B C 1
ATOM 3724 O O . GLY B 1 235 ? 3.633 -15.461 4.98 1 97.19 235 GLY B O 1
ATOM 3725 N N . HIS B 1 236 ? 4.027 -17.641 4.785 1 97 236 HIS B N 1
ATOM 3726 C CA . HIS B 1 236 ? 3.922 -17.766 3.336 1 97 236 HIS B CA 1
ATOM 3727 C C . HIS B 1 236 ? 2.541 -17.328 2.85 1 97 236 HIS B C 1
ATOM 3729 O O . HIS B 1 236 ? 2.398 -16.828 1.73 1 97 236 HIS B O 1
ATOM 3735 N N . TYR B 1 237 ? 1.502 -17.484 3.66 1 97.69 237 TYR B N 1
ATOM 3736 C CA . TYR B 1 237 ? 0.137 -17.188 3.236 1 97.69 237 TYR B CA 1
ATOM 3737 C C . TYR B 1 237 ? -0.357 -15.883 3.848 1 97.69 237 TYR B C 1
ATOM 3739 O O . TYR B 1 237 ? -1.394 -15.859 4.516 1 97.69 237 TYR B O 1
ATOM 3747 N N . LEU B 1 238 ? 0.276 -14.844 3.48 1 97.25 238 LEU B N 1
ATOM 3748 C CA . LEU B 1 238 ? -0.009 -13.531 4.051 1 97.25 238 LEU B CA 1
ATOM 3749 C C . LEU B 1 238 ? -1.442 -13.109 3.75 1 97.25 238 LEU B C 1
ATOM 3751 O O . LEU B 1 238 ? -2.107 -12.508 4.598 1 97.25 238 LEU B O 1
ATOM 3755 N N . PRO B 1 239 ? -2.104 -13.484 2.58 1 97.56 239 PRO B N 1
ATOM 3756 C CA . PRO B 1 239 ? -3.502 -13.102 2.363 1 97.56 239 PRO B CA 1
ATOM 3757 C C . PRO B 1 239 ? -4.449 -13.742 3.379 1 97.56 239 PRO B C 1
ATOM 3759 O O . PRO B 1 239 ? -5.578 -13.281 3.549 1 97.56 239 PRO B O 1
ATOM 3762 N N . ASN B 1 240 ? -3.986 -14.828 4.039 1 97.44 240 ASN B N 1
ATOM 3763 C CA . ASN B 1 240 ? -4.84 -15.555 4.973 1 97.44 240 ASN B CA 1
ATOM 3764 C C . ASN B 1 240 ? -4.422 -15.32 6.422 1 97.44 240 ASN B C 1
ATOM 3766 O O . ASN B 1 240 ? -5.262 -15.344 7.324 1 97.44 240 ASN B O 1
ATOM 3770 N N . GLU B 1 241 ? -3.16 -15.109 6.656 1 97.69 241 GLU B N 1
ATOM 3771 C CA . GLU B 1 241 ? -2.645 -14.914 8.008 1 97.69 241 GLU B CA 1
ATOM 3772 C C . GLU B 1 241 ? -2.867 -13.484 8.484 1 97.69 241 GLU B C 1
ATOM 3774 O O . GLU B 1 241 ? -3.059 -13.242 9.68 1 97.69 241 GLU B O 1
ATOM 3779 N N . ARG B 1 242 ? -2.752 -12.539 7.547 1 97 242 ARG B N 1
ATOM 3780 C CA . ARG B 1 242 ? -2.969 -11.117 7.797 1 97 242 ARG B CA 1
ATOM 3781 C C . ARG B 1 242 ? -3.789 -10.484 6.68 1 97 242 ARG B C 1
ATOM 3783 O O . ARG B 1 242 ? -3.328 -9.555 6.012 1 97 242 ARG B O 1
ATOM 3790 N N . PRO B 1 243 ? -5.047 -10.914 6.574 1 97 243 PRO B N 1
ATOM 3791 C CA . PRO B 1 243 ? -5.844 -10.516 5.41 1 97 243 PRO B CA 1
ATOM 3792 C C . PRO B 1 243 ? -6.047 -9 5.328 1 97 243 PRO B C 1
ATOM 3794 O O . PRO B 1 243 ? -5.953 -8.422 4.242 1 97 243 PRO B O 1
ATOM 3797 N N . ARG B 1 244 ? -6.27 -8.305 6.414 1 96.62 244 ARG B N 1
ATOM 3798 C CA . ARG B 1 244 ? -6.574 -6.875 6.398 1 96.62 244 ARG B CA 1
ATOM 3799 C C . ARG B 1 244 ? -5.332 -6.055 6.07 1 96.62 244 ARG B C 1
ATOM 3801 O O . ARG B 1 244 ? -5.391 -5.133 5.25 1 96.62 244 ARG B O 1
ATOM 3808 N N . GLU B 1 245 ? -4.18 -6.355 6.695 1 97.31 245 GLU B N 1
ATOM 3809 C CA . GLU B 1 245 ? -2.93 -5.656 6.41 1 97.31 245 GLU B CA 1
ATOM 3810 C C . GLU B 1 245 ? -2.482 -5.891 4.969 1 97.31 245 GLU B C 1
ATOM 3812 O O . GLU B 1 245 ? -2.039 -4.961 4.293 1 97.31 245 GLU B O 1
ATOM 3817 N N . THR B 1 246 ? -2.609 -7.145 4.52 1 98.19 246 THR B N 1
ATOM 3818 C CA . THR B 1 246 ? -2.254 -7.465 3.141 1 98.19 246 THR B CA 1
ATOM 3819 C C . THR B 1 246 ? -3.158 -6.719 2.164 1 98.19 246 THR B C 1
ATOM 3821 O O . THR B 1 246 ? -2.684 -6.16 1.172 1 98.19 246 THR B O 1
ATOM 3824 N N . ALA B 1 247 ? -4.434 -6.703 2.455 1 98.12 247 ALA B N 1
ATOM 3825 C CA . ALA B 1 247 ? -5.402 -5.977 1.637 1 98.12 247 ALA B CA 1
ATOM 3826 C C . ALA B 1 247 ? -5.027 -4.504 1.521 1 98.12 247 ALA B C 1
ATOM 3828 O O . ALA B 1 247 ? -5.098 -3.922 0.436 1 98.12 247 ALA B O 1
ATOM 3829 N N . ALA B 1 248 ? -4.633 -3.916 2.604 1 98 248 ALA B N 1
ATOM 3830 C CA . ALA B 1 248 ? -4.277 -2.5 2.609 1 98 248 ALA B CA 1
ATOM 3831 C C . ALA B 1 248 ? -3.082 -2.229 1.699 1 98 248 ALA B C 1
ATOM 3833 O O . ALA B 1 248 ? 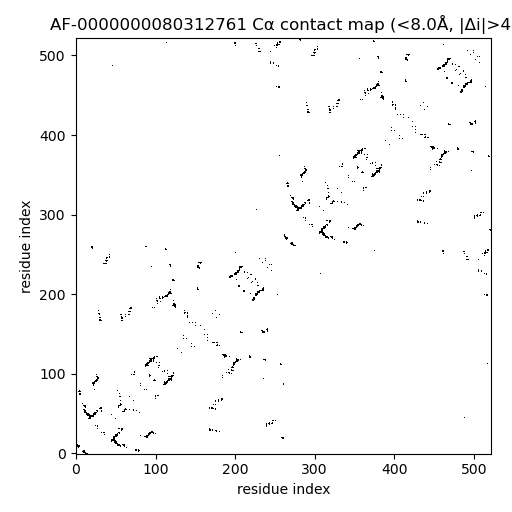-3.078 -1.252 0.946 1 98 248 ALA B O 1
ATOM 3834 N N . ILE B 1 249 ? -2.102 -3.059 1.743 1 98.31 249 ILE B N 1
ATOM 3835 C CA . ILE B 1 249 ? -0.898 -2.904 0.934 1 98.31 249 ILE B CA 1
ATOM 3836 C C . ILE B 1 249 ? -1.248 -3.047 -0.545 1 98.31 249 ILE B C 1
ATOM 3838 O O . ILE B 1 249 ? -0.858 -2.213 -1.365 1 98.31 249 ILE B O 1
ATOM 3842 N N . VAL B 1 250 ? -2.012 -4.066 -0.868 1 98.56 250 VAL B N 1
ATOM 3843 C CA . VAL B 1 250 ? -2.387 -4.332 -2.252 1 98.56 250 VAL B CA 1
ATOM 3844 C C . VAL B 1 250 ? -3.264 -3.201 -2.779 1 98.56 250 VAL B C 1
ATOM 3846 O O . VAL B 1 250 ? -3.037 -2.689 -3.879 1 98.56 250 VAL B O 1
ATOM 3849 N N . ALA B 1 251 ? -4.227 -2.826 -1.978 1 97.88 251 ALA B N 1
ATOM 3850 C CA . ALA B 1 251 ? -5.141 -1.759 -2.379 1 97.88 251 ALA B CA 1
ATOM 3851 C C . ALA B 1 251 ? -4.391 -0.448 -2.598 1 97.88 251 ALA B C 1
ATOM 3853 O O . ALA B 1 251 ? -4.711 0.314 -3.512 1 97.88 251 ALA B O 1
ATOM 3854 N N . ALA B 1 252 ? -3.424 -0.18 -1.738 1 97.88 252 ALA B N 1
ATOM 3855 C CA . ALA B 1 252 ? -2.625 1.036 -1.874 1 97.88 252 ALA B CA 1
ATOM 3856 C C . ALA B 1 252 ? -1.919 1.081 -3.227 1 97.88 252 ALA B C 1
ATOM 3858 O O . ALA B 1 252 ? -1.988 2.086 -3.936 1 97.88 252 ALA B O 1
ATOM 3859 N N . PHE B 1 253 ? -1.294 0.011 -3.598 1 98.12 253 PHE B N 1
ATOM 3860 C CA . PHE B 1 253 ? -0.582 -0.066 -4.867 1 98.12 253 PHE B CA 1
ATOM 3861 C C . PHE B 1 253 ? -1.539 0.126 -6.039 1 98.12 253 PHE B C 1
ATOM 3863 O O . PHE B 1 253 ? -1.279 0.933 -6.934 1 98.12 253 PHE B O 1
ATOM 3870 N N . LEU B 1 254 ? -2.65 -0.572 -6.023 1 97.56 254 LEU B N 1
ATOM 3871 C CA . LEU B 1 254 ? -3.604 -0.558 -7.129 1 97.56 254 LEU B CA 1
ATOM 3872 C C . LEU B 1 254 ? -4.246 0.817 -7.273 1 97.56 254 LEU B C 1
ATOM 3874 O O . LEU B 1 254 ? -4.566 1.243 -8.383 1 97.56 254 LEU B O 1
ATOM 3878 N N . ALA B 1 255 ? -4.402 1.516 -6.152 1 96.06 255 ALA B N 1
ATOM 3879 C CA . ALA B 1 255 ? -5.043 2.826 -6.152 1 96.06 255 ALA B CA 1
ATOM 3880 C C . ALA B 1 255 ? -4.223 3.84 -6.945 1 96.06 255 ALA B C 1
ATOM 3882 O O . ALA B 1 255 ? -4.766 4.805 -7.484 1 96.06 255 ALA B O 1
ATOM 3883 N N . ALA B 1 256 ? -2.928 3.623 -7.004 1 96.5 256 ALA B N 1
ATOM 3884 C CA . ALA B 1 256 ? -2.031 4.594 -7.629 1 96.5 256 ALA B CA 1
ATOM 3885 C C . ALA B 1 256 ? -1.92 4.348 -9.133 1 96.5 256 ALA B C 1
ATOM 3887 O O . ALA B 1 256 ? -1.411 5.195 -9.867 1 96.5 256 ALA B O 1
ATOM 3888 N N . LEU B 1 257 ? -2.342 3.166 -9.602 1 95.81 257 LEU B N 1
ATOM 3889 C CA . LEU B 1 257 ? -2.225 2.826 -11.016 1 95.81 257 LEU B CA 1
ATOM 3890 C C . LEU B 1 257 ? -3.193 3.652 -11.852 1 95.81 257 LEU B C 1
ATOM 3892 O O . LEU B 1 257 ? -4.246 4.07 -11.367 1 95.81 257 LEU B O 1
ATOM 3896 N N . PRO B 1 258 ? -2.828 3.922 -13.094 1 88.38 258 PRO B N 1
ATOM 3897 C CA . PRO B 1 258 ? -3.762 4.617 -13.984 1 88.38 258 PRO B CA 1
ATOM 3898 C C . PRO B 1 258 ? -5.008 3.793 -14.289 1 88.38 258 PRO B C 1
ATOM 3900 O O . PRO B 1 258 ? -4.934 2.562 -14.367 1 88.38 258 PRO B O 1
ATOM 3903 N N . THR B 1 259 ? -6.129 4.41 -14.344 1 76.5 259 THR B N 1
ATOM 3904 C CA . THR B 1 259 ? -7.383 3.711 -14.594 1 76.5 259 THR B CA 1
ATOM 3905 C C . THR B 1 259 ? -7.766 3.803 -16.062 1 76.5 259 THR B C 1
ATOM 3907 O O . THR B 1 259 ? -8.703 3.133 -16.516 1 76.5 259 THR B O 1
ATOM 3910 N N . ASP B 1 260 ? -7.293 4.801 -16.766 1 65.5 260 ASP B N 1
ATOM 3911 C CA . ASP B 1 260 ? -7.703 4.941 -18.156 1 65.5 260 ASP B CA 1
ATOM 3912 C C . ASP B 1 260 ? -6.953 3.955 -19.047 1 65.5 260 ASP B C 1
ATOM 3914 O O . ASP B 1 260 ? -6.09 4.355 -19.844 1 65.5 260 ASP B O 1
ATOM 3918 N N . ALA B 1 261 ? -6.961 2.803 -18.609 1 46.03 261 ALA B N 1
ATOM 3919 C CA . ALA B 1 261 ? -6.34 1.867 -19.531 1 46.03 261 ALA B CA 1
ATOM 3920 C C . ALA B 1 261 ? -7.328 1.44 -20.625 1 46.03 261 ALA B C 1
ATOM 3922 O O . ALA B 1 261 ? -8.539 1.383 -20.375 1 46.03 261 ALA B O 1
#

Solvent-accessible surface area (backbone atoms only — not comparable to full-atom values): 25464 Å² total; per-residue (Å²): 92,75,40,68,33,96,88,71,45,46,30,28,34,50,73,48,65,83,30,63,30,35,31,40,40,33,45,35,80,52,40,25,43,69,60,45,50,64,13,51,68,63,44,74,66,77,58,19,17,40,37,32,38,16,55,70,17,11,70,81,17,39,63,60,84,64,75,41,33,65,68,50,50,48,53,42,50,50,41,45,34,56,73,72,65,38,76,46,30,30,36,38,10,29,26,49,13,14,25,46,40,51,50,48,29,26,76,34,38,90,28,32,64,30,36,38,24,40,46,45,40,33,37,56,22,53,94,66,57,69,70,53,48,53,50,64,62,62,23,63,74,32,65,68,52,46,50,50,52,51,58,68,36,41,68,52,62,50,70,69,57,48,52,52,48,49,53,36,30,57,60,27,35,56,44,31,44,42,42,28,49,57,34,51,40,51,44,71,51,52,82,44,33,66,50,29,66,33,31,32,40,36,39,24,33,55,17,84,89,51,38,52,69,56,44,40,64,58,50,26,68,54,23,85,44,42,41,78,35,54,45,82,73,25,16,55,49,35,41,66,41,36,18,49,62,43,25,28,29,54,50,31,23,59,53,37,40,81,50,89,107,92,76,40,69,34,96,86,70,47,43,27,28,32,50,73,48,64,85,30,62,29,36,31,40,41,34,46,35,80,52,41,24,43,69,61,46,50,65,14,52,70,64,46,73,60,79,58,18,18,40,37,32,39,16,54,71,16,11,70,79,15,38,63,60,83,64,77,42,34,64,68,50,50,49,52,42,51,51,42,46,33,55,73,72,65,40,75,46,30,29,35,40,9,29,26,50,13,14,26,47,43,51,50,48,29,26,75,34,39,88,28,31,65,30,35,39,24,39,47,46,38,32,37,57,22,52,92,67,57,69,70,55,48,52,49,64,62,62,24,62,76,33,66,68,52,46,49,50,51,52,58,67,36,41,69,53,62,50,71,69,56,48,52,52,48,49,53,37,30,56,60,28,36,55,44,30,45,39,43,27,50,57,33,49,40,52,44,70,50,51,83,44,34,65,50,31,65,33,29,31,39,36,40,24,32,56,16,85,88,50,39,52,70,58,43,41,65,59,50,27,67,54,23,85,45,40,40,79,35,55,45,83,71,24,16,55,48,35,42,66,42,36,18,49,62,45,25,29,29,52,49,32,23,59,51,36,41,81,51,89,106

InterPro domains:
  IPR000073 Alpha/beta hydrolase fold-1 [PF00561] (22-126)
  IPR000073 Alpha/beta hydrolase fold-1 [PR00111] (47-62)
  IPR000073 Alpha/beta hydrolase fold-1 [PR00111] (91-104)
  IPR000073 Alpha/beta hydrolase fold-1 [PR00111] (105-118)
  IPR029058 Alpha/Beta hydrolase fold [G3DSA:3.40.50.1820] (1-255)
  IPR029058 Alpha/Beta hydrolase fold [SSF53474] (2-255)
  IPR050266 AB hydrolase superfamily [PTHR43798] (16-256)

Organism: NCBI:txid927083

Foldseek 3Di:
DWFAAPVGWIKDKDKDDDALAEEEEFEAALFALCLQVLLCVLADPDRYMYIGIGFAQFDPTHPDLADLALVSSLRVVVSSCVVVPQQAHEYEAAACRLLSNLVCLLVPVVRYAEYEYQLYAFLQAADDDPVVVVLQQPCAQPLVSVLVVCVLQKQAFDPVRSVNSSVRSNSGDNRNSNNVNVRSRRRDVLVSNLSRDHAYEYEAEPAPRRHQVNCCVRPAVSHPRRDYDYDYDIGRSCCRRPSNVVSVVVNVVVVPTDSPD/DWFAAPVGWIKDKDKDDDALAEEEEFEAALFALCLQVLLCVLADQDRYMYIGIGFAQFDPTHPDLADLALVSSLRVVVSSCVVVPQQAHEYEAAACGLLSNLVCLLVPVVRYAEYEYQLYAFLQAADDDPVVVVLQQPCALPLVSVLVVCVLQKDAFDPVRSVNSSVRSNSGHNRNSNNVNVRSRRRDVLVSNLSRDHAYEYEAEPAPRRHQVNCCVRPAVSHPRRDYDYDYDIGRSCCRRPSNVVSVVVNVVVVPTDSPD